Protein 3QTM (pdb70)

GO terms:
  GO:0005634 nucleus (C, IDA)
  GO:0071456 cellular response to hypoxia (P, IDA)
  GO:0004857 enzyme inhibitor activity (F, EXP)
  GO:0043169 cation binding (F, EXP)
  GO:0045944 positive regulation of transcription by RNA polymerase II (P, IGI)
  GO:0032933 SREBP signaling pathway (P, IGI)
  GO:0005634 nucleus (C, HDA)
  GO:0005829 cytosol (C, HDA)
  GO:2000640 positive regulation of SREBP signaling pathway (P, IMP)
  GO:0005515 protein binding (F, IPI)

Secondary structure (DSSP, 8-state):
---HHHHHHHHHHHH--HHHHHTT-HHHHHHHHHHHHHHHHHHHHH-S-GGGS-HHHHHHHHHHHHHHHHTHHHHGGGS-TT--HHHHHHHHHHHHHHGGGSSS--HHHHHHHHHHHHHHHHHHHHHHHH-TTTTTS-HHHHHHHHHHHHHHHHHHHHSTTS---TT--TTTTTTHHHHHHHHHHTGGGS-HHHHHH--HHHHHHHHTT-STTS-HHHHHHHHHHHHHHHHHHHHH---TT--HHHHHHHHHHHHHHHHHHHHHHHHS--GGGHHHHHHH--HHHH-S-HHHHHHHHHHHHHHHHHHHHTTPPPPHHHHHHHHH-/-HHHHHHHHHHHH--HHHHHTT-HHHHHHHHHHHHHHHHHHHHT-S-GGGS-HHHHHHHHHHHHHHHHTHHHHGGGS-TT--HHHHHHHHHHHHHHGGGS-S--HHHHHHHHHHHHHHHHHHHHHHHH-GGGTTS-HHHHHHHHHHHHHHHHHHHTSTTS---TT--TGGGTTHHHHHHHHHHTGGGS-HHHHHH--HHHHHHHHTT-STTS-HHHHHHHHHHHHHHHHHHHHH--TTT--HHHHHHHHHHHHHHHHHHHHHHHHS--TTHHHHHHHH--HHHH-S-HHHHHHHHHHHHHHHHHHHHTTPPPPHHHHHHHHHH-

Radius of gyration: 32.31 Å; Cα contacts (8 Å, |Δi|>4): 779; chains: 2; bounding box: 41×77×112 Å

Sequence (649 aa):
VYTEEDNIISQLWGLYESREKLENDDIDASVSLVFGTIHEADRILRNTEDISTLPKDFHAAYSSALLAVSELFEIAQKRLKETNTEESYIDAAIERAQLGLDAPGNESRLFLALARAYLEKVRVLVWRHDNEESLANIPVTQLVNPYIEKAIQYLRPLAQDSTEYFDALTPDSLRPLYILSSYLFQFGDQFSEAFLLDVSIITALWLKSVVDPNTPAYYKLIAQEAVLNNYTTFAEYYDLLDNVDDLINKASSWLNNSVDTWNVIYTLDKSPERLLKLADIKDLAQIVQDEASQDNYLKEACNAIKEAQGSGVELSPDYVEFVEAYTEEDNISQQLWGLYESREKLENDDIDASVSLVFGTIHEADRILRNTEDISTLPKDFHAAYSSALLAVSELFEIAQKRLKETNTEESYIDAAIERAQLGLDAPGNESRLFLALARAYLEKVRVLVWRHDNEESLANIPVTQLVNPYIEKAIQYLRPLAQDSTEYFDALTPDSLRPLYILSSYLFQFGDQFSEAFLLDVSIITALWLKSVVDPNTPAYYKLIAQEAVLNNNYTTFAEYYDLLDNVDDLINKASSWLNNSVDTWNVIYTLDKSPERLLKLADIKDLAQIVQDEASQDNYLKEACNAIKEAQGSGVELSPDYVEFVEAYS

B-factor: mean 33.51, std 11.97, range [12.62, 91.74]

Solvent-accessible surface area: 31438 Å² total

Structure (mmCIF, N/CA/C/O backbone):
data_3QTM
#
_entry.id   3QTM
#
_cell.length_a   48.930
_cell.length_b   107.840
_cell.length_c   101.790
_cell.angle_alpha   90.00
_cell.angle_beta   102.29
_cell.angle_gamma   90.00
#
_symmetry.space_group_name_H-M   'P 1 21 1'
#
loop_
_entity.id
_entity.type
_entity.pdbx_description
1 polymer 'Uncharacterized protein C4B3.07'
2 non-polymer 'SULFATE ION'
3 non-polymer 'CHLORIDE ION'
4 non-polymer 1,2-ETHANEDIOL
5 water water
#
loop_
_atom_site.group_PDB
_atom_site.id
_atom_site.type_symbol
_atom_site.label_atom_id
_atom_site.label_alt_id
_atom_site.label_comp_id
_atom_site.label_asym_id
_atom_site.label_entity_id
_atom_site.label_seq_id
_atom_site.pdbx_PDB_ins_code
_atom_site.Cartn_x
_atom_site.Cartn_y
_atom_site.Cartn_z
_atom_site.occupancy
_atom_site.B_iso_or_equiv
_atom_site.auth_seq_id
_atom_site.auth_comp_id
_atom_site.auth_asym_id
_atom_site.auth_atom_id
_atom_site.pdbx_PDB_model_num
ATOM 1 N N . VAL A 1 12 ? 4.052 -36.467 42.026 1.00 49.48 59 VAL A N 1
ATOM 2 C CA . VAL A 1 12 ? 3.578 -35.617 43.118 1.00 53.56 59 VAL A CA 1
ATOM 3 C C . VAL A 1 12 ? 3.241 -34.197 42.636 1.00 49.00 59 VAL A C 1
ATOM 4 O O . VAL A 1 12 ? 3.533 -33.830 41.494 1.00 50.54 59 VAL A O 1
ATOM 8 N N . TYR A 1 13 ? 2.620 -33.408 43.512 1.00 46.66 60 TYR A N 1
ATOM 9 C CA . TYR A 1 13 ? 2.240 -32.028 43.187 1.00 45.95 60 TYR A CA 1
ATOM 10 C C . TYR A 1 13 ? 3.091 -31.074 44.012 1.00 39.94 60 TYR A C 1
ATOM 11 O O . TYR A 1 13 ? 2.873 -30.903 45.211 1.00 42.13 60 TYR A O 1
ATOM 20 N N . THR A 1 14 ? 4.070 -30.465 43.363 1.00 34.08 61 THR A N 1
ATOM 21 C CA . THR A 1 14 ? 5.059 -29.661 44.066 1.00 35.31 61 THR A CA 1
ATOM 22 C C . THR A 1 14 ? 4.608 -28.215 44.265 1.00 33.30 61 THR A C 1
ATOM 23 O O . THR A 1 14 ? 3.607 -27.775 43.696 1.00 28.24 61 THR A O 1
ATOM 27 N N . GLU A 1 15 ? 5.346 -27.485 45.092 1.00 30.77 62 GLU A N 1
ATOM 28 C CA . GLU A 1 15 ? 5.089 -26.061 45.275 1.00 33.89 62 GLU A CA 1
ATOM 29 C C . GLU A 1 15 ? 5.195 -25.351 43.922 1.00 31.61 62 GLU A C 1
ATOM 30 O O . GLU A 1 15 ? 4.441 -24.424 43.623 1.00 26.79 62 GLU A O 1
ATOM 36 N N . GLU A 1 16 ? 6.128 -25.810 43.097 1.00 29.67 63 GLU A N 1
ATOM 37 C CA . GLU A 1 16 ? 6.290 -25.249 41.765 1.00 30.66 63 GLU A CA 1
ATOM 38 C C . GLU A 1 16 ? 5.033 -25.465 40.926 1.00 28.09 63 GLU A C 1
ATOM 39 O O . GLU A 1 16 ? 4.592 -24.549 40.226 1.00 23.01 63 GLU A O 1
ATOM 45 N N . ASP A 1 17 ? 4.475 -26.678 40.984 1.00 28.69 64 ASP A N 1
ATOM 46 C CA . ASP A 1 17 ? 3.211 -26.984 40.298 1.00 29.26 64 ASP A CA 1
ATOM 47 C C . ASP A 1 17 ? 2.076 -26.077 40.773 1.00 23.85 64 ASP A C 1
ATOM 48 O O . ASP A 1 17 ? 1.366 -25.506 39.965 1.00 25.43 64 ASP A O 1
ATOM 53 N N . ASN A 1 18 ? 1.905 -25.994 42.088 1.00 24.12 65 ASN A N 1
ATOM 54 C CA . ASN A 1 18 ? 0.968 -25.078 42.727 1.00 27.25 65 ASN A CA 1
ATOM 55 C C . ASN A 1 18 ? 1.032 -23.659 42.170 1.00 27.26 65 ASN A C 1
ATOM 56 O O . ASN A 1 18 ? 0.006 -23.029 41.908 1.00 25.35 65 ASN A O 1
ATOM 61 N N . ILE A 1 19 ? 2.245 -23.140 42.022 1.00 21.54 66 ILE A N 1
ATOM 62 C CA A ILE A 1 19 ? 2.426 -21.770 41.559 0.35 25.53 66 ILE A CA 1
ATOM 63 C CA B ILE A 1 19 ? 2.401 -21.769 41.570 0.65 25.40 66 ILE A CA 1
ATOM 64 C C . ILE A 1 19 ? 2.020 -21.697 40.101 1.00 26.81 66 ILE A C 1
ATOM 65 O O . ILE A 1 19 ? 1.366 -20.750 39.669 1.00 22.97 66 ILE A O 1
ATOM 74 N N . SER A 1 20 ? 2.402 -22.724 39.355 1.00 21.55 67 SER A N 1
ATOM 75 C CA . SER A 1 20 ? 2.033 -22.809 37.963 1.00 24.10 67 SER A CA 1
ATOM 76 C C . SER A 1 20 ? 0.501 -22.854 37.814 1.00 26.47 67 SER A C 1
ATOM 77 O O . SER A 1 20 ? -0.058 -22.268 36.886 1.00 23.27 67 SER A O 1
ATOM 80 N N . GLN A 1 21 ? -0.181 -23.541 38.726 1.00 23.00 68 GLN A N 1
ATOM 81 C CA . GLN A 1 21 ? -1.640 -23.585 38.652 1.00 26.13 68 GLN A CA 1
ATOM 82 C C . GLN A 1 21 ? -2.232 -22.222 39.031 1.00 26.79 68 GLN A C 1
ATOM 83 O O . GLN A 1 21 ? -3.258 -21.797 38.498 1.00 27.04 68 GLN A O 1
ATOM 89 N N . LEU A 1 22 ? -1.546 -21.524 39.929 1.00 21.42 69 LEU A N 1
ATOM 90 C CA . LEU A 1 22 ? -1.960 -20.194 40.333 1.00 24.51 69 LEU A CA 1
ATOM 91 C C . LEU A 1 22 ? -1.967 -19.255 39.125 1.00 25.50 69 LEU A C 1
ATOM 92 O O . LEU A 1 22 ? -2.948 -18.529 38.889 1.00 25.27 69 LEU A O 1
ATOM 97 N N . TRP A 1 23 ? -0.891 -19.294 38.341 1.00 25.20 70 TRP A N 1
ATOM 98 C CA . TRP A 1 23 ? -0.815 -18.505 37.116 1.00 23.16 70 TRP A CA 1
ATOM 99 C C . TRP A 1 23 ? -1.900 -18.903 36.127 1.00 24.53 70 TRP A C 1
ATOM 100 O O . TRP A 1 23 ? -2.444 -18.055 35.414 1.00 23.71 70 TRP A O 1
ATOM 111 N N . GLY A 1 24 ? -2.208 -20.197 36.091 1.00 24.60 71 GLY A N 1
ATOM 112 C CA . GLY A 1 24 ? -3.214 -20.722 35.188 1.00 25.79 71 GLY A CA 1
ATOM 113 C C . GLY A 1 24 ? -4.587 -20.111 35.435 1.00 23.30 71 GLY A C 1
ATOM 114 O O . GLY A 1 24 ? -5.283 -19.758 34.492 1.00 24.20 71 GLY A O 1
ATOM 115 N N . LEU A 1 25 ? -4.959 -19.989 36.706 1.00 21.59 72 LEU A N 1
ATOM 116 C CA . LEU A 1 25 ? -6.207 -19.337 37.109 1.00 23.50 72 LEU A CA 1
ATOM 117 C C . LEU A 1 25 ? -6.250 -17.881 36.667 1.00 26.26 72 LEU A C 1
ATOM 118 O O . LEU A 1 25 ? -7.263 -17.420 36.121 1.00 23.91 72 LEU A O 1
ATOM 123 N N . TYR A 1 26 ? -5.155 -17.159 36.905 1.00 24.09 73 TYR A N 1
ATOM 124 C CA . TYR A 1 26 ? -5.066 -15.769 36.477 1.00 22.12 73 TYR A CA 1
ATOM 125 C C . TYR A 1 26 ? -5.198 -15.651 34.954 1.00 23.30 73 TYR A C 1
ATOM 126 O O . TYR A 1 26 ? -5.905 -14.780 34.455 1.00 23.68 73 TYR A O 1
ATOM 135 N N . GLU A 1 27 ? -4.506 -16.528 34.226 1.00 24.70 74 GLU A N 1
ATOM 136 C CA . GLU A 1 27 ? -4.480 -16.486 32.767 1.00 23.42 74 GLU A CA 1
ATOM 137 C C . GLU A 1 27 ? -5.875 -16.707 32.201 1.00 26.18 74 GLU A C 1
ATOM 138 O O . GLU A 1 27 ? -6.310 -16.010 31.290 1.00 27.96 74 GLU A O 1
ATOM 152 N N . SER A 1 29 ? -8.621 -16.031 33.764 1.00 26.22 76 SER A N 1
ATOM 153 C CA . SER A 1 29 ? -9.400 -14.822 34.039 1.00 25.75 76 SER A CA 1
ATOM 154 C C . SER A 1 29 ? -9.208 -13.810 32.904 1.00 22.66 76 SER A C 1
ATOM 155 O O . SER A 1 29 ? -10.137 -13.101 32.540 1.00 22.03 76 SER A O 1
ATOM 158 N N . ARG A 1 30 ? -8.009 -13.764 32.329 1.00 23.88 77 ARG A N 1
ATOM 159 C CA . ARG A 1 30 ? -7.745 -12.836 31.230 1.00 24.93 77 ARG A CA 1
ATOM 160 C C . ARG A 1 30 ? -8.411 -13.289 29.920 1.00 29.52 77 ARG A C 1
ATOM 161 O O . ARG A 1 30 ? -8.830 -12.454 29.122 1.00 26.18 77 ARG A O 1
ATOM 169 N N . GLU A 1 31 ? -8.506 -14.603 29.699 1.00 27.77 78 GLU A N 1
ATOM 170 C CA . GLU A 1 31 ? -9.223 -15.135 28.533 1.00 27.76 78 GLU A CA 1
ATOM 171 C C . GLU A 1 31 ? -10.714 -14.820 28.624 1.00 28.38 78 GLU A C 1
ATOM 172 O O . GLU A 1 31 ? -11.344 -14.451 27.630 1.00 29.36 78 GLU A O 1
ATOM 178 N N . LYS A 1 32 ? -11.273 -14.986 29.818 1.00 24.70 79 LYS A N 1
ATOM 179 C CA . LYS A 1 32 ? -12.668 -14.636 30.068 1.00 29.79 79 LYS A CA 1
ATOM 180 C C . LYS A 1 32 ? -12.926 -13.144 29.847 1.00 32.44 79 LYS A C 1
ATOM 181 O O . LYS A 1 32 ? -13.941 -12.755 29.256 1.00 29.06 79 LYS A O 1
ATOM 187 N N . LEU A 1 33 ? -12.008 -12.312 30.327 1.00 26.29 80 LEU A N 1
ATOM 188 C CA . LEU A 1 33 ? -12.137 -10.880 30.136 1.00 26.04 80 LEU A CA 1
ATOM 189 C C . LEU A 1 33 ? -12.211 -10.579 28.637 1.00 32.11 80 LEU A C 1
ATOM 190 O O . LEU A 1 33 ? -13.083 -9.832 28.180 1.00 35.67 80 LEU A O 1
ATOM 195 N N . GLU A 1 34 ? -11.301 -11.181 27.879 1.00 30.33 81 GLU A N 1
ATOM 196 C CA . GLU A 1 34 ? -11.223 -10.982 26.433 1.00 34.84 81 GLU A CA 1
ATOM 197 C C . GLU A 1 34 ? -12.509 -11.366 25.694 1.00 38.00 81 GLU A C 1
ATOM 198 O O . GLU A 1 34 ? -12.844 -10.769 24.671 1.00 39.73 81 GLU A O 1
ATOM 204 N N . ASN A 1 35 ? -13.212 -12.368 26.210 1.00 33.43 82 ASN A N 1
ATOM 205 C CA . ASN A 1 35 ? -14.503 -12.762 25.676 1.00 39.60 82 ASN A CA 1
ATOM 206 C C . ASN A 1 35 ? -15.671 -11.995 26.286 1.00 39.97 82 ASN A C 1
ATOM 207 O O . ASN A 1 35 ? -16.825 -12.406 26.163 1.00 40.54 82 ASN A O 1
ATOM 212 N N . ASP A 1 36 ? -15.364 -10.889 26.953 1.00 35.48 83 ASP A N 1
ATOM 213 C CA . ASP A 1 36 ? -16.393 -10.045 27.556 1.00 41.83 83 ASP A CA 1
ATOM 214 C C . ASP A 1 36 ? -17.257 -10.791 28.573 1.00 38.79 83 ASP A C 1
ATOM 215 O O . ASP A 1 36 ? -18.425 -10.457 28.769 1.00 40.06 83 ASP A O 1
ATOM 220 N N . ASP A 1 37 ? -16.681 -11.802 29.217 1.00 35.56 84 ASP A N 1
ATOM 221 C CA . ASP A 1 37 ? -17.348 -12.469 30.329 1.00 31.48 84 ASP A CA 1
ATOM 222 C C . ASP A 1 37 ? -16.711 -11.986 31.618 1.00 33.61 84 ASP A C 1
ATOM 223 O O . ASP A 1 37 ? -15.842 -12.650 32.179 1.00 28.84 84 ASP A O 1
ATOM 228 N N . ILE A 1 38 ? -17.155 -10.824 32.080 1.00 33.32 85 ILE A N 1
ATOM 229 C CA . ILE A 1 38 ? -16.517 -10.134 33.189 1.00 29.77 85 ILE A CA 1
ATOM 230 C C . ILE A 1 38 ? -16.813 -10.799 34.526 1.00 32.05 85 ILE A C 1
ATOM 231 O O . ILE A 1 38 ? -15.966 -10.822 35.416 1.00 30.06 85 ILE A O 1
ATOM 236 N N . ASP A 1 39 ? -18.017 -11.332 34.684 1.00 31.13 86 ASP A N 1
ATOM 237 C CA . ASP A 1 39 ? -18.344 -11.987 35.940 1.00 34.80 86 ASP A CA 1
ATOM 238 C C . ASP A 1 39 ? -17.539 -13.261 36.136 1.00 30.75 86 ASP A C 1
ATOM 239 O O . ASP A 1 39 ? -17.109 -13.555 37.249 1.00 29.31 86 ASP A O 1
ATOM 244 N N . ALA A 1 40 ? -17.332 -14.009 35.058 1.00 28.22 87 ALA A N 1
ATOM 245 C CA . ALA A 1 40 ? -16.467 -15.183 35.113 1.00 28.34 87 ALA A CA 1
ATOM 246 C C . ALA A 1 40 ? -15.040 -14.763 35.467 1.00 26.24 87 ALA A C 1
ATOM 247 O O . ALA A 1 40 ? -14.396 -15.394 36.298 1.00 23.54 87 ALA A O 1
ATOM 249 N N . SER A 1 41 ? -14.556 -13.700 34.825 1.00 23.95 88 SER A N 1
ATOM 250 C CA . SER A 1 41 ? -13.202 -13.212 35.078 1.00 25.40 88 SER A CA 1
ATOM 251 C C . SER A 1 41 ? -13.044 -12.887 36.555 1.00 22.26 88 SER A C 1
ATOM 252 O O . SER A 1 41 ? -12.051 -13.264 37.183 1.00 21.58 88 SER A O 1
ATOM 255 N N . VAL A 1 42 ? -14.052 -12.222 37.113 1.00 20.41 89 VAL A N 1
ATOM 256 C CA . VAL A 1 42 ? -14.025 -11.804 38.501 1.00 22.29 89 VAL A CA 1
ATOM 257 C C . VAL A 1 42 ? -13.949 -13.018 39.428 1.00 24.02 89 VAL A C 1
ATOM 258 O O . VAL A 1 42 ? -13.175 -13.028 40.378 1.00 23.13 89 VAL A O 1
ATOM 262 N N . SER A 1 43 ? -14.751 -14.038 39.146 1.00 23.63 90 SER A N 1
ATOM 263 C CA . SER A 1 43 ? -14.674 -15.307 39.888 1.00 26.30 90 SER A CA 1
ATOM 264 C C . SER A 1 43 ? -13.270 -15.893 39.856 1.00 20.61 90 SER A C 1
ATOM 265 O O . SER A 1 43 ? -12.732 -16.307 40.883 1.00 22.42 90 SER A O 1
ATOM 268 N N . LEU A 1 44 ? -12.669 -15.932 38.673 1.00 21.73 91 LEU A N 1
ATOM 269 C CA . LEU A 1 44 ? -11.322 -16.494 38.550 1.00 20.90 91 LEU A CA 1
ATOM 270 C C . LEU A 1 44 ? -10.262 -15.68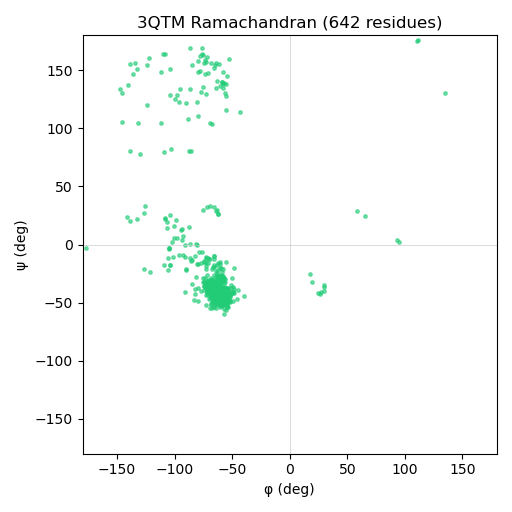3 39.305 1.00 23.91 91 LEU A C 1
ATOM 271 O O . LEU A 1 44 ? -9.319 -16.249 39.861 1.00 24.43 91 LEU A O 1
ATOM 276 N N . VAL A 1 45 ? -10.414 -14.359 39.313 1.00 22.56 92 VAL A N 1
ATOM 277 C CA . VAL A 1 45 ? -9.469 -13.481 39.987 1.00 20.67 92 VAL A CA 1
ATOM 278 C C . VAL A 1 45 ? -9.530 -13.674 41.498 1.00 18.36 92 VAL A C 1
ATOM 279 O O . VAL A 1 45 ? -8.505 -13.854 42.147 1.00 19.53 92 VAL A O 1
ATOM 283 N N . PHE A 1 46 ? -10.735 -13.644 42.058 1.00 18.78 93 PHE A N 1
ATOM 284 C CA . PHE A 1 46 ? -10.903 -13.898 43.480 1.00 19.61 93 PHE A CA 1
ATOM 285 C C . PHE A 1 46 ? -10.433 -15.318 43.845 1.00 21.95 93 PHE A C 1
ATOM 286 O O . PHE A 1 46 ? -9.919 -15.542 44.936 1.00 19.42 93 PHE A O 1
ATOM 294 N N . GLY A 1 47 ? -10.638 -16.273 42.937 1.00 19.87 94 GLY A N 1
ATOM 295 C CA . GLY A 1 47 ? -10.200 -17.644 43.144 1.00 22.69 94 GLY A CA 1
ATOM 296 C C . GLY A 1 47 ? -8.682 -17.682 43.224 1.00 23.66 94 GLY A C 1
ATOM 297 O O . GLY A 1 47 ? -8.117 -18.361 44.082 1.00 21.43 94 GLY A O 1
ATOM 298 N N . THR A 1 48 ? -8.026 -16.924 42.345 1.00 18.56 95 THR A N 1
ATOM 299 C CA . THR A 1 48 ? -6.568 -16.797 42.374 1.00 19.94 95 THR A CA 1
ATOM 300 C C . THR A 1 48 ? -6.078 -16.308 43.720 1.00 21.29 95 THR A C 1
ATOM 301 O O . THR A 1 48 ? -5.125 -16.846 44.300 1.00 21.55 95 THR A O 1
ATOM 305 N N . ILE A 1 49 ? -6.743 -15.280 44.226 1.00 19.97 96 ILE A N 1
ATOM 306 C CA . ILE A 1 49 ? -6.373 -14.704 45.510 1.00 21.95 96 ILE A CA 1
ATOM 307 C C . ILE A 1 49 ? -6.518 -15.739 46.633 1.00 21.79 96 ILE A C 1
ATOM 308 O O . ILE A 1 49 ? -5.615 -15.912 47.455 1.00 21.98 96 ILE A O 1
ATOM 313 N N . HIS A 1 50 ? -7.642 -16.441 46.652 1.00 19.95 97 HIS A N 1
ATOM 314 C CA . HIS A 1 50 ? -7.859 -17.499 47.646 1.00 24.60 97 HIS A CA 1
ATOM 315 C C . HIS A 1 50 ? -6.803 -18.594 47.556 1.00 23.02 97 HIS A C 1
ATOM 316 O O . HIS A 1 50 ? -6.295 -19.075 48.576 1.00 20.75 97 HIS A O 1
ATOM 323 N N . GLU A 1 51 ? -6.482 -19.011 46.338 1.00 21.86 98 GLU A N 1
ATOM 324 C CA . GLU A 1 51 ? -5.504 -20.076 46.186 1.00 22.78 98 GLU A CA 1
ATOM 325 C C . GLU A 1 51 ? -4.140 -19.581 46.682 1.00 23.34 98 GLU A C 1
ATOM 326 O O . GLU A 1 51 ? -3.407 -20.322 47.320 1.00 20.52 98 GLU A O 1
ATOM 332 N N . ALA A 1 52 ? -3.826 -18.311 46.417 1.00 22.67 99 ALA A N 1
ATOM 333 C CA . ALA A 1 52 ? -2.566 -17.732 46.872 1.00 21.75 99 ALA A CA 1
ATOM 334 C C . ALA A 1 52 ? -2.498 -17.759 48.389 1.00 22.56 99 ALA A C 1
ATOM 335 O O . ALA A 1 52 ? -1.460 -18.098 48.975 1.00 21.59 99 ALA A O 1
ATOM 337 N N . ASP A 1 53 ? -3.611 -17.402 49.025 1.00 20.01 100 ASP A N 1
ATOM 338 C CA . ASP A 1 53 ? -3.698 -17.425 50.480 1.00 22.77 100 ASP A CA 1
ATOM 339 C C . ASP A 1 53 ? -3.494 -18.845 51.003 1.00 26.00 100 ASP A C 1
ATOM 340 O O . ASP A 1 53 ? -2.832 -19.054 52.023 1.00 22.41 100 ASP A O 1
ATOM 345 N N . ARG A 1 54 ? -4.063 -19.820 50.301 1.00 22.29 101 ARG A N 1
ATOM 346 C CA . ARG A 1 54 ? -3.933 -21.210 50.718 1.00 27.38 101 ARG A CA 1
ATOM 347 C C . ARG A 1 54 ? -2.466 -21.623 50.635 1.00 25.85 101 ARG A C 1
ATOM 348 O O . ARG A 1 54 ? -1.954 -22.314 51.518 1.00 26.61 101 ARG A O 1
ATOM 356 N N . ILE A 1 55 ? -1.790 -21.194 49.576 1.00 21.72 102 ILE A N 1
ATOM 357 C CA . ILE A 1 55 ? -0.377 -21.524 49.420 1.00 21.25 102 ILE A CA 1
ATOM 358 C C . ILE A 1 55 ? 0.441 -20.913 50.558 1.00 26.66 102 ILE A C 1
ATOM 359 O O . ILE A 1 55 ? 1.332 -21.560 51.105 1.00 24.95 102 ILE A O 1
ATOM 364 N N . LEU A 1 56 ? 0.119 -19.680 50.941 1.00 26.19 103 LEU A N 1
ATOM 365 C CA . LEU A 1 56 ? 0.807 -19.051 52.068 1.00 26.63 103 LEU A CA 1
ATOM 366 C C . LEU A 1 56 ? 0.578 -19.811 53.379 1.00 29.66 103 LEU A C 1
ATOM 367 O O . LEU A 1 56 ? 1.472 -19.897 54.207 1.00 31.90 103 LEU A O 1
ATOM 372 N N . ARG A 1 57 ? -0.619 -20.361 53.560 1.00 28.88 104 ARG A N 1
ATOM 373 C CA . ARG A 1 57 ? -0.950 -21.095 54.775 1.00 31.66 104 ARG A CA 1
ATOM 374 C C . ARG A 1 57 ? -0.210 -22.429 54.868 1.00 29.88 104 ARG A C 1
ATOM 375 O O . ARG A 1 57 ? 0.160 -22.857 55.950 1.00 31.35 104 ARG A O 1
ATOM 383 N N . ASN A 1 58 ? 0.001 -23.077 53.730 1.00 29.93 105 ASN A N 1
ATOM 384 C CA . ASN A 1 58 ? 0.498 -24.448 53.712 1.00 28.90 105 ASN A CA 1
ATOM 385 C C . ASN A 1 58 ? 1.986 -24.625 53.407 1.00 30.35 105 ASN A C 1
ATOM 386 O O . ASN A 1 58 ? 2.506 -25.719 53.551 1.00 33.51 105 ASN A O 1
ATOM 391 N N . THR A 1 59 ? 2.670 -23.579 52.966 1.00 27.86 106 THR A N 1
ATOM 392 C CA . THR A 1 59 ? 4.076 -23.734 52.607 1.00 32.45 106 THR A CA 1
ATOM 393 C C . THR A 1 59 ? 4.924 -23.882 53.872 1.00 36.22 106 THR A C 1
ATOM 394 O O . THR A 1 59 ? 4.605 -23.303 54.909 1.00 35.01 106 THR A O 1
ATOM 398 N N . GLU A 1 60 ? 5.995 -24.666 53.784 1.00 41.19 107 GLU A N 1
ATOM 399 C CA . GLU A 1 60 ? 6.921 -24.838 54.903 1.00 41.27 107 GLU A CA 1
ATOM 400 C C . GLU A 1 60 ? 7.651 -23.542 55.274 1.00 42.59 107 GLU A C 1
ATOM 401 O O . GLU A 1 60 ? 7.899 -23.279 56.454 1.00 43.97 107 GLU A O 1
ATOM 407 N N . ASP A 1 61 ? 8.000 -22.740 54.267 1.00 37.21 108 ASP A N 1
ATOM 408 C CA . ASP A 1 61 ? 8.757 -21.497 54.489 1.00 36.12 108 ASP A CA 1
ATOM 409 C C . ASP A 1 61 ? 8.345 -20.395 53.514 1.00 30.83 108 ASP A C 1
ATOM 410 O O . ASP A 1 61 ? 8.711 -20.429 52.337 1.00 30.79 108 ASP A O 1
ATOM 415 N N . ILE A 1 62 ? 7.596 -19.411 53.998 1.00 29.59 109 ILE A N 1
ATOM 416 C CA . ILE A 1 62 ? 7.041 -18.421 53.086 1.00 31.82 109 ILE A CA 1
ATOM 417 C C . ILE A 1 62 ? 8.157 -17.660 52.394 1.00 26.60 109 ILE A C 1
ATOM 418 O O . ILE A 1 62 ? 7.997 -17.202 51.267 1.00 25.67 109 ILE A O 1
ATOM 423 N N . SER A 1 63 ? 9.304 -17.569 53.056 1.00 28.26 110 SER A N 1
ATOM 424 C CA . SER A 1 63 ? 10.413 -16.808 52.516 1.00 27.25 110 SER A CA 1
ATOM 425 C C . SER A 1 63 ? 11.020 -17.485 51.285 1.00 28.19 110 SER A C 1
ATOM 426 O O . SER A 1 63 ? 11.815 -16.870 50.574 1.00 27.85 110 SER A O 1
ATOM 429 N N . THR A 1 64 ? 10.664 -18.742 51.022 1.00 23.37 111 THR A N 1
ATOM 430 C CA . THR A 1 64 ? 11.206 -19.384 49.824 1.00 24.23 111 THR A CA 1
ATOM 431 C C . THR A 1 64 ? 10.217 -19.450 48.668 1.00 22.66 111 THR A C 1
ATOM 432 O O . THR A 1 64 ? 10.531 -19.986 47.616 1.00 23.01 111 THR A O 1
ATOM 436 N N . LEU A 1 65 ? 9.029 -18.891 48.850 1.00 23.71 112 LEU A N 1
ATOM 437 C CA . LEU A 1 65 ? 8.139 -18.715 47.710 1.00 22.75 112 LEU A CA 1
ATOM 438 C C . LEU A 1 65 ? 8.844 -17.818 46.696 1.00 20.95 112 LEU A C 1
ATOM 439 O O . LEU A 1 65 ? 9.470 -16.837 47.065 1.00 23.50 112 LEU A O 1
ATOM 444 N N . PRO A 1 66 ? 8.771 -18.171 45.411 1.00 20.36 113 PRO A N 1
ATOM 445 C CA . PRO A 1 66 ? 9.491 -17.399 44.403 1.00 21.26 113 PRO A CA 1
ATOM 446 C C . PRO A 1 66 ? 8.809 -16.090 44.069 1.00 20.95 113 PRO A C 1
ATOM 447 O O . PRO A 1 66 ? 7.614 -15.871 44.338 1.00 17.96 113 PRO A O 1
ATOM 451 N N . LYS A 1 67 ? 9.583 -15.235 43.424 1.00 19.68 114 LYS A N 1
ATOM 452 C CA . LYS A 1 67 ? 9.065 -13.986 42.901 1.00 19.38 114 LYS A CA 1
ATOM 453 C C . LYS A 1 67 ? 7.797 -14.206 42.061 1.00 19.07 114 LYS A C 1
ATOM 454 O O . LYS A 1 67 ? 6.887 -13.381 42.103 1.00 16.85 114 LYS A O 1
ATOM 460 N N . ASP A 1 68 ? 7.752 -15.302 41.300 1.00 16.67 115 ASP A N 1
ATOM 461 C CA . ASP A 1 68 ? 6.595 -15.610 40.451 1.00 20.58 115 ASP A CA 1
ATOM 462 C C . ASP A 1 68 ? 5.316 -15.817 41.248 1.00 18.78 115 ASP A C 1
ATOM 463 O O . ASP A 1 68 ? 4.233 -15.553 40.749 1.00 23.06 115 ASP A O 1
ATOM 468 N N . PHE A 1 69 ? 5.433 -16.315 42.475 1.00 20.13 116 PHE A N 1
ATOM 469 C CA . PHE A 1 69 ? 4.261 -16.406 43.340 1.00 19.98 116 PHE A CA 1
ATOM 470 C C . PHE A 1 69 ? 3.705 -15.011 43.652 1.00 19.91 116 PHE A C 1
ATOM 471 O O . PHE A 1 69 ? 2.505 -14.758 43.498 1.00 17.44 116 PHE A O 1
ATOM 479 N N . HIS A 1 70 ? 4.570 -14.102 44.088 1.00 17.35 117 HIS A N 1
ATOM 480 C CA . HIS A 1 70 ? 4.092 -12.765 44.459 1.00 20.14 117 HIS A CA 1
ATOM 481 C C . H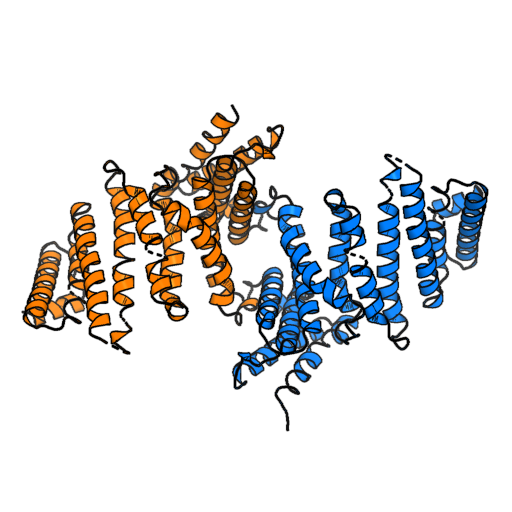IS A 1 70 ? 3.611 -11.990 43.226 1.00 18.63 117 HIS A C 1
ATOM 482 O O . HIS A 1 70 ? 2.709 -11.159 43.331 1.00 18.74 117 HIS A O 1
ATOM 489 N N . ALA A 1 71 ? 4.217 -12.270 42.067 1.00 14.16 118 ALA A N 1
ATOM 490 C CA . ALA A 1 71 ? 3.804 -11.652 40.813 1.00 16.30 118 ALA A CA 1
ATOM 491 C C . ALA A 1 71 ? 2.376 -12.043 40.449 1.00 19.83 118 ALA A C 1
ATOM 492 O O . ALA A 1 71 ? 1.597 -11.193 40.046 1.00 19.43 118 ALA A O 1
ATOM 494 N N . ALA A 1 72 ? 2.037 -13.332 40.576 1.00 18.64 119 ALA A N 1
ATOM 495 C CA . ALA A 1 72 ? 0.688 -13.789 40.250 1.00 16.03 119 ALA A CA 1
ATOM 496 C C . ALA A 1 72 ? -0.329 -13.206 41.224 1.00 18.39 119 ALA A C 1
ATOM 497 O O . ALA A 1 72 ? -1.420 -12.805 40.839 1.00 17.20 119 ALA A O 1
ATOM 499 N N . TYR A 1 73 ? 0.031 -13.195 42.502 1.00 15.59 120 TYR A N 1
ATOM 500 C CA . TYR A 1 73 ? -0.845 -12.693 43.537 1.00 14.17 120 TYR A CA 1
ATOM 501 C C . TYR A 1 73 ? -1.073 -11.176 43.318 1.00 19.96 120 TYR A C 1
ATOM 502 O O . TYR A 1 73 ? -2.201 -10.679 43.380 1.00 17.86 120 TYR A O 1
ATOM 511 N N . SER A 1 74 ? 0.004 -10.446 43.049 1.00 14.09 121 SER A N 1
ATOM 512 C CA . SER A 1 74 ? -0.103 -9.021 42.755 1.00 17.74 121 SER A CA 1
ATOM 513 C C . SER A 1 74 ? -1.009 -8.781 41.551 1.00 19.04 121 SER A C 1
ATOM 514 O O . SER A 1 74 ? -1.846 -7.895 41.586 1.00 15.41 121 SER A O 1
ATOM 517 N N . SER A 1 75 ? -0.843 -9.585 40.497 1.00 17.55 122 SER A N 1
ATOM 518 C CA . SER A 1 75 ? -1.663 -9.449 39.289 1.00 19.43 122 SER A CA 1
ATOM 519 C C . SER A 1 75 ? -3.151 -9.665 39.540 1.00 20.12 122 SER A C 1
ATOM 520 O O . SER A 1 75 ? -3.986 -8.972 38.966 1.00 20.11 122 SER A O 1
ATOM 523 N N . ALA A 1 76 ? -3.482 -10.636 40.386 1.00 17.61 123 ALA A N 1
ATOM 524 C CA . ALA A 1 76 ? -4.876 -10.868 40.731 1.00 20.15 123 ALA A CA 1
ATOM 525 C C . ALA A 1 76 ? -5.454 -9.649 41.465 1.00 18.44 123 ALA A C 1
ATOM 526 O O . ALA A 1 76 ? -6.555 -9.196 41.157 1.00 16.71 123 ALA A O 1
ATOM 528 N N . LEU A 1 77 ? -4.706 -9.121 42.431 1.00 16.94 124 LEU A N 1
ATOM 529 C CA . LEU A 1 77 ? -5.124 -7.920 43.154 1.00 19.34 124 LEU A CA 1
ATOM 530 C C . LEU A 1 77 ? -5.370 -6.743 42.197 1.00 18.44 124 LEU A C 1
ATOM 531 O O . LEU A 1 77 ? -6.364 -6.019 42.312 1.00 17.23 124 LEU A O 1
ATOM 536 N N . LEU A 1 78 ? -4.477 -6.568 41.235 1.00 16.68 125 LEU A N 1
ATOM 537 C CA . LEU A 1 78 ? -4.617 -5.459 40.316 1.00 17.19 125 LEU A CA 1
ATOM 538 C C . LEU A 1 78 ? -5.880 -5.641 39.494 1.00 19.90 125 LEU A C 1
ATOM 539 O O . LEU A 1 78 ? -6.558 -4.668 39.145 1.00 16.93 125 LEU A O 1
ATOM 544 N N . ALA A 1 79 ? -6.191 -6.896 39.183 1.00 18.02 126 ALA A N 1
ATOM 545 C CA . ALA A 1 79 ? -7.289 -7.193 38.288 1.00 17.86 126 ALA A CA 1
ATOM 546 C C . ALA A 1 79 ? -8.598 -6.889 38.995 1.00 20.18 126 ALA A C 1
ATOM 547 O O . ALA A 1 79 ? -9.579 -6.517 38.350 1.00 19.80 126 ALA A O 1
ATOM 549 N N . VAL A 1 80 ? -8.607 -7.040 40.318 1.00 20.10 127 VAL A N 1
ATOM 550 C CA . VAL A 1 80 ? -9.795 -6.712 41.100 1.00 19.38 127 VAL A CA 1
ATOM 551 C C . VAL A 1 80 ? -10.039 -5.219 40.937 1.00 25.22 127 VAL A C 1
ATOM 552 O O . VAL A 1 80 ? -11.175 -4.795 40.717 1.00 19.69 127 VAL A O 1
ATOM 556 N N . SER A 1 81 ? -8.961 -4.431 40.996 1.00 19.40 128 SER A N 1
ATOM 557 C CA . SER A 1 81 ? -9.080 -2.991 40.779 1.00 22.35 128 SER A CA 1
ATOM 558 C C . SER A 1 81 ? -9.596 -2.662 39.372 1.00 20.91 128 SER A C 1
ATOM 559 O O . SER A 1 81 ? -10.427 -1.789 39.217 1.00 24.88 128 SER A O 1
ATOM 562 N N . GLU A 1 82 ? -9.115 -3.375 38.358 1.00 22.24 129 GLU A N 1
ATOM 563 C CA . GLU A 1 82 ? -9.530 -3.122 36.978 1.00 23.12 129 GLU A CA 1
ATOM 564 C C . GLU A 1 82 ? -11.024 -3.400 36.787 1.00 25.25 129 GLU A C 1
ATOM 565 O O . GLU A 1 82 ? -11.713 -2.710 36.051 1.00 23.56 129 GLU A O 1
ATOM 571 N N . LEU A 1 83 ? -11.516 -4.422 37.468 1.00 21.57 130 LEU A N 1
ATOM 572 C CA . LEU A 1 83 ? -12.880 -4.864 37.291 1.00 22.83 130 LEU A CA 1
ATOM 573 C C . LEU A 1 83 ? -13.705 -4.508 38.503 1.00 23.57 130 LEU A C 1
ATOM 574 O O . LEU A 1 83 ? -14.732 -5.145 38.772 1.00 27.46 130 LEU A O 1
ATOM 579 N N . PHE A 1 84 ? -13.245 -3.507 39.250 1.00 23.25 131 PHE A N 1
ATOM 580 C CA . PHE A 1 84 ? -13.832 -3.183 40.552 1.00 26.25 131 PHE A CA 1
ATOM 581 C C . PHE A 1 84 ? -15.332 -2.876 40.518 1.00 26.60 131 PHE A C 1
ATOM 582 O O . PHE A 1 84 ? -16.046 -3.106 41.492 1.00 26.23 131 PHE A O 1
ATOM 590 N N . GLU A 1 85 ? -15.799 -2.352 39.396 1.00 25.69 132 GLU A N 1
ATOM 591 C CA . GLU A 1 85 ? -17.188 -1.947 39.274 1.00 34.60 132 GLU A CA 1
ATOM 592 C C . GLU A 1 85 ? -18.116 -3.148 39.477 1.00 33.42 132 GLU A C 1
ATOM 593 O O . GLU A 1 85 ? -19.180 -3.026 40.074 1.00 38.61 132 GLU A O 1
ATOM 599 N N . ILE A 1 86 ? -17.695 -4.308 38.986 1.00 31.99 133 ILE A N 1
ATOM 600 C CA . ILE A 1 86 ? -18.432 -5.552 39.181 1.00 26.44 133 ILE A CA 1
ATOM 601 C C . ILE A 1 86 ? -17.977 -6.281 40.440 1.00 31.11 133 ILE A C 1
ATOM 602 O O . ILE A 1 86 ? -18.803 -6.806 41.194 1.00 30.51 133 ILE A O 1
ATOM 607 N N . ALA A 1 87 ? -16.662 -6.290 40.675 1.00 27.36 134 ALA A N 1
ATOM 608 C CA . ALA A 1 87 ? -16.069 -7.061 41.769 1.00 25.98 134 ALA A CA 1
ATOM 609 C C . ALA A 1 87 ? -16.505 -6.550 43.131 1.00 27.38 134 ALA A C 1
ATOM 610 O O . ALA A 1 87 ? -16.616 -7.319 44.090 1.00 25.32 134 ALA A O 1
ATOM 612 N N . GLN A 1 88 ? -16.739 -5.244 43.218 1.00 26.77 135 GLN A N 1
ATOM 613 C CA . GLN A 1 88 ? -17.128 -4.638 44.482 1.00 29.97 135 GLN A CA 1
ATOM 614 C C . GLN A 1 88 ? -18.429 -5.238 45.022 1.00 31.04 135 GLN A C 1
ATOM 615 O O . GLN A 1 88 ? -18.662 -5.235 46.233 1.00 29.99 135 GLN A O 1
ATOM 621 N N . LYS A 1 89 ? -19.268 -5.757 44.128 1.00 28.83 136 LYS A N 1
ATOM 622 C CA . LYS A 1 89 ? -20.532 -6.366 44.553 1.00 33.74 136 LYS A CA 1
ATOM 623 C C . LYS A 1 89 ? -20.324 -7.554 45.492 1.00 33.58 136 LYS A C 1
ATOM 624 O O . LYS A 1 89 ? -21.236 -7.923 46.228 1.00 36.44 136 LYS A O 1
ATOM 630 N N . ARG A 1 90 ? -19.132 -8.148 45.478 1.00 29.67 137 ARG A N 1
ATOM 631 C CA . ARG A 1 90 ? -18.885 -9.340 46.290 1.00 30.02 137 ARG A CA 1
ATOM 632 C C . ARG A 1 90 ? -18.131 -8.973 47.568 1.00 30.29 137 ARG A C 1
ATOM 633 O O . ARG A 1 90 ? -17.723 -9.840 48.337 1.00 32.43 137 ARG A O 1
ATOM 641 N N . LEU A 1 91 ? -17.942 -7.681 47.792 1.00 29.29 138 LEU A N 1
ATOM 642 C CA . LEU A 1 91 ? -17.117 -7.220 48.905 1.00 33.16 138 LEU A CA 1
ATOM 643 C C . LEU A 1 91 ? -17.898 -6.297 49.844 1.00 35.23 138 LEU A C 1
ATOM 644 O O . LEU A 1 91 ? -18.919 -5.732 49.448 1.00 35.78 138 LEU A O 1
ATOM 649 N N . LYS A 1 92 ? -17.414 -6.139 51.078 1.00 37.12 139 LYS A N 1
ATOM 650 C CA . LYS A 1 92 ? -17.955 -5.131 51.991 1.00 36.89 139 LYS A CA 1
ATOM 651 C C . LYS A 1 92 ? -17.750 -3.751 51.374 1.00 39.07 139 LYS A C 1
ATOM 652 O O . LYS A 1 92 ? -16.855 -3.567 50.556 1.00 35.49 139 LYS A O 1
ATOM 658 N N . GLU A 1 93 ? -18.573 -2.784 51.766 1.00 41.97 140 GLU A N 1
ATOM 659 C CA . GLU A 1 93 ? -18.572 -1.480 51.103 1.00 46.15 140 GLU A CA 1
ATOM 660 C C . GLU A 1 93 ? -17.333 -0.652 51.448 1.00 41.11 140 GLU A C 1
ATOM 661 O O . GLU A 1 93 ? -17.018 0.318 50.766 1.00 42.34 140 GLU A O 1
ATOM 667 N N . THR A 1 94 ? -16.633 -1.047 52.502 1.00 41.52 141 THR A N 1
ATOM 668 C CA . THR A 1 94 ? -15.454 -0.317 52.941 1.00 44.55 141 THR A CA 1
ATOM 669 C C . THR A 1 94 ? -14.309 -0.372 51.914 1.00 43.12 141 THR A C 1
ATOM 670 O O . THR A 1 94 ? -13.337 0.371 52.024 1.00 48.50 141 THR A O 1
ATOM 674 N N . ASN A 1 95 ? -14.449 -1.216 50.895 1.00 36.82 142 ASN A N 1
ATOM 675 C CA . ASN A 1 95 ? -13.381 -1.427 49.914 1.00 34.64 142 ASN A CA 1
ATOM 676 C C . ASN A 1 95 ? -13.355 -0.425 48.761 1.00 31.41 142 ASN A C 1
ATOM 677 O O . ASN A 1 95 ? -14.374 0.164 48.422 1.00 30.40 142 ASN A O 1
ATOM 682 N N . THR A 1 96 ? -12.178 -0.229 48.168 1.00 27.30 143 THR A N 1
ATOM 683 C CA . THR A 1 96 ? -12.041 0.685 47.032 1.00 27.58 143 THR A CA 1
ATOM 684 C C . THR A 1 96 ? -11.128 0.126 45.943 1.00 25.78 143 THR A C 1
ATOM 685 O O . THR A 1 96 ? -10.235 -0.691 46.220 1.00 24.19 143 THR A O 1
ATOM 689 N N . GLU A 1 97 ? -11.336 0.590 44.709 1.00 21.75 144 GLU A N 1
ATOM 690 C CA . GLU A 1 97 ? -10.426 0.279 43.618 1.00 25.99 144 GLU A CA 1
ATOM 691 C C . GLU A 1 97 ? -8.977 0.620 44.012 1.00 23.56 144 GLU A C 1
ATOM 692 O O . GLU A 1 97 ? -8.060 -0.204 43.853 1.00 21.94 144 GLU A O 1
ATOM 698 N N . GLU A 1 98 ? -8.775 1.830 44.528 1.00 21.15 145 GLU A N 1
ATOM 699 C CA . GLU A 1 98 ? -7.430 2.286 44.863 1.00 21.99 145 GLU A CA 1
ATOM 700 C C . GLU A 1 98 ? -6.749 1.394 45.902 1.00 20.45 145 GLU A C 1
ATOM 701 O O . GLU A 1 98 ? -5.546 1.159 45.849 1.00 19.25 145 GLU A O 1
ATOM 707 N N . SER A 1 99 ? -7.514 0.889 46.850 1.00 21.39 146 SER A N 1
ATOM 708 C CA . SER A 1 99 ? -6.919 0.028 47.860 1.00 24.31 146 SER A CA 1
ATOM 709 C C . SER A 1 99 ? -6.408 -1.290 47.250 1.00 21.14 146 SER A C 1
ATOM 710 O O . SER A 1 99 ? -5.399 -1.835 47.691 1.00 20.40 146 SER A O 1
ATOM 713 N N . TYR A 1 100 ? -7.084 -1.766 46.210 1.00 19.24 147 TYR A N 1
ATOM 714 C CA . TYR A 1 100 ? -6.621 -2.952 45.495 1.00 21.04 147 TYR A CA 1
ATOM 715 C C . TYR A 1 100 ? -5.347 -2.688 44.661 1.00 19.16 147 TYR A C 1
ATOM 716 O O . TYR A 1 100 ? -4.498 -3.565 44.523 1.00 18.09 147 TYR A O 1
ATOM 725 N N . ILE A 1 101 ? -5.213 -1.479 44.117 1.00 17.69 148 ILE A N 1
ATOM 726 C CA . ILE A 1 101 ? -3.973 -1.084 43.452 1.00 16.92 148 ILE A CA 1
ATOM 727 C C . ILE A 1 101 ? -2.850 -1.040 44.490 1.00 18.29 148 ILE A C 1
ATOM 728 O O . ILE A 1 101 ? -1.781 -1.585 44.252 1.00 16.06 148 ILE A O 1
ATOM 733 N N . ASP A 1 102 ? -3.097 -0.395 45.637 1.00 15.69 149 ASP A N 1
ATOM 734 C CA . ASP A 1 102 ? -2.117 -0.363 46.731 1.00 20.45 149 ASP A CA 1
ATOM 735 C C . ASP A 1 102 ? -1.691 -1.770 47.159 1.00 20.85 149 ASP A C 1
ATOM 736 O O . ASP A 1 102 ? -0.504 -2.035 47.375 1.00 18.46 149 ASP A O 1
ATOM 741 N N . ALA A 1 103 ? -2.666 -2.661 47.321 1.00 18.38 150 ALA A N 1
ATOM 742 C CA . ALA A 1 103 ? -2.353 -4.043 47.704 1.00 20.31 150 ALA A CA 1
ATOM 743 C C . ALA A 1 103 ? -1.504 -4.745 46.636 1.00 18.88 150 ALA A C 1
ATOM 744 O O . ALA A 1 103 ? -0.533 -5.429 46.962 1.00 19.04 150 ALA A O 1
ATOM 746 N N . ALA A 1 104 ? -1.859 -4.555 45.364 1.00 15.80 151 ALA A N 1
ATOM 747 C CA . ALA A 1 104 ? -1.073 -5.106 44.254 1.00 16.66 151 ALA A CA 1
ATOM 748 C C . ALA A 1 104 ? 0.389 -4.668 44.328 1.00 19.82 151 ALA A C 1
ATOM 749 O O . ALA A 1 104 ? 1.302 -5.478 44.113 1.00 17.09 151 ALA A O 1
ATOM 751 N N . ILE A 1 105 ? 0.597 -3.374 44.589 1.00 17.14 152 ILE A N 1
ATOM 752 C CA . ILE A 1 105 ? 1.931 -2.816 44.783 1.00 19.53 152 ILE A CA 1
ATOM 753 C C . ILE A 1 105 ? 2.649 -3.465 45.975 1.00 18.35 152 ILE A C 1
ATOM 754 O O . ILE A 1 105 ? 3.778 -3.918 45.859 1.00 21.14 152 ILE A O 1
ATOM 759 N N . GLU A 1 106 ? 1.996 -3.493 47.129 1.00 19.20 153 GLU A N 1
ATOM 760 C CA . GLU A 1 106 ? 2.635 -4.030 48.328 1.00 21.53 153 GLU A CA 1
ATOM 761 C C . GLU A 1 106 ? 2.948 -5.529 48.174 1.00 22.13 153 GLU A C 1
ATOM 762 O O . GLU A 1 106 ? 4.037 -5.999 48.561 1.00 19.97 153 GLU A O 1
ATOM 768 N N . ARG A 1 107 ? 2.000 -6.270 47.598 1.00 16.91 154 ARG A N 1
ATOM 769 C CA . ARG A 1 107 ? 2.199 -7.702 47.359 1.00 18.04 154 ARG A CA 1
ATOM 770 C C . ARG A 1 107 ? 3.409 -7.921 46.452 1.00 18.86 154 ARG A C 1
ATOM 771 O O . ARG A 1 107 ? 4.248 -8.768 46.719 1.00 21.26 154 ARG A O 1
ATOM 779 N N . ALA A 1 108 ? 3.500 -7.142 45.382 1.00 18.93 155 ALA A N 1
ATOM 780 C CA . ALA A 1 108 ? 4.610 -7.281 44.453 1.00 18.79 155 ALA A CA 1
ATOM 781 C C . ALA A 1 108 ? 5.944 -6.857 45.102 1.00 20.83 155 ALA A C 1
ATOM 782 O O . ALA A 1 108 ? 6.980 -7.488 44.878 1.00 18.56 155 ALA A O 1
ATOM 784 N N . GLN A 1 109 ? 5.920 -5.803 45.914 1.00 18.82 156 GLN A N 1
ATOM 785 C CA . GLN A 1 109 ? 7.140 -5.381 46.595 1.00 21.34 156 GLN A CA 1
ATOM 786 C C . GLN A 1 109 ? 7.643 -6.455 47.571 1.00 22.97 156 GLN A C 1
ATOM 787 O O . GLN A 1 109 ? 8.850 -6.630 47.748 1.00 25.23 156 GLN A O 1
ATOM 793 N N . LEU A 1 110 ? 6.720 -7.185 48.188 1.00 19.23 157 LEU A N 1
ATOM 794 C CA . LEU A 1 110 ? 7.099 -8.308 49.036 1.00 23.17 157 LEU A CA 1
ATOM 795 C C . LEU A 1 110 ? 7.914 -9.349 48.273 1.00 25.30 157 LEU A C 1
ATOM 796 O O . LEU A 1 110 ? 8.733 -10.055 48.866 1.00 29.88 157 LEU A O 1
ATOM 801 N N . GLY A 1 111 ? 7.698 -9.431 46.959 1.00 23.67 158 GLY A N 1
ATOM 802 C CA . GLY A 1 111 ? 8.421 -10.371 46.128 1.00 21.26 158 GLY A CA 1
ATOM 803 C C . GLY A 1 111 ? 9.862 -9.999 45.833 1.00 23.03 158 GLY A C 1
ATOM 804 O O . GLY A 1 111 ? 10.625 -10.841 45.366 1.00 25.34 158 GLY A O 1
ATOM 805 N N . LEU A 1 112 ? 10.241 -8.749 46.085 1.00 24.90 159 LEU A N 1
ATOM 806 C CA . LEU A 1 112 ? 11.572 -8.268 45.699 1.00 28.39 159 LEU A CA 1
ATOM 807 C C . LEU A 1 112 ? 12.701 -9.017 46.405 1.00 31.59 159 LEU A C 1
ATOM 808 O O . LEU A 1 112 ? 13.796 -9.127 45.870 1.00 31.25 159 LEU A O 1
ATOM 813 N N . ASP A 1 113 ? 12.422 -9.523 47.603 1.00 30.80 160 ASP A N 1
ATOM 814 C CA . ASP A 1 113 ? 13.391 -10.310 48.369 1.00 38.64 160 ASP A CA 1
ATOM 815 C C . ASP A 1 113 ? 13.275 -11.816 48.134 1.00 36.97 160 ASP A C 1
ATOM 816 O O . ASP A 1 113 ? 14.122 -12.580 48.585 1.00 36.08 160 ASP A O 1
ATOM 821 N N . ALA A 1 114 ? 12.224 -12.242 47.440 1.00 30.97 161 ALA A N 1
ATOM 822 C CA . ALA A 1 114 ? 12.008 -13.665 47.208 1.00 24.44 161 ALA A CA 1
ATOM 823 C C . ALA A 1 114 ? 13.016 -14.185 46.188 1.00 26.67 161 ALA A C 1
ATOM 824 O O . ALA A 1 114 ? 13.543 -13.402 45.383 1.00 27.30 161 ALA A O 1
ATOM 826 N N . PRO A 1 115 ? 13.277 -15.511 46.196 1.00 25.92 162 PRO A N 1
ATOM 827 C CA . PRO A 1 115 ? 14.173 -16.118 45.198 1.00 26.67 162 PRO A CA 1
ATOM 828 C C . PRO A 1 115 ? 13.499 -16.210 43.830 1.00 27.73 162 PRO A C 1
ATOM 829 O O . PRO A 1 115 ? 12.266 -16.190 43.779 1.00 24.10 162 PRO A O 1
ATOM 833 N N . GLY A 1 116 ? 14.293 -16.322 42.762 1.00 26.91 163 GLY A N 1
ATOM 834 C CA . GLY A 1 116 ? 13.813 -16.715 41.445 1.00 27.71 163 GLY A CA 1
ATOM 835 C C . GLY A 1 116 ? 13.832 -15.658 40.356 1.00 26.32 163 GLY A C 1
ATOM 836 O O . GLY A 1 116 ? 14.155 -14.503 40.606 1.00 29.40 163 GLY A O 1
ATOM 837 N N . ASN A 1 117 ? 13.476 -16.063 39.140 1.00 25.51 164 ASN A N 1
ATOM 838 C CA . ASN A 1 117 ? 13.380 -15.145 38.009 1.00 28.97 164 ASN A CA 1
ATOM 839 C C . ASN A 1 117 ? 12.433 -13.964 38.289 1.00 26.14 164 ASN A C 1
ATOM 840 O O . ASN A 1 117 ? 11.339 -14.151 38.842 1.00 23.54 164 ASN A O 1
ATOM 845 N N . GLU A 1 118 ? 12.846 -12.767 37.880 1.00 25.79 165 GLU A N 1
ATOM 846 C CA . GLU A 1 118 ? 12.184 -11.523 38.291 1.00 26.61 165 GLU A CA 1
ATOM 847 C C . GLU A 1 118 ? 11.301 -10.847 37.220 1.00 23.73 165 GLU A C 1
ATOM 848 O O . GLU A 1 118 ? 10.661 -9.829 37.489 1.00 24.74 165 GLU A O 1
ATOM 854 N N . SER A 1 119 ? 11.280 -11.399 36.011 1.00 23.29 166 SER A N 1
ATOM 855 C CA . SER A 1 119 ? 10.545 -10.796 34.903 1.00 24.99 166 SER A CA 1
ATOM 856 C C . SER A 1 119 ? 9.057 -10.561 35.198 1.00 22.39 166 SER A C 1
ATOM 857 O O . SER A 1 119 ? 8.548 -9.458 35.013 1.00 23.54 166 SER A O 1
ATOM 860 N N . ARG A 1 120 ? 8.370 -11.597 35.662 1.00 19.60 167 ARG A N 1
ATOM 861 C CA . ARG A 1 120 ? 6.943 -11.481 35.924 1.00 22.55 167 ARG A CA 1
ATOM 862 C C . ARG A 1 120 ? 6.693 -10.504 37.068 1.00 20.11 167 ARG A C 1
ATOM 863 O O . ARG A 1 120 ? 5.722 -9.774 37.053 1.00 21.33 167 ARG A O 1
ATOM 871 N N . LEU A 1 121 ? 7.595 -10.476 38.042 1.00 21.45 168 LEU A N 1
ATOM 872 C CA . LEU A 1 121 ? 7.446 -9.566 39.166 1.00 21.23 168 LEU A CA 1
ATOM 873 C C . LEU A 1 121 ? 7.636 -8.128 38.704 1.00 20.03 168 LEU A C 1
ATOM 874 O O . LEU A 1 121 ? 6.879 -7.237 39.107 1.00 19.47 168 LEU A O 1
ATOM 879 N N . PHE A 1 122 ? 8.634 -7.915 37.848 1.00 19.41 169 PHE A N 1
ATOM 880 C CA . PHE A 1 122 ? 8.927 -6.576 37.346 1.00 20.16 169 PHE A CA 1
ATOM 881 C C . PHE A 1 122 ? 7.736 -6.047 36.565 1.00 21.25 169 PHE A C 1
ATOM 882 O O . PHE A 1 122 ? 7.398 -4.867 36.665 1.00 21.11 169 PHE A O 1
ATOM 890 N N . LEU A 1 123 ? 7.085 -6.932 35.814 1.00 20.09 170 LEU A N 1
ATOM 891 C CA . LEU A 1 123 ? 5.928 -6.538 35.023 1.00 22.32 170 LEU A CA 1
ATOM 892 C C . LEU A 1 123 ? 4.757 -6.185 35.940 1.00 20.24 170 LEU A C 1
ATOM 893 O O . LEU A 1 123 ? 4.094 -5.173 35.726 1.00 21.50 170 LEU A O 1
ATOM 898 N N . ALA A 1 124 ? 4.520 -7.009 36.960 1.00 19.58 171 ALA A N 1
ATOM 899 C CA . ALA A 1 124 ? 3.455 -6.755 37.937 1.00 19.20 171 ALA A CA 1
ATOM 900 C C . ALA A 1 124 ? 3.662 -5.431 38.667 1.00 19.95 171 ALA A C 1
ATOM 901 O O . ALA A 1 124 ? 2.710 -4.686 38.918 1.00 19.04 171 ALA A O 1
ATOM 903 N N . LEU A 1 125 ? 4.914 -5.157 39.026 1.00 18.37 172 LEU A N 1
ATOM 904 C CA . LEU A 1 125 ? 5.263 -3.912 39.693 1.00 19.78 172 LEU A CA 1
ATOM 905 C C . LEU A 1 125 ? 4.972 -2.723 38.781 1.00 20.82 172 LEU A C 1
ATOM 906 O O . LEU A 1 125 ? 4.303 -1.775 39.187 1.00 19.77 172 LEU A O 1
ATOM 911 N N . ALA A 1 126 ? 5.476 -2.773 37.550 1.00 16.72 173 ALA A N 1
ATOM 912 C CA . ALA A 1 126 ? 5.264 -1.675 36.613 1.00 19.97 173 ALA A CA 1
ATOM 913 C C . ALA A 1 126 ? 3.773 -1.418 36.378 1.00 20.90 173 ALA A C 1
ATOM 914 O O . ALA A 1 126 ? 3.321 -0.264 36.433 1.00 16.72 173 ALA A O 1
ATOM 916 N N . ARG A 1 127 ? 3.022 -2.494 36.121 1.00 16.69 174 ARG A N 1
ATOM 917 C CA . ARG A 1 127 ? 1.578 -2.396 35.895 1.00 21.04 174 ARG A CA 1
ATOM 918 C C . ARG A 1 127 ? 0.862 -1.716 37.063 1.00 16.20 174 ARG A C 1
ATOM 919 O O . ARG A 1 127 ? 0.031 -0.838 36.862 1.00 19.94 174 ARG A O 1
ATOM 927 N N . ALA A 1 128 ? 1.208 -2.097 38.288 1.00 18.76 175 ALA A N 1
ATOM 928 C CA . ALA A 1 128 ? 0.536 -1.537 39.453 1.00 17.22 175 ALA A CA 1
ATOM 929 C C . ALA A 1 128 ? 0.927 -0.085 39.713 1.00 17.27 175 ALA A C 1
ATOM 930 O O . ALA A 1 128 ? 0.077 0.714 40.089 1.00 14.54 175 ALA A O 1
ATOM 932 N N . TYR A 1 129 ? 2.206 0.255 39.517 1.00 16.79 176 TYR A N 1
ATOM 933 C CA . TYR A 1 129 ? 2.652 1.635 39.707 1.00 18.25 176 TYR A CA 1
ATOM 934 C C . TYR A 1 129 ? 1.966 2.549 38.690 1.00 17.65 176 TYR A C 1
ATOM 935 O O . TYR A 1 129 ? 1.596 3.679 39.008 1.00 19.56 176 TYR A O 1
ATOM 944 N N . LEU A 1 130 ? 1.810 2.068 37.463 1.00 14.99 177 LEU A N 1
ATOM 945 C CA . LEU A 1 130 ? 1.149 2.880 36.437 1.00 19.26 177 LEU A CA 1
ATOM 946 C C . LEU A 1 130 ? -0.343 3.038 36.725 1.00 20.87 177 LEU A C 1
ATOM 947 O O . LEU A 1 130 ? -0.902 4.115 36.489 1.00 20.25 177 LEU A O 1
ATOM 952 N N . GLU A 1 131 ? -0.990 1.995 37.249 1.00 17.78 178 GLU A N 1
ATOM 953 C CA . GLU A 1 131 ? -2.419 2.141 37.582 1.00 20.21 178 GLU A CA 1
ATOM 954 C C . GLU A 1 131 ? -2.578 3.121 38.733 1.00 21.14 178 GLU A C 1
ATOM 955 O O . GLU A 1 131 ? -3.557 3.859 38.793 1.00 20.39 178 GLU A O 1
ATOM 961 N N . LYS A 1 132 ? -1.607 3.124 39.645 1.00 19.95 179 LYS A N 1
ATOM 962 C CA . LYS A 1 132 ? -1.592 4.101 40.727 1.00 18.39 179 LYS A CA 1
ATOM 963 C C . LYS A 1 132 ? -1.540 5.541 40.155 1.00 21.16 179 LYS A C 1
ATOM 964 O O . LYS A 1 132 ? -2.283 6.422 40.600 1.00 19.23 179 LYS A O 1
ATOM 970 N N . VAL A 1 133 ? -0.677 5.760 39.161 1.00 19.29 180 VAL A N 1
ATOM 971 C CA . VAL A 1 133 ? -0.541 7.073 38.529 1.00 22.07 180 VAL A CA 1
ATOM 972 C C . VAL A 1 133 ? -1.885 7.564 37.981 1.00 21.89 180 VAL A C 1
ATOM 973 O O . VAL A 1 133 ? -2.292 8.709 38.198 1.00 20.07 180 VAL A O 1
ATOM 977 N N . ARG A 1 134 ? -2.572 6.680 37.269 1.00 23.15 181 ARG A N 1
ATOM 978 C CA . ARG A 1 134 ? -3.872 7.011 36.707 1.00 22.05 181 ARG A CA 1
ATOM 979 C C . ARG A 1 134 ? -4.872 7.423 37.785 1.00 22.64 181 ARG A C 1
ATOM 980 O O . ARG A 1 134 ? -5.594 8.414 37.635 1.00 23.86 181 ARG A O 1
ATOM 988 N N . VAL A 1 135 ? -4.924 6.670 38.874 1.00 20.68 182 VAL A N 1
ATOM 989 C CA . VAL A 1 135 ? -5.866 7.011 39.936 1.00 20.31 182 VAL A CA 1
ATOM 990 C C . VAL A 1 135 ? -5.473 8.332 40.637 1.00 23.41 182 VAL A C 1
ATOM 991 O O . VAL A 1 135 ? -6.344 9.134 41.003 1.00 19.42 182 VAL A O 1
ATOM 995 N N . LEU A 1 136 ? -4.169 8.567 40.804 1.00 20.51 183 LEU A N 1
ATOM 996 C CA . LEU A 1 136 ? -3.705 9.817 41.414 1.00 21.18 183 LEU A CA 1
ATOM 997 C C . LEU A 1 136 ? -4.107 11.037 40.569 1.00 21.28 183 LEU A C 1
ATOM 998 O O . LEU A 1 136 ? -4.520 12.047 41.110 1.00 20.38 183 LEU A O 1
ATOM 1003 N N . VAL A 1 137 ? -4.000 10.921 39.247 1.00 23.93 184 VAL A N 1
ATOM 1004 C CA . VAL A 1 137 ? -4.437 11.983 38.344 1.00 22.43 184 VAL A CA 1
ATOM 1005 C C . VAL A 1 137 ? -5.926 12.270 38.535 1.00 26.74 184 VAL A C 1
ATOM 1006 O O . VAL A 1 137 ? -6.333 13.432 38.632 1.00 24.62 184 VAL A O 1
ATOM 1010 N N . TRP A 1 138 ? -6.733 11.214 38.610 1.00 23.78 185 TRP A N 1
ATOM 1011 C CA . TRP A 1 138 ? -8.152 11.372 38.915 1.00 22.62 185 TRP A CA 1
ATOM 1012 C C . TRP A 1 138 ? -8.346 12.055 40.271 1.00 24.48 185 TRP A C 1
ATOM 1013 O O . TRP A 1 138 ? -9.200 12.928 40.411 1.00 24.07 185 TRP A O 1
ATOM 1024 N N . ARG A 1 139 ? -7.576 11.651 41.279 1.00 20.03 186 ARG A N 1
ATOM 1025 C CA . ARG A 1 139 ? -7.752 12.231 42.605 1.00 22.86 186 ARG A CA 1
ATOM 1026 C C . ARG A 1 139 ? -7.395 13.732 42.601 1.00 24.67 186 ARG A C 1
ATOM 1027 O O . ARG A 1 139 ? -8.092 14.560 43.199 1.00 21.97 186 ARG A O 1
ATOM 1035 N N . HIS A 1 140 ? -6.317 14.074 41.909 1.00 21.06 187 HIS A N 1
ATOM 1036 C CA . HIS A 1 140 ? -5.923 15.465 41.758 1.00 23.77 187 HIS A CA 1
ATOM 1037 C C . HIS A 1 140 ? -7.074 16.314 41.199 1.00 27.76 187 HIS A C 1
ATOM 1038 O O . HIS A 1 140 ? -7.325 17.412 41.673 1.00 25.50 187 HIS A O 1
ATOM 1045 N N . ASP A 1 141 ? -7.772 15.784 40.198 1.00 26.78 188 ASP A N 1
ATOM 1046 C CA . ASP A 1 141 ? -8.851 16.506 39.536 1.00 27.65 188 ASP A CA 1
ATOM 1047 C C . ASP A 1 141 ? -10.166 16.486 40.303 1.00 28.03 188 ASP A C 1
ATOM 1048 O O . ASP A 1 141 ? -11.031 17.302 40.038 1.00 28.75 188 ASP A O 1
ATOM 1053 N N . ASN A 1 142 ? -10.316 15.580 41.267 1.00 27.83 189 ASN A N 1
ATOM 1054 C CA . ASN A 1 142 ? -11.607 15.424 41.943 1.00 27.54 189 ASN A CA 1
ATOM 1055 C C . ASN A 1 142 ? -11.650 15.613 43.449 1.00 30.18 189 ASN A C 1
ATOM 1056 O O . ASN A 1 142 ? -12.711 15.901 44.002 1.00 32.02 189 ASN A O 1
ATOM 1061 N N . GLU A 1 143 ? -10.522 15.424 44.122 1.00 26.61 190 GLU A N 1
ATOM 1062 C CA . GLU A 1 143 ? -10.504 15.555 45.576 1.00 28.65 190 GLU A CA 1
ATOM 1063 C C . GLU A 1 143 ? -9.984 16.946 45.964 1.00 29.76 190 GLU A C 1
ATOM 1064 O O . GLU A 1 143 ? -8.922 17.375 45.491 1.00 24.54 190 GLU A O 1
ATOM 1070 N N . GLU A 1 144 ? -10.730 17.653 46.812 1.00 26.87 191 GLU A N 1
ATOM 1071 C CA . GLU A 1 144 ? -10.357 19.020 47.149 1.00 30.15 191 GLU A CA 1
ATOM 1072 C C . GLU A 1 144 ? -9.011 19.061 47.861 1.00 25.68 191 GLU A C 1
ATOM 1073 O O . GLU A 1 144 ? -8.309 20.062 47.819 1.00 26.77 191 GLU A O 1
ATOM 1079 N N . SER A 1 145 ? -8.664 17.967 48.522 1.00 24.01 192 SER A N 1
ATOM 1080 C CA . SER A 1 145 ? -7.442 17.927 49.304 1.00 23.28 192 SER A CA 1
ATOM 1081 C C . SER A 1 145 ? -6.212 18.054 48.416 1.00 23.36 192 SER A C 1
ATOM 1082 O O . SER A 1 145 ? -5.200 18.609 48.834 1.00 24.84 192 SER A O 1
ATOM 1085 N N . LEU A 1 146 ? -6.310 17.553 47.187 1.00 24.71 193 LEU A N 1
ATOM 1086 C CA . LEU A 1 146 ? -5.146 17.416 46.307 1.00 27.09 193 LEU A CA 1
ATOM 1087 C C . LEU A 1 146 ? -5.096 18.464 45.208 1.00 29.97 193 LEU A C 1
ATOM 1088 O O . LEU A 1 146 ? -4.142 18.512 44.432 1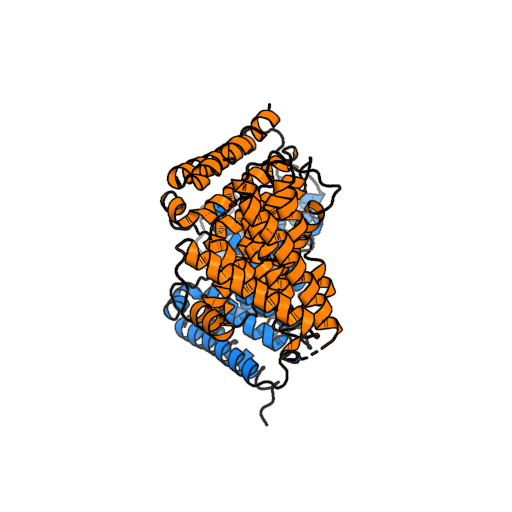.00 32.80 193 LEU A O 1
ATOM 1093 N N . ALA A 1 147 ? -6.120 19.306 45.152 1.00 29.71 194 ALA A N 1
ATOM 1094 C CA . ALA A 1 147 ? -6.227 20.316 44.109 1.00 36.08 194 ALA A CA 1
ATOM 1095 C C . ALA A 1 147 ? -4.946 21.143 43.932 1.00 36.76 194 ALA A C 1
ATOM 1096 O O . ALA A 1 147 ? -4.470 21.309 42.805 1.00 39.75 194 ALA A O 1
ATOM 1098 N N . ASN A 1 148 ? -4.377 21.654 45.022 1.00 30.96 195 ASN A N 1
ATOM 1099 C CA . ASN A 1 148 ? -3.206 22.528 44.878 1.00 31.89 195 ASN A CA 1
ATOM 1100 C C . ASN A 1 148 ? -1.841 21.829 44.981 1.00 30.34 195 ASN A C 1
ATOM 1101 O O . ASN A 1 148 ? -0.810 22.485 45.102 1.00 29.66 195 ASN A O 1
ATOM 1106 N N . ILE A 1 149 ? -1.838 20.499 44.917 1.00 30.51 196 ILE A N 1
ATOM 1107 C CA . ILE A 1 149 ? -0.603 19.757 44.680 1.00 27.62 196 ILE A CA 1
ATOM 1108 C C . ILE A 1 149 ? -0.406 19.553 43.175 1.00 27.60 196 ILE A C 1
ATOM 1109 O O . ILE A 1 149 ? -1.275 18.994 42.504 1.00 30.11 196 ILE A O 1
ATOM 1114 N N . PRO A 1 150 ? 0.725 20.025 42.627 1.00 27.02 197 PRO A N 1
ATOM 1115 C CA . PRO A 1 150 ? 0.974 19.802 41.193 1.00 27.72 197 PRO A CA 1
ATOM 1116 C C . PRO A 1 150 ? 0.961 18.308 40.869 1.00 29.42 197 PRO A C 1
ATOM 1117 O O . PRO A 1 150 ? 1.593 17.539 41.599 1.00 26.66 197 PRO A O 1
ATOM 1121 N N . VAL A 1 151 ? 0.283 17.910 39.793 1.00 28.82 198 VAL A N 1
ATOM 1122 C CA . VAL A 1 151 ? 0.206 16.501 39.431 1.00 26.34 198 VAL A CA 1
ATOM 1123 C C . VAL A 1 151 ? 1.584 15.861 39.298 1.00 27.33 198 VAL A C 1
ATOM 1124 O O . VAL A 1 151 ? 1.796 14.735 39.743 1.00 25.20 198 VAL A O 1
ATOM 1128 N N . THR A 1 152 ? 2.526 16.570 38.679 1.00 29.79 199 THR A N 1
ATOM 1129 C CA . THR A 1 152 ? 3.839 15.978 38.442 1.00 28.83 199 THR A CA 1
ATOM 1130 C C . THR A 1 152 ? 4.527 15.692 39.758 1.00 27.48 199 THR A C 1
ATOM 1131 O O . THR A 1 152 ? 5.219 14.690 39.900 1.00 24.87 199 THR A O 1
ATOM 1135 N N . GLN A 1 153 ? 4.313 16.566 40.734 1.00 25.56 200 GLN A N 1
ATOM 1136 C CA . GLN A 1 153 ? 4.831 16.325 42.067 1.00 27.20 200 GLN A CA 1
ATOM 1137 C C . GLN A 1 153 ? 4.200 15.033 42.603 1.00 24.36 200 GLN A C 1
ATOM 1138 O O . GLN A 1 153 ? 4.886 14.163 43.148 1.00 26.20 200 GLN A O 1
ATOM 1144 N N . LEU A 1 154 ? 2.885 14.918 42.430 1.00 25.25 201 LEU A N 1
ATOM 1145 C CA . LEU A 1 154 ? 2.104 13.782 42.919 1.00 23.87 201 LEU A CA 1
ATOM 1146 C C . LEU A 1 154 ? 2.531 12.443 42.341 1.00 22.43 201 LEU A C 1
ATOM 1147 O O . LEU A 1 154 ? 2.681 11.472 43.074 1.00 24.00 201 LEU A O 1
ATOM 1152 N N . VAL A 1 155 ? 2.715 12.391 41.021 1.00 23.65 202 VAL A N 1
ATOM 1153 C CA . VAL A 1 155 ? 2.887 11.109 40.321 1.00 25.00 202 VAL A CA 1
ATOM 1154 C C . VAL A 1 155 ? 4.323 10.739 39.886 1.00 25.05 202 VAL A C 1
ATOM 1155 O O . VAL A 1 155 ? 4.602 9.574 39.613 1.00 23.10 202 VAL A O 1
ATOM 1159 N N . ASN A 1 156 ? 5.232 11.708 39.833 1.00 26.02 203 ASN A N 1
ATOM 1160 C CA . ASN A 1 156 ? 6.599 11.424 39.392 1.00 24.99 203 ASN A CA 1
ATOM 1161 C C . ASN A 1 156 ? 7.268 10.238 40.093 1.00 25.68 203 ASN A C 1
ATOM 1162 O O . ASN A 1 156 ? 7.957 9.455 39.437 1.00 27.30 203 ASN A O 1
ATOM 1167 N N . PRO A 1 157 ? 7.087 10.109 41.427 1.00 24.26 204 PRO A N 1
ATOM 1168 C CA . PRO A 1 157 ? 7.679 8.969 42.139 1.00 28.02 204 PRO A CA 1
ATOM 1169 C C . PRO A 1 157 ? 7.179 7.622 41.625 1.00 25.90 204 PRO A C 1
ATOM 1170 O O . PRO A 1 157 ? 7.976 6.681 41.568 1.00 22.91 204 PRO A O 1
ATOM 1174 N N . TYR A 1 158 ? 5.896 7.527 41.276 1.00 24.06 205 TYR A N 1
ATOM 1175 C CA . TYR A 1 158 ? 5.352 6.285 40.707 1.00 23.17 205 TYR A CA 1
ATOM 1176 C C . TYR A 1 158 ? 5.772 6.067 39.259 1.00 24.11 205 TYR A C 1
ATOM 1177 O O . TYR A 1 158 ? 6.079 4.942 38.844 1.00 24.08 205 TYR A O 1
ATOM 1186 N N . ILE A 1 159 ? 5.794 7.150 38.493 1.00 22.36 206 ILE A N 1
ATOM 1187 C CA . ILE A 1 159 ? 6.315 7.104 37.140 1.00 23.77 206 ILE A CA 1
ATOM 1188 C C . ILE A 1 159 ? 7.748 6.567 37.159 1.00 23.59 206 ILE A C 1
ATOM 1189 O O . ILE A 1 159 ? 8.112 5.688 36.388 1.00 22.03 206 ILE A O 1
ATOM 1194 N N . GLU A 1 160 ? 8.564 7.114 38.044 1.00 25.98 207 GLU A N 1
ATOM 1195 C CA . GLU A 1 160 ? 9.964 6.719 38.127 1.00 27.90 207 GLU A CA 1
ATOM 1196 C C . GLU A 1 160 ? 10.111 5.245 38.543 1.00 27.06 207 GLU A C 1
ATOM 1197 O O . GLU A 1 160 ? 10.954 4.515 38.015 1.00 23.85 207 GLU A O 1
ATOM 1203 N N . LYS A 1 161 ? 9.287 4.806 39.493 1.00 25.42 208 LYS A N 1
ATOM 1204 C CA . LYS A 1 161 ? 9.309 3.401 39.898 1.00 25.91 208 LYS A CA 1
ATOM 1205 C C . LYS A 1 161 ? 8.869 2.489 38.765 1.00 23.78 208 LYS A C 1
ATOM 1206 O O . LYS A 1 161 ? 9.423 1.405 38.589 1.00 24.37 208 LYS A O 1
ATOM 1212 N N . ALA A 1 162 ? 7.878 2.922 37.989 1.00 22.14 209 ALA A N 1
ATOM 1213 C CA . ALA A 1 162 ? 7.439 2.109 36.860 1.00 21.78 209 ALA A CA 1
ATOM 1214 C C . ALA A 1 162 ? 8.605 1.919 35.883 1.00 23.48 209 ALA A C 1
ATOM 1215 O O . ALA A 1 162 ? 8.922 0.798 35.479 1.00 21.41 209 ALA A O 1
ATOM 1217 N N . ILE A 1 163 ? 9.232 3.030 35.505 1.00 21.56 210 ILE A N 1
ATOM 1218 C CA . ILE A 1 163 ? 10.350 2.999 34.569 1.00 23.06 210 ILE A CA 1
ATOM 1219 C C . ILE A 1 163 ? 11.496 2.132 35.083 1.00 22.38 210 ILE A C 1
ATOM 1220 O O . ILE A 1 163 ? 12.142 1.432 34.319 1.00 25.90 210 ILE A O 1
ATOM 1225 N N . GLN A 1 164 ? 11.733 2.171 36.386 1.00 23.96 211 GLN A N 1
ATOM 1226 C CA . GLN A 1 164 ? 12.787 1.361 36.987 1.00 25.54 211 GLN A CA 1
ATOM 1227 C C . GLN A 1 164 ? 12.575 -0.133 36.683 1.00 24.85 211 GLN A C 1
ATOM 1228 O O . GLN A 1 164 ? 13.525 -0.855 36.387 1.00 23.16 211 GLN A O 1
ATOM 1234 N N . TYR A 1 165 ? 11.332 -0.603 36.732 1.00 21.03 212 TYR A N 1
ATOM 1235 C CA . TYR A 1 165 ? 11.108 -2.018 36.470 1.00 21.12 212 TYR A CA 1
ATOM 1236 C C . TYR A 1 165 ? 10.853 -2.353 35.001 1.00 24.87 212 TYR A C 1
ATOM 1237 O O . TYR A 1 165 ? 11.085 -3.481 34.584 1.00 25.99 212 TYR A O 1
ATOM 1246 N N . LEU A 1 166 ? 10.422 -1.373 34.210 1.00 22.13 213 LEU A N 1
ATOM 1247 C CA . LEU A 1 166 ? 10.224 -1.609 32.784 1.00 22.56 213 LEU A CA 1
ATOM 1248 C C . LEU A 1 166 ? 11.559 -1.707 32.034 1.00 23.10 213 LEU A C 1
ATOM 1249 O O . LEU A 1 166 ? 11.709 -2.494 31.095 1.00 21.87 213 LEU A O 1
ATOM 1254 N N . ARG A 1 167 ? 12.526 -0.905 32.452 1.00 24.04 214 ARG A N 1
ATOM 1255 C CA . ARG A 1 167 ? 13.795 -0.823 31.732 1.00 24.39 214 ARG A CA 1
ATOM 1256 C C . ARG A 1 167 ? 14.461 -2.191 31.583 1.00 23.56 214 ARG A C 1
ATOM 1257 O O . ARG A 1 167 ? 14.836 -2.573 30.486 1.00 27.44 214 ARG A O 1
ATOM 1265 N N . PRO A 1 168 ? 14.589 -2.949 32.682 1.00 24.52 215 PRO A N 1
ATOM 1266 C CA . PRO A 1 168 ? 15.147 -4.300 32.536 1.00 29.58 215 PRO A CA 1
ATOM 1267 C C . PRO A 1 168 ? 14.343 -5.172 31.570 1.00 31.89 215 PRO A C 1
ATOM 1268 O O . PRO A 1 168 ? 14.946 -5.958 30.838 1.00 30.92 215 PRO A O 1
ATOM 1272 N N . LEU A 1 169 ? 13.014 -5.055 31.584 1.00 27.75 216 LEU A N 1
ATOM 1273 C CA . LEU A 1 169 ? 12.167 -5.912 30.750 1.00 27.60 216 LEU A CA 1
ATOM 1274 C C . LEU A 1 169 ? 12.381 -5.625 29.278 1.00 28.23 216 LEU A C 1
ATOM 1275 O O . LEU A 1 169 ? 12.219 -6.506 28.436 1.00 30.70 216 LEU A O 1
ATOM 1280 N N . ALA A 1 170 ? 12.727 -4.381 28.971 1.00 28.56 217 ALA A N 1
ATOM 1281 C CA . ALA A 1 170 ? 12.867 -3.951 27.583 1.00 31.04 217 ALA A CA 1
ATOM 1282 C C . ALA A 1 170 ? 14.223 -4.316 26.955 1.00 33.93 217 ALA A C 1
ATOM 1283 O O . ALA A 1 170 ? 14.408 -4.176 25.753 1.00 35.01 217 ALA A O 1
ATOM 1285 N N . GLN A 1 171 ? 15.166 -4.784 27.761 1.00 35.07 218 GLN A N 1
ATOM 1286 C CA . GLN A 1 171 ? 16.473 -5.177 27.233 1.00 37.17 218 GLN A CA 1
ATOM 1287 C C . GLN A 1 171 ? 16.374 -6.452 26.407 1.00 41.94 218 GLN A C 1
ATOM 1288 O O . GLN A 1 171 ? 15.555 -7.329 26.694 1.00 36.39 218 GLN A O 1
ATOM 1294 N N . ASP A 1 172 ? 17.212 -6.556 25.381 1.00 45.40 219 ASP A N 1
ATOM 1295 C CA . ASP A 1 172 ? 17.244 -7.759 24.557 1.00 46.02 219 ASP A CA 1
ATOM 1296 C C . ASP A 1 172 ? 17.620 -8.973 25.386 1.00 47.25 219 ASP A C 1
ATOM 1297 O O . ASP A 1 172 ? 17.138 -10.074 25.130 1.00 52.50 219 ASP A O 1
ATOM 1302 N N . SER A 1 173 ? 18.474 -8.774 26.385 1.00 44.77 220 SER A N 1
ATOM 1303 C CA . SER A 1 173 ? 18.840 -9.861 27.293 1.00 46.38 220 SER A CA 1
ATOM 1304 C C . SER A 1 173 ? 17.619 -10.475 28.001 1.00 47.42 220 SER A C 1
ATOM 1305 O O . SER A 1 173 ? 17.643 -11.644 28.392 1.00 47.77 220 SER A O 1
ATOM 1308 N N . THR A 1 174 ? 16.558 -9.691 28.180 1.00 41.70 221 THR A N 1
ATOM 1309 C CA . THR A 1 174 ? 15.337 -10.234 28.760 1.00 43.05 221 THR A CA 1
ATOM 1310 C C . THR A 1 174 ? 14.561 -10.990 27.688 1.00 40.06 221 THR A C 1
ATOM 1311 O O . THR A 1 174 ? 14.035 -10.392 26.753 1.00 40.27 221 THR A O 1
ATOM 1315 N N . GLU A 1 175 ? 14.505 -12.310 27.813 1.00 41.85 222 GLU A N 1
ATOM 1316 C CA . GLU A 1 175 ? 13.845 -13.113 26.791 1.00 44.80 222 GLU A CA 1
ATOM 1317 C C . GLU A 1 175 ? 12.328 -13.086 26.956 1.00 40.87 222 GLU A C 1
ATOM 1318 O O . GLU A 1 175 ? 11.820 -12.782 28.032 1.00 38.21 222 GLU A O 1
ATOM 1324 N N . TYR A 1 176 ? 11.608 -13.375 25.878 1.00 38.26 223 TYR A N 1
ATOM 1325 C CA . TYR A 1 176 ? 10.158 -13.358 25.935 1.00 35.19 223 TYR A CA 1
ATOM 1326 C C . TYR A 1 176 ? 9.639 -14.298 27.010 1.00 33.85 223 TYR A C 1
ATOM 1327 O O . TYR A 1 176 ? 10.159 -15.396 27.177 1.00 38.13 223 TYR A O 1
ATOM 1336 N N . PHE A 1 177 ? 8.624 -13.843 27.740 1.00 29.35 224 PHE A N 1
ATOM 1337 C CA . PHE A 1 177 ? 7.917 -14.664 28.721 1.00 30.99 224 PHE A CA 1
ATOM 1338 C C . PHE A 1 177 ? 6.423 -14.404 28.543 1.00 32.08 224 PHE A C 1
ATOM 1339 O O . PHE A 1 177 ? 6.017 -13.295 28.171 1.00 31.60 224 PHE A O 1
ATOM 1347 N N . ASP A 1 178 ? 5.596 -15.417 28.776 1.00 31.79 225 ASP A N 1
ATOM 1348 C CA . ASP A 1 178 ? 4.219 -15.335 28.288 1.00 31.69 225 ASP A CA 1
ATOM 1349 C C . ASP A 1 178 ? 3.225 -14.528 29.124 1.00 30.80 225 ASP A C 1
ATOM 1350 O O . ASP A 1 178 ? 2.066 -14.428 28.751 1.00 33.96 225 ASP A O 1
ATOM 1355 N N . ALA A 1 179 ? 3.660 -13.954 30.243 1.00 28.48 226 ALA A N 1
ATOM 1356 C CA . ALA A 1 179 ? 2.829 -12.964 30.926 1.00 27.10 226 ALA A CA 1
ATOM 1357 C C . ALA A 1 179 ? 2.905 -11.632 30.187 1.00 26.69 226 ALA A C 1
ATOM 1358 O O . ALA A 1 179 ? 2.084 -10.747 30.426 1.00 26.09 226 ALA A O 1
ATOM 1360 N N . LEU A 1 180 ? 3.906 -11.490 29.310 1.00 26.02 227 LEU A N 1
ATOM 1361 C CA . LEU A 1 180 ? 4.114 -10.252 28.555 1.00 27.20 227 LEU A CA 1
ATOM 1362 C C . LEU A 1 180 ? 3.293 -10.259 27.268 1.00 26.50 227 LEU A C 1
ATOM 1363 O O . LEU A 1 180 ? 3.813 -10.535 26.193 1.00 30.26 227 LEU A O 1
ATOM 1368 N N . THR A 1 181 ? 2.011 -9.944 27.387 1.00 24.33 228 THR A N 1
ATOM 1369 C CA . THR A 1 181 ? 1.102 -9.901 26.246 1.00 25.65 228 THR A CA 1
ATOM 1370 C C . THR A 1 181 ? 0.707 -8.464 25.939 1.00 27.46 228 THR A C 1
ATOM 1371 O O . THR A 1 181 ? 0.869 -7.579 26.793 1.00 24.45 228 THR A O 1
ATOM 1375 N N . PRO A 1 182 ? 0.153 -8.225 24.733 1.00 28.20 229 PRO A N 1
ATOM 1376 C CA . PRO A 1 182 ? -0.370 -6.889 24.425 1.00 27.37 229 PRO A CA 1
ATOM 1377 C C . PRO A 1 182 ? -1.377 -6.399 25.466 1.00 29.44 229 PRO A C 1
ATOM 1378 O O . PRO A 1 182 ? -1.386 -5.207 25.801 1.00 26.31 229 PRO A O 1
ATOM 1382 N N . ASP A 1 183 ? -2.205 -7.296 25.987 1.00 26.54 230 ASP A N 1
ATOM 1383 C CA . ASP A 1 183 ? -3.170 -6.885 26.996 1.00 28.32 230 ASP A CA 1
ATOM 1384 C C . ASP A 1 183 ? -2.472 -6.445 28.289 1.00 28.28 230 ASP A C 1
ATOM 1385 O O . ASP A 1 183 ? -2.827 -5.434 28.887 1.00 28.09 230 ASP A O 1
ATOM 1390 N N . SER A 1 184 ? -1.476 -7.201 28.724 1.00 24.70 231 SER A N 1
ATOM 1391 C CA . SER A 1 184 ? -0.791 -6.834 29.958 1.00 27.00 231 SER A CA 1
ATOM 1392 C C . SER A 1 184 ? -0.034 -5.513 29.822 1.00 26.70 231 SER A C 1
ATOM 1393 O O . SER A 1 184 ? 0.332 -4.913 30.824 1.00 24.20 231 SER A O 1
ATOM 1396 N N . LEU A 1 185 ? 0.214 -5.062 28.595 1.00 22.82 232 LEU A N 1
ATOM 1397 C CA . LEU A 1 185 ? 0.914 -3.793 28.424 1.00 25.26 232 LEU A CA 1
ATOM 1398 C C . LEU A 1 185 ? -0.026 -2.607 28.286 1.00 24.13 232 LEU A C 1
ATOM 1399 O O . LEU A 1 185 ? 0.424 -1.504 28.014 1.00 25.01 232 LEU A O 1
ATOM 1404 N N . ARG A 1 186 ? -1.325 -2.813 28.477 1.00 23.88 233 ARG A N 1
ATOM 1405 C CA . ARG A 1 186 ? -2.257 -1.687 28.366 1.00 28.38 233 ARG A CA 1
ATOM 1406 C C . ARG A 1 186 ? -1.915 -0.494 29.276 1.00 26.86 233 ARG A C 1
ATOM 1407 O O . ARG A 1 186 ? -2.099 0.646 28.879 1.00 26.58 233 ARG A O 1
ATOM 1415 N N . PRO A 1 187 ? -1.428 -0.754 30.502 1.00 24.63 234 PRO A N 1
ATOM 1416 C CA . PRO A 1 187 ? -1.033 0.378 31.347 1.00 24.92 234 PRO A CA 1
ATOM 1417 C C . PRO A 1 187 ? 0.074 1.236 30.728 1.00 25.41 234 PRO A C 1
ATOM 1418 O O . PRO A 1 187 ? 0.263 2.357 31.186 1.00 23.38 234 PRO A O 1
ATOM 1422 N N . LEU A 1 188 ? 0.788 0.736 29.720 1.00 22.33 235 LEU A N 1
ATOM 1423 C CA . LEU A 1 188 ? 1.787 1.571 29.056 1.00 25.16 235 LEU A CA 1
ATOM 1424 C C . LEU A 1 188 ? 1.131 2.805 28.436 1.00 25.85 235 LEU A C 1
ATOM 1425 O O . LEU A 1 188 ? 1.779 3.832 28.282 1.00 26.31 235 LEU A O 1
ATOM 1430 N N . TYR A 1 189 ? -0.151 2.711 28.085 1.00 27.45 236 TYR A N 1
ATOM 1431 C CA . TYR A 1 189 ? -0.869 3.881 27.573 1.00 25.71 236 TYR A CA 1
ATOM 1432 C C . TYR A 1 189 ? -0.845 5.006 28.603 1.00 27.60 236 TYR A C 1
ATOM 1433 O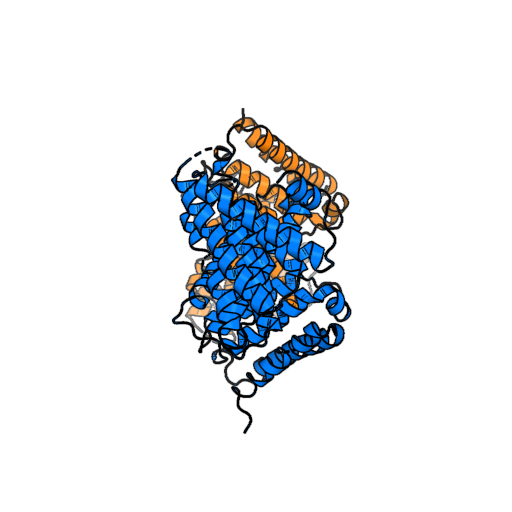 O . TYR A 1 189 ? -0.752 6.178 28.243 1.00 25.72 236 TYR A O 1
ATOM 1442 N N . ILE A 1 190 ? -0.939 4.651 29.883 1.00 25.33 237 ILE A N 1
ATOM 1443 C CA . ILE A 1 190 ? -0.922 5.654 30.945 1.00 24.30 237 ILE A CA 1
ATOM 1444 C C . ILE A 1 190 ? 0.391 6.399 30.906 1.00 26.15 237 ILE A C 1
ATOM 1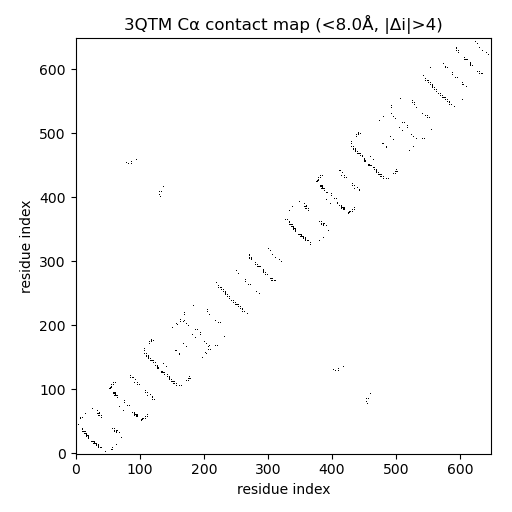445 O O . ILE A 1 190 ? 0.427 7.620 31.031 1.00 26.20 237 ILE A O 1
ATOM 1450 N N . LEU A 1 191 ? 1.480 5.659 30.730 1.00 25.21 238 LEU A N 1
ATOM 1451 C CA . LEU A 1 191 ? 2.803 6.277 30.709 1.00 25.22 238 LEU A CA 1
ATOM 1452 C C . LEU A 1 191 ? 2.966 7.187 29.487 1.00 25.84 238 LEU A C 1
ATOM 1453 O O . LEU A 1 191 ? 3.506 8.280 29.596 1.00 24.74 238 LEU A O 1
ATOM 1458 N N . SER A 1 192 ? 2.501 6.730 28.327 1.00 24.76 239 SER A N 1
ATOM 1459 C CA . SER A 1 192 ? 2.654 7.505 27.099 1.00 29.74 239 SER A CA 1
ATOM 1460 C C . SER A 1 192 ? 1.887 8.811 27.218 1.00 30.50 239 SER A C 1
ATOM 1461 O O . SER A 1 192 ? 2.356 9.873 26.803 1.00 30.45 239 SER A O 1
ATOM 1464 N N . SER A 1 193 ? 0.691 8.714 27.780 1.00 27.58 240 SER A N 1
ATOM 1465 C CA . SER A 1 193 ? -0.174 9.866 27.935 1.00 29.92 240 SER A CA 1
ATOM 1466 C C . SER A 1 193 ? 0.479 10.865 28.881 1.00 35.81 240 SER A C 1
ATOM 1467 O O . SER A 1 193 ? 0.453 12.078 28.648 1.00 33.05 240 SER A O 1
ATOM 1470 N N . TYR A 1 194 ? 1.099 10.351 29.935 1.00 31.31 241 TYR A N 1
ATOM 1471 C CA . TYR A 1 194 ? 1.749 11.216 30.901 1.00 31.82 241 TYR A CA 1
ATOM 1472 C C . TYR A 1 194 ? 2.905 11.993 30.286 1.00 32.80 241 TYR A C 1
ATOM 1473 O O . TYR A 1 194 ? 3.052 13.190 30.524 1.00 32.03 241 TYR A O 1
ATOM 1482 N N . LEU A 1 195 ? 3.745 11.295 29.532 1.00 31.49 242 LEU A N 1
ATOM 1483 C CA . LEU A 1 195 ? 4.896 11.921 28.897 1.00 36.80 242 LEU A CA 1
ATOM 1484 C C . LEU A 1 195 ? 4.467 12.934 27.837 1.00 37.37 242 LEU A C 1
ATOM 1485 O O . LEU A 1 195 ? 5.204 13.860 27.523 1.00 41.10 242 LEU A O 1
ATOM 1490 N N . PHE A 1 196 ? 3.278 12.735 27.279 1.00 35.36 243 PHE A N 1
ATOM 1491 C CA . PHE A 1 196 ? 2.727 13.646 26.285 1.00 41.09 243 PHE A CA 1
ATOM 1492 C C . PHE A 1 196 ? 2.122 14.887 26.956 1.00 42.82 243 PHE A C 1
ATOM 1493 O O . PHE A 1 196 ? 2.391 16.020 26.554 1.00 44.05 243 PHE A O 1
ATOM 1501 N N . GLN A 1 197 ? 1.306 14.659 27.981 1.00 37.85 244 GLN A N 1
ATOM 1502 C CA . GLN A 1 197 ? 0.642 15.735 28.688 1.00 43.51 244 GLN A CA 1
ATOM 1503 C C . GLN A 1 197 ? 1.664 16.604 29.401 1.00 43.45 244 GLN A C 1
ATOM 1504 O O . GLN A 1 197 ? 1.514 17.819 29.460 1.00 44.83 244 GLN A O 1
ATOM 1510 N N . PHE A 1 198 ? 2.713 15.979 29.925 1.00 39.26 245 PHE A N 1
ATOM 1511 C CA . PHE A 1 198 ? 3.642 16.675 30.811 1.00 42.41 245 PHE A CA 1
ATOM 1512 C C . PHE A 1 198 ? 5.093 16.556 30.374 1.00 43.05 245 PHE A C 1
ATOM 1513 O O . PHE A 1 198 ? 6.003 16.639 31.193 1.00 47.71 245 PHE A O 1
ATOM 1521 N N . GLY A 1 199 ? 5.308 16.372 29.081 1.00 43.38 246 GLY A N 1
ATOM 1522 C CA . GLY A 1 199 ? 6.651 16.187 28.564 1.00 48.38 246 GLY A CA 1
ATOM 1523 C C . GLY A 1 199 ? 7.465 17.463 28.615 1.00 52.25 246 GLY A C 1
ATOM 1524 O O . GLY A 1 199 ? 8.681 17.442 28.411 1.00 49.04 246 GLY A O 1
ATOM 1525 N N . ASP A 1 200 ? 6.781 18.571 28.888 1.00 54.70 247 ASP A N 1
ATOM 1526 C CA . ASP A 1 200 ? 7.412 19.882 28.987 1.00 58.10 247 ASP A CA 1
ATOM 1527 C C . ASP A 1 200 ? 8.532 19.857 30.016 1.00 55.37 247 ASP A C 1
ATOM 1528 O O . ASP A 1 200 ? 9.534 20.553 29.873 1.00 57.15 247 ASP A O 1
ATOM 1533 N N . GLN A 1 201 ? 8.360 19.039 31.048 1.00 51.39 248 GLN A N 1
ATOM 1534 C CA . GLN A 1 201 ? 9.276 19.027 32.182 1.00 51.07 248 GLN A CA 1
ATOM 1535 C C . GLN A 1 201 ? 10.481 18.107 31.978 1.00 50.68 248 GLN A C 1
ATOM 1536 O O . GLN A 1 201 ? 11.444 18.151 32.743 1.00 48.07 248 GLN A O 1
ATOM 1542 N N . PHE A 1 202 ? 10.435 17.273 30.945 1.00 49.68 249 PHE A N 1
ATOM 1543 C CA . PHE A 1 202 ? 11.512 16.321 30.721 1.00 44.28 249 PHE A CA 1
ATOM 1544 C C . PHE A 1 202 ? 12.420 16.757 29.590 1.00 43.66 249 PHE A C 1
ATOM 1545 O O . PHE A 1 202 ? 11.996 17.441 28.657 1.00 44.19 249 PHE A O 1
ATOM 1553 N N . SER A 1 203 ? 13.677 16.350 29.676 1.00 41.80 250 SER A N 1
ATOM 1554 C CA . SER A 1 203 ? 14.613 16.609 28.606 1.00 39.05 250 SER A CA 1
ATOM 1555 C C . SER A 1 203 ? 14.287 15.720 27.417 1.00 41.36 250 SER A C 1
ATOM 1556 O O . SER A 1 203 ? 13.603 14.698 27.543 1.00 40.11 250 SER A O 1
ATOM 1559 N N . GLU A 1 204 ? 14.791 16.106 26.257 1.00 40.50 251 GLU A N 1
ATOM 1560 C CA . GLU A 1 204 ? 14.595 15.310 25.068 1.00 42.24 251 GLU A CA 1
ATOM 1561 C C . GLU A 1 204 ? 15.218 13.923 25.254 1.00 40.61 251 GLU A C 1
ATOM 1562 O O . GLU A 1 204 ? 14.665 12.921 24.807 1.00 36.87 251 GLU A O 1
ATOM 1568 N N . ALA A 1 205 ? 16.362 13.867 25.927 1.00 36.88 252 ALA A N 1
ATOM 1569 C CA . ALA A 1 205 ? 17.063 12.601 26.084 1.00 40.31 252 ALA A CA 1
ATOM 1570 C C . ALA A 1 205 ? 16.252 11.650 26.956 1.00 37.40 252 ALA A C 1
ATOM 1571 O O . ALA A 1 205 ? 16.201 10.449 26.703 1.00 38.97 252 ALA A O 1
ATOM 1573 N N . PHE A 1 206 ? 15.623 12.196 27.987 1.00 36.35 253 PHE A N 1
ATOM 1574 C CA . PHE A 1 206 ? 14.760 11.404 28.851 1.00 39.10 253 PHE A CA 1
ATOM 1575 C C . PHE A 1 206 ? 13.616 10.787 28.034 1.00 38.29 253 PHE A C 1
ATOM 1576 O O . PHE A 1 206 ? 13.391 9.574 28.079 1.00 37.19 253 PHE A O 1
ATOM 1584 N N . LEU A 1 207 ? 12.910 11.634 27.287 1.00 37.64 254 LEU A N 1
ATOM 1585 C CA . LEU A 1 207 ? 11.783 11.210 26.461 1.00 36.84 254 LEU A CA 1
ATOM 1586 C C . LEU A 1 207 ? 12.185 10.152 25.451 1.00 36.74 254 LEU A C 1
ATOM 1587 O O . LEU A 1 207 ? 11.509 9.141 25.312 1.00 33.40 254 LEU A O 1
ATOM 1592 N N . LEU A 1 208 ? 13.296 10.385 24.756 1.00 36.79 255 LEU A N 1
ATOM 1593 C CA . LEU A 1 208 ? 13.851 9.404 23.836 1.00 34.50 255 LEU A CA 1
ATOM 1594 C C . LEU A 1 208 ? 14.075 8.068 24.519 1.00 35.44 255 LEU A C 1
ATOM 1595 O O . LEU A 1 208 ? 13.818 7.010 23.947 1.00 34.66 255 LEU A O 1
ATOM 1600 N N . ASP A 1 209 ? 14.588 8.122 25.741 1.00 35.84 256 ASP A N 1
ATOM 1601 C CA . ASP A 1 209 ? 14.887 6.916 26.497 1.00 37.75 256 ASP A CA 1
ATOM 1602 C C . ASP A 1 209 ? 13.608 6.160 26.899 1.00 33.36 256 ASP A C 1
ATOM 1603 O O . ASP A 1 209 ? 13.479 4.965 26.669 1.00 31.74 256 ASP A O 1
ATOM 1608 N N . VAL A 1 210 ? 12.660 6.854 27.501 1.00 32.35 257 VAL A N 1
ATOM 1609 C CA . VAL A 1 210 ? 11.490 6.155 28.010 1.00 32.41 257 VAL A CA 1
ATOM 1610 C C . VAL A 1 210 ? 10.635 5.630 26.860 1.00 33.12 257 VAL A C 1
ATOM 1611 O O . VAL A 1 210 ? 10.023 4.555 26.957 1.00 31.15 257 VAL A O 1
ATOM 1625 N N . SER A 1 212 ? 11.701 4.552 23.926 1.00 28.96 259 SER A N 1
ATOM 1626 C CA . SER A 1 212 ? 12.294 3.363 23.324 1.00 27.81 259 SER A CA 1
ATOM 1627 C C . SER A 1 212 ? 12.048 2.130 24.200 1.00 28.90 259 SER A C 1
ATOM 1628 O O . SER A 1 212 ? 11.903 1.013 23.696 1.00 29.08 259 SER A O 1
ATOM 1631 N N . ILE A 1 213 ? 11.999 2.337 25.511 1.00 27.08 260 ILE A N 1
ATOM 1632 C CA . ILE A 1 213 ? 11.581 1.278 26.410 1.00 26.43 260 ILE A CA 1
ATOM 1633 C C . ILE A 1 213 ? 10.159 0.831 26.082 1.00 26.41 260 ILE A C 1
ATOM 1634 O O . ILE A 1 213 ? 9.894 -0.374 25.915 1.00 24.34 260 ILE A O 1
ATOM 1639 N N . ILE A 1 214 ? 9.249 1.802 26.006 1.00 22.88 261 ILE A N 1
ATOM 1640 C CA . ILE A 1 214 ? 7.831 1.525 25.765 1.00 23.71 261 ILE A CA 1
ATOM 1641 C C . ILE A 1 214 ? 7.693 0.750 24.473 1.00 27.03 261 ILE A C 1
ATOM 1642 O O . ILE A 1 214 ? 6.995 -0.255 24.393 1.00 24.30 261 ILE A O 1
ATOM 1647 N N . THR A 1 215 ? 8.395 1.232 23.463 1.00 26.27 262 THR A N 1
ATOM 1648 C CA . THR A 1 215 ? 8.317 0.682 22.126 1.00 25.68 262 THR A CA 1
ATOM 1649 C C . THR A 1 215 ? 8.925 -0.713 22.066 1.00 26.80 262 THR A C 1
ATOM 1650 O O . THR A 1 215 ? 8.368 -1.614 21.449 1.00 26.80 262 THR A O 1
ATOM 1654 N N . ALA A 1 216 ? 10.066 -0.895 22.721 1.00 27.65 263 ALA A N 1
ATOM 1655 C CA . ALA A 1 216 ? 10.693 -2.207 22.765 1.00 29.73 263 ALA A CA 1
ATOM 1656 C C . ALA A 1 216 ? 9.763 -3.233 23.412 1.00 26.20 263 ALA A C 1
ATOM 1657 O O . ALA A 1 216 ? 9.712 -4.387 22.993 1.00 29.21 263 ALA A O 1
ATOM 1659 N N . LEU A 1 217 ? 9.021 -2.807 24.431 1.00 24.32 264 LEU A N 1
ATOM 1660 C CA . LEU A 1 217 ? 8.113 -3.711 25.138 1.00 24.82 264 LEU A CA 1
ATOM 1661 C C . LEU A 1 217 ? 6.943 -4.180 24.261 1.00 23.05 264 LEU A C 1
ATOM 1662 O O . LEU A 1 217 ? 6.636 -5.373 24.197 1.00 23.37 264 LEU A O 1
ATOM 1667 N N . TRP A 1 218 ? 6.283 -3.247 23.591 1.00 23.26 265 TRP A N 1
ATOM 1668 C CA . TRP A 1 218 ? 5.176 -3.630 22.720 1.00 25.04 265 TRP A CA 1
ATOM 1669 C C . TRP A 1 218 ? 5.679 -4.625 21.687 1.00 25.53 265 TRP A C 1
ATOM 1670 O O . TRP A 1 218 ? 5.057 -5.657 21.455 1.00 24.61 265 TRP A O 1
ATOM 1681 N N . LEU A 1 219 ? 6.824 -4.323 21.088 1.00 24.35 266 LEU A N 1
ATOM 1682 C CA . LEU A 1 219 ? 7.392 -5.196 20.076 1.00 26.55 266 LEU A CA 1
ATOM 1683 C C . LEU A 1 219 ? 7.714 -6.561 20.645 1.00 27.50 266 LEU A C 1
ATOM 1684 O O . LEU A 1 219 ? 7.424 -7.576 20.022 1.00 29.27 266 LEU A O 1
ATOM 1689 N N . LYS A 1 220 ? 8.303 -6.602 21.835 1.00 28.14 267 LYS A N 1
ATOM 1690 C CA . LYS A 1 220 ? 8.655 -7.891 22.415 1.00 26.71 267 LYS A CA 1
ATOM 1691 C C . LYS A 1 220 ? 7.428 -8.767 22.698 1.00 28.73 267 LYS A C 1
ATOM 1692 O O . LYS A 1 220 ? 7.508 -9.994 22.644 1.00 27.77 267 LYS A O 1
ATOM 1698 N N . SER A 1 221 ? 6.292 -8.143 22.995 1.00 28.04 268 SER A N 1
ATOM 1699 C CA . SER A 1 221 ? 5.099 -8.911 23.350 1.00 29.78 268 SER A CA 1
ATOM 1700 C C . SER A 1 221 ? 4.568 -9.743 22.178 1.00 27.83 268 SER A C 1
ATOM 1701 O O . SER A 1 221 ? 3.684 -10.574 22.350 1.00 28.22 268 SER A O 1
ATOM 1704 N N . VAL A 1 222 ? 5.112 -9.512 20.992 1.00 26.61 269 VAL A N 1
ATOM 1705 C CA . VAL A 1 222 ? 4.627 -10.181 19.793 1.00 32.18 269 VAL A CA 1
ATOM 1706 C C . VAL A 1 222 ? 5.755 -10.573 18.829 1.00 36.29 269 VAL A C 1
ATOM 1707 O O . VAL A 1 222 ? 5.516 -10.756 17.638 1.00 38.42 269 VAL A O 1
ATOM 1711 N N . VAL A 1 223 ? 6.973 -10.720 19.353 1.00 36.53 270 VAL A N 1
ATOM 1712 C CA . VAL A 1 223 ? 8.127 -11.132 18.544 1.00 39.47 270 VAL A CA 1
ATOM 1713 C C . VAL A 1 223 ? 7.917 -12.478 17.862 1.00 43.14 270 VAL A C 1
ATOM 1714 O O . VAL A 1 223 ? 8.130 -12.605 16.656 1.00 45.26 270 VAL A O 1
ATOM 1718 N N . ASP A 1 224 ? 7.522 -13.482 18.637 1.00 41.19 271 ASP A N 1
ATOM 1719 C CA . ASP A 1 224 ? 7.214 -14.788 18.074 1.00 44.92 271 ASP A CA 1
ATOM 1720 C C . ASP A 1 224 ? 6.398 -14.605 16.793 1.00 46.68 271 ASP A C 1
ATOM 1721 O O . ASP A 1 224 ? 5.267 -14.124 16.843 1.00 43.16 271 ASP A O 1
ATOM 1726 N N . PRO A 1 225 ? 6.973 -14.984 15.636 1.00 49.34 272 PRO A N 1
ATOM 1727 C CA . PRO A 1 225 ? 6.270 -14.831 14.355 1.00 46.29 272 PRO A CA 1
ATOM 1728 C C . PRO A 1 225 ? 4.953 -15.594 14.345 1.00 45.65 272 PRO A C 1
ATOM 1729 O O . PRO A 1 225 ? 4.051 -15.243 13.583 1.00 46.32 272 PRO A O 1
ATOM 1733 N N . ASN A 1 226 ? 4.845 -16.615 15.193 1.00 44.32 273 ASN A N 1
ATOM 1734 C CA . ASN A 1 226 ? 3.617 -17.394 15.320 1.00 47.51 273 ASN A CA 1
ATOM 1735 C C . ASN A 1 226 ? 2.513 -16.695 16.108 1.00 45.67 273 ASN A C 1
ATOM 1736 O O . ASN A 1 226 ? 1.396 -17.208 16.203 1.00 42.95 273 ASN A O 1
ATOM 1741 N N . THR A 1 227 ? 2.826 -15.542 16.689 1.00 43.10 274 THR A N 1
ATOM 1742 C CA . THR A 1 227 ? 1.810 -14.745 17.365 1.00 38.44 274 THR A CA 1
ATOM 1743 C C . THR A 1 227 ? 0.681 -14.449 16.377 1.00 38.27 274 THR A C 1
ATOM 1744 O O . THR A 1 227 ? 0.933 -14.029 15.254 1.00 41.92 274 THR A O 1
ATOM 1748 N N . PRO A 1 228 ? -0.568 -14.691 16.783 1.00 35.21 275 PRO A N 1
ATOM 1749 C CA . PRO A 1 228 ? -1.693 -14.446 15.879 1.00 36.17 275 PRO A CA 1
ATOM 1750 C C . PRO A 1 228 ? -1.720 -12.997 15.419 1.00 40.64 275 PRO A C 1
ATOM 1751 O O . PRO A 1 228 ? -1.317 -12.097 16.168 1.00 37.41 275 PRO A O 1
ATOM 1755 N N . ALA A 1 229 ? -2.199 -12.779 14.200 1.00 38.35 276 ALA A N 1
ATOM 1756 C CA . ALA A 1 229 ? -2.256 -11.448 13.623 1.00 37.22 276 ALA A CA 1
ATOM 1757 C C . ALA A 1 229 ? -3.009 -10.495 14.545 1.00 33.99 276 ALA A C 1
ATOM 1758 O O . ALA A 1 229 ? -2.604 -9.346 14.742 1.00 30.25 276 ALA A O 1
ATOM 1760 N N . TYR A 1 230 ? -4.100 -10.991 15.114 1.00 34.51 277 TYR A N 1
ATOM 1761 C CA . TYR A 1 230 ? -4.929 -10.213 16.028 1.00 33.83 277 TYR A CA 1
ATOM 1762 C C . TYR A 1 230 ? -4.117 -9.506 17.123 1.00 33.11 277 TYR A C 1
ATOM 1763 O O . TYR A 1 230 ? -4.385 -8.351 17.458 1.00 32.04 277 TYR A O 1
ATOM 1772 N N . TYR A 1 231 ? -3.131 -10.198 17.686 1.00 32.71 278 TYR A N 1
ATOM 1773 C CA . TYR A 1 231 ? -2.316 -9.605 18.753 1.00 31.78 278 TYR A CA 1
ATOM 1774 C C . TYR A 1 231 ? -1.196 -8.715 18.228 1.00 29.99 278 TYR A C 1
ATOM 1775 O O . TYR A 1 231 ? -0.906 -7.673 18.818 1.00 25.42 278 TYR A O 1
ATOM 1784 N N . LYS A 1 232 ? -0.566 -9.123 17.127 1.00 29.58 279 LYS A N 1
ATOM 1785 C CA . LYS A 1 232 ? 0.444 -8.285 16.492 1.00 29.96 279 LYS A CA 1
ATOM 1786 C C . LYS A 1 232 ? -0.138 -6.904 16.184 1.00 28.13 279 LYS A C 1
ATOM 1787 O O . LYS A 1 232 ? 0.535 -5.894 16.320 1.00 27.39 279 LYS A O 1
ATOM 1793 N N . LEU A 1 233 ? -1.403 -6.873 15.781 1.00 28.74 280 LEU A N 1
ATOM 1794 C CA . LEU A 1 233 ? -2.078 -5.624 15.452 1.00 27.78 280 LEU A CA 1
ATOM 1795 C C . LEU A 1 233 ? -2.154 -4.660 16.624 1.00 27.69 280 LEU A C 1
ATOM 1796 O O . LEU A 1 233 ? -1.843 -3.473 16.491 1.00 29.39 280 LEU A O 1
ATOM 1801 N N . ILE A 1 234 ? -2.599 -5.161 17.770 1.00 28.06 281 ILE A N 1
ATOM 1802 C CA . ILE A 1 234 ? -2.741 -4.317 18.948 1.00 27.19 281 ILE A CA 1
ATOM 1803 C C . ILE A 1 234 ? -1.397 -3.688 19.331 1.00 26.95 281 ILE A C 1
ATOM 1804 O O . ILE A 1 234 ? -1.315 -2.486 19.594 1.00 23.70 281 ILE A O 1
ATOM 1809 N N . ALA A 1 235 ? -0.353 -4.515 19.358 1.00 27.78 282 ALA A N 1
ATOM 1810 C CA . ALA A 1 235 ? 1.013 -4.066 19.651 1.00 24.53 282 ALA A CA 1
ATOM 1811 C C . ALA A 1 235 ? 1.535 -3.036 18.630 1.00 23.01 282 ALA A C 1
ATOM 1812 O O . ALA A 1 235 ? 2.091 -2.002 19.005 1.00 24.03 282 ALA A O 1
ATOM 1814 N N . GLN A 1 236 ? 1.363 -3.333 17.345 1.00 23.75 283 GLN A N 1
ATOM 1815 C CA . GLN A 1 236 ? 1.861 -2.454 16.289 1.00 24.07 283 GLN A CA 1
ATOM 1816 C C . GLN A 1 236 ? 1.100 -1.130 16.272 1.00 24.18 283 GLN A C 1
ATOM 1817 O O . GLN A 1 236 ? 1.692 -0.081 16.037 1.00 24.70 283 GLN A O 1
ATOM 1823 N N . GLU A 1 237 ? -0.205 -1.174 16.544 1.00 26.43 284 GLU A N 1
ATOM 1824 C CA . GLU A 1 237 ? -0.989 0.055 16.702 1.00 24.66 284 GLU A CA 1
ATOM 1825 C C . GLU A 1 237 ? -0.452 0.943 17.830 1.00 25.78 284 GLU A C 1
ATOM 1826 O O . GLU A 1 237 ? -0.431 2.177 17.705 1.00 24.74 284 GLU A O 1
ATOM 1832 N N . ALA A 1 238 ? -0.032 0.327 18.935 1.00 23.58 285 ALA A N 1
ATOM 1833 C CA . ALA A 1 238 ? 0.527 1.096 20.047 1.00 20.45 285 ALA A CA 1
ATOM 1834 C C . ALA A 1 238 ? 1.894 1.667 19.652 1.00 23.48 285 ALA A C 1
ATOM 1835 O O . ALA A 1 238 ? 2.259 2.777 20.039 1.00 22.46 285 ALA A O 1
ATOM 1837 N N . VAL A 1 239 ? 2.661 0.899 18.890 1.00 23.19 286 VAL A N 1
ATOM 1838 C CA . VAL A 1 239 ? 3.931 1.411 18.380 1.00 26.25 286 VAL A CA 1
ATOM 1839 C C . VAL A 1 239 ? 3.701 2.560 17.385 1.00 27.50 286 VAL A C 1
ATOM 1840 O O . VAL A 1 239 ? 4.324 3.608 17.491 1.00 26.41 286 VAL A O 1
ATOM 1844 N N . LEU A 1 240 ? 2.791 2.370 16.436 1.00 24.49 287 LEU A N 1
ATOM 1845 C CA . LEU A 1 240 ? 2.457 3.445 15.512 1.00 25.20 287 LEU A CA 1
ATOM 1846 C C . LEU A 1 240 ? 2.073 4.731 16.267 1.00 28.86 287 LEU A C 1
ATOM 1847 O O . LEU A 1 240 ? 2.538 5.826 15.926 1.00 28.18 287 LEU A O 1
ATOM 1852 N N . ASN A 1 241 ? 1.245 4.593 17.301 1.00 27.70 288 ASN A N 1
ATOM 1853 C CA . ASN A 1 241 ? 0.861 5.729 18.140 1.00 27.81 288 ASN A CA 1
ATOM 1854 C C . ASN A 1 241 ? 2.036 6.444 18.815 1.00 29.87 288 ASN A C 1
ATOM 1855 O O . ASN A 1 241 ? 2.094 7.675 18.852 1.00 31.28 288 ASN A O 1
ATOM 1860 N N . ASN A 1 242 ? 2.967 5.682 19.374 1.00 30.94 289 ASN A N 1
ATOM 1861 C CA . ASN A 1 242 ? 4.145 6.300 19.975 1.00 30.39 289 ASN A CA 1
ATOM 1862 C C . ASN A 1 242 ? 5.009 7.040 18.940 1.00 30.39 289 ASN A C 1
ATOM 1863 O O . ASN A 1 242 ? 5.472 8.153 19.199 1.00 28.39 289 ASN A O 1
ATOM 1868 N N . TYR A 1 243 ? 5.207 6.444 17.765 1.00 27.50 290 TYR A N 1
ATOM 1869 C CA . TYR A 1 243 ? 5.960 7.130 16.710 1.00 29.63 290 TYR A CA 1
ATOM 1870 C C . TYR A 1 243 ? 5.313 8.455 16.294 1.00 32.77 290 TYR A C 1
ATOM 1871 O O . TYR A 1 243 ? 5.990 9.479 16.192 1.00 30.19 290 TYR A O 1
ATOM 1880 N N . THR A 1 244 ? 4.007 8.434 16.047 1.00 29.25 291 THR A N 1
ATOM 1881 C CA . THR A 1 244 ? 3.347 9.628 15.551 1.00 32.16 291 THR A CA 1
ATOM 1882 C C . THR A 1 244 ? 3.319 10.690 16.632 1.00 33.10 291 THR A C 1
ATOM 1883 O O . THR A 1 244 ? 3.329 11.878 16.341 1.00 34.47 291 THR A O 1
ATOM 1887 N N . THR A 1 245 ? 3.296 10.266 17.888 1.00 33.90 292 THR A N 1
ATOM 1888 C CA . THR A 1 245 ? 3.281 11.235 18.980 1.00 35.63 292 THR A CA 1
ATOM 1889 C C . THR A 1 245 ? 4.637 11.909 19.116 1.00 31.85 292 THR A C 1
ATOM 1890 O O . THR A 1 245 ? 4.724 13.106 19.381 1.00 30.87 292 THR A O 1
ATOM 1894 N N . PHE A 1 246 ? 5.701 11.142 18.929 1.00 29.81 293 PHE A N 1
ATOM 1895 C CA . PHE A 1 246 ? 7.023 11.730 18.994 1.00 33.00 293 PHE A CA 1
ATOM 1896 C C . PHE A 1 246 ? 7.192 12.726 17.843 1.00 34.63 293 PHE A C 1
ATOM 1897 O O . PHE A 1 246 ? 7.723 13.828 18.024 1.00 34.44 293 PHE A O 1
ATOM 1905 N N . ALA A 1 247 ? 6.721 12.337 16.661 1.00 33.26 294 ALA A N 1
ATOM 1906 C CA . ALA A 1 247 ? 6.731 13.236 15.519 1.00 34.80 294 ALA A CA 1
ATOM 1907 C C . ALA A 1 247 ? 6.059 14.556 15.876 1.00 38.21 294 ALA A C 1
ATOM 1908 O O . ALA A 1 247 ? 6.606 15.616 15.596 1.00 38.14 294 ALA A O 1
ATOM 1910 N N . GLU A 1 248 ? 4.883 14.497 16.497 1.00 35.40 295 GLU A N 1
ATOM 1911 C CA . GLU A 1 248 ? 4.172 15.723 16.875 1.00 41.26 295 GLU A CA 1
ATOM 1912 C C . GLU A 1 248 ? 4.935 16.537 17.900 1.00 41.87 295 GLU A C 1
ATOM 1913 O O . GLU A 1 248 ? 4.872 17.763 17.900 1.00 42.73 295 GLU A O 1
ATOM 1919 N N . TYR A 1 249 ? 5.643 15.851 18.787 1.00 39.12 296 TYR A N 1
ATOM 1920 C CA . TYR A 1 249 ? 6.463 16.523 19.779 1.00 40.73 296 TYR A CA 1
ATOM 1921 C C . TYR A 1 249 ? 7.396 17.497 19.070 1.00 44.58 296 TYR A C 1
ATOM 1922 O O . TYR A 1 249 ? 7.526 18.662 19.460 1.00 42.53 296 TYR A O 1
ATOM 1931 N N . TYR A 1 250 ? 8.020 17.015 18.003 1.00 41.11 297 TYR A N 1
ATOM 1932 C CA . TYR A 1 250 ? 8.976 17.816 17.267 1.00 43.76 297 TYR A CA 1
ATOM 1933 C C . TYR A 1 250 ? 8.315 18.873 16.396 1.00 44.86 297 TYR A C 1
ATOM 1934 O O . TYR A 1 250 ? 8.791 20.004 16.319 1.00 43.92 297 TYR A O 1
ATOM 1951 N N . ASP A 1 252 ? 5.572 20.308 16.937 1.00 49.05 299 ASP A N 1
ATOM 1952 C CA . ASP A 1 252 ? 5.101 21.359 17.831 1.00 51.44 299 ASP A CA 1
ATOM 1953 C C . ASP A 1 252 ? 6.225 22.310 18.216 1.00 54.43 299 ASP A C 1
ATOM 1954 O O . ASP A 1 252 ? 6.019 23.519 18.273 1.00 58.04 299 ASP A O 1
ATOM 1959 N N . LEU A 1 253 ? 7.408 21.762 18.479 1.00 49.23 300 LEU A N 1
ATOM 1960 C CA . LEU A 1 253 ? 8.570 22.582 18.784 1.00 51.20 300 LEU A CA 1
ATOM 1961 C C . LEU A 1 253 ? 8.860 23.493 17.613 1.00 54.62 300 LEU A C 1
ATOM 1962 O O . LEU A 1 253 ? 9.121 24.683 17.781 1.00 57.27 300 LEU A O 1
ATOM 1967 N N . LEU A 1 254 ? 8.812 22.914 16.421 1.00 54.43 301 LEU A N 1
ATOM 1968 C CA . LEU A 1 254 ? 9.080 23.640 15.189 1.00 56.89 301 LEU A CA 1
ATOM 1969 C C . LEU A 1 254 ? 8.189 24.865 15.077 1.00 60.02 301 LEU A C 1
ATOM 1970 O O . LEU A 1 254 ? 8.633 25.935 14.662 1.00 61.42 301 LEU A O 1
ATOM 1975 N N . ASP A 1 255 ? 6.928 24.706 15.457 1.00 62.46 302 ASP A N 1
ATOM 1976 C CA . ASP A 1 255 ? 5.977 25.810 15.404 1.00 68.60 302 ASP A CA 1
ATOM 1977 C C . ASP A 1 255 ? 6.422 27.053 16.178 1.00 70.50 302 ASP A C 1
ATOM 1978 O O . ASP A 1 255 ? 5.874 28.137 15.984 1.00 74.35 302 ASP A O 1
ATOM 1983 N N . ASN A 1 256 ? 7.420 26.897 17.043 1.00 69.54 303 ASN A N 1
ATOM 1984 C CA . ASN A 1 256 ? 7.941 28.021 17.820 1.00 69.33 303 ASN A CA 1
ATOM 1985 C C . ASN A 1 256 ? 9.296 28.507 17.311 1.00 69.04 303 ASN A C 1
ATOM 1986 O O . ASN A 1 256 ? 10.346 28.090 17.810 1.00 67.94 303 ASN A O 1
ATOM 1991 N N . VAL A 1 261 ? 14.074 25.260 12.238 1.00 57.08 308 VAL A N 1
ATOM 1992 C CA . VAL A 1 261 ? 15.303 24.559 12.601 1.00 60.96 308 VAL A CA 1
ATOM 1993 C C . VAL A 1 261 ? 15.442 23.243 11.832 1.00 59.75 308 VAL A C 1
ATOM 1994 O O . VAL A 1 261 ? 14.511 22.440 11.781 1.00 57.62 308 VAL A O 1
ATOM 1998 N N . ASP A 1 262 ? 16.609 23.033 11.231 1.00 61.70 309 ASP A N 1
ATOM 1999 C CA . ASP A 1 262 ? 16.871 21.830 10.446 1.00 59.85 309 ASP A CA 1
ATOM 2000 C C . ASP A 1 262 ? 16.825 20.584 11.318 1.00 58.29 309 ASP A C 1
ATOM 2001 O O . ASP A 1 262 ? 16.410 19.511 10.875 1.00 53.83 309 ASP A O 1
ATOM 2006 N N . ASP A 1 263 ? 17.274 20.728 12.559 1.00 55.59 310 ASP A N 1
ATOM 2007 C CA . ASP A 1 263 ? 17.321 19.606 13.479 1.00 55.57 310 ASP A CA 1
ATOM 2008 C C . ASP A 1 263 ? 15.910 19.094 13.778 1.00 50.18 310 ASP A C 1
ATOM 2009 O O . ASP A 1 263 ? 15.620 17.908 13.611 1.00 49.47 310 ASP A O 1
ATOM 2014 N N . LEU A 1 264 ? 15.040 19.993 14.226 1.00 47.91 311 LEU A N 1
ATOM 2015 C CA . LEU A 1 264 ? 13.649 19.651 14.493 1.00 48.04 311 LEU A CA 1
ATOM 2016 C C . LEU A 1 264 ? 12.989 18.965 13.300 1.00 48.26 311 LEU A C 1
ATOM 2017 O O . LEU A 1 264 ? 12.339 17.924 13.445 1.00 42.81 311 LEU A O 1
ATOM 2022 N N . ILE A 1 265 ? 13.155 19.548 12.119 1.00 43.90 312 ILE A N 1
ATOM 2023 C CA . ILE A 1 265 ? 12.568 18.972 10.921 1.00 44.39 312 ILE A CA 1
ATOM 2024 C C . ILE A 1 265 ? 13.119 17.581 10.625 1.00 41.86 312 ILE A C 1
ATOM 2025 O O . ILE A 1 265 ? 12.369 16.671 10.277 1.00 38.50 312 ILE A O 1
ATOM 2030 N N . ASN A 1 266 ? 14.428 17.416 10.764 1.00 41.71 313 ASN A N 1
ATOM 2031 C CA . ASN A 1 266 ? 15.046 16.128 10.505 1.00 41.07 313 ASN A CA 1
ATOM 2032 C C . ASN A 1 266 ? 14.561 15.061 11.480 1.00 41.37 313 ASN A C 1
ATOM 2033 O O . ASN A 1 266 ? 14.344 13.919 11.095 1.00 35.70 313 ASN A O 1
ATOM 2038 N N . LYS A 1 267 ? 14.396 15.438 12.745 1.00 38.90 314 LYS A N 1
ATOM 2039 C CA . LYS A 1 267 ? 13.957 14.490 13.760 1.00 38.67 314 LYS A CA 1
ATOM 2040 C C . LYS A 1 267 ? 12.483 14.139 13.583 1.00 36.94 314 LYS A C 1
ATOM 2041 O O . LYS A 1 267 ? 12.106 12.976 13.684 1.00 38.30 314 LYS A O 1
ATOM 2047 N N . ALA A 1 268 ? 11.658 15.144 13.312 1.00 35.48 315 ALA A N 1
ATOM 2048 C CA . ALA A 1 268 ? 10.237 14.916 13.079 1.00 35.53 315 ALA A CA 1
ATOM 2049 C C . ALA A 1 268 ? 10.049 13.988 11.889 1.00 36.47 315 ALA A C 1
ATOM 2050 O O . ALA A 1 268 ? 9.189 13.116 11.910 1.00 33.08 315 ALA A O 1
ATOM 2052 N N . SER A 1 269 ? 10.874 14.174 10.860 1.00 35.52 316 SER A N 1
ATOM 2053 C CA . SER A 1 269 ? 10.776 13.381 9.640 1.00 34.88 316 SER A CA 1
ATOM 2054 C C . SER A 1 269 ? 11.188 11.930 9.846 1.00 33.41 316 SER A C 1
ATOM 2055 O O . SER A 1 269 ? 10.631 11.030 9.221 1.00 31.53 316 SER A O 1
ATOM 2058 N N . SER A 1 270 ? 12.172 11.699 10.706 1.00 34.84 317 SER A N 1
ATOM 2059 C CA . SER A 1 270 ? 12.554 10.330 11.028 1.00 36.52 317 SER A CA 1
ATOM 2060 C C . SER A 1 270 ? 11.398 9.595 11.688 1.00 32.42 317 SER A C 1
ATOM 2061 O O . SER A 1 270 ? 11.131 8.425 11.395 1.00 31.79 317 SER A O 1
ATOM 2064 N N . TRP A 1 271 ? 10.716 10.281 12.593 1.00 30.52 318 TRP A N 1
ATOM 2065 C CA . TRP A 1 271 ? 9.619 9.644 13.303 1.00 32.14 318 TRP A CA 1
ATOM 2066 C C . TRP A 1 271 ? 8.426 9.408 12.384 1.00 30.06 318 TRP A C 1
ATOM 2067 O O . TRP A 1 271 ? 7.769 8.370 12.468 1.00 27.77 318 TRP A O 1
ATOM 2078 N N . LEU A 1 272 ? 8.167 10.358 11.491 1.00 27.80 319 LEU A N 1
ATOM 2079 C CA . LEU A 1 272 ? 7.078 10.207 10.534 1.00 28.82 319 LEU A CA 1
ATOM 2080 C C . LEU A 1 272 ? 7.345 9.030 9.604 1.00 29.15 319 LEU A C 1
ATOM 2081 O O . LEU A 1 272 ? 6.442 8.237 9.311 1.00 26.99 319 LEU A O 1
ATOM 2086 N N . ASN A 1 273 ? 8.593 8.892 9.166 1.00 25.37 320 ASN A N 1
ATOM 2087 C CA . ASN A 1 273 ? 8.964 7.759 8.324 1.00 26.34 320 ASN A CA 1
ATOM 2088 C C . ASN A 1 273 ? 8.972 6.407 9.047 1.00 29.33 320 ASN A C 1
ATOM 2089 O O . ASN A 1 273 ? 8.666 5.382 8.443 1.00 30.01 320 ASN A O 1
ATOM 2094 N N . ASN A 1 274 ? 9.339 6.406 10.329 1.00 30.69 321 ASN A N 1
ATOM 2095 C CA . ASN A 1 274 ? 9.155 5.227 11.175 1.00 29.97 321 ASN A CA 1
ATOM 2096 C C . ASN A 1 274 ? 7.673 4.842 11.224 1.00 26.86 321 ASN A C 1
ATOM 2097 O O . ASN A 1 274 ? 7.313 3.662 11.191 1.00 26.69 321 ASN A O 1
ATOM 2102 N N . SER A 1 275 ? 6.824 5.858 11.305 1.00 25.15 322 SER A N 1
ATOM 2103 C CA . SER A 1 275 ? 5.381 5.656 11.347 1.00 28.89 322 SER A CA 1
ATOM 2104 C C . SER A 1 275 ? 4.924 4.989 10.058 1.00 29.06 322 SER A C 1
ATOM 2105 O O . SER A 1 275 ? 4.101 4.077 10.084 1.00 26.41 322 SER A O 1
ATOM 2108 N N . VAL A 1 276 ? 5.478 5.438 8.929 1.00 28.00 323 VAL A N 1
ATOM 2109 C CA . VAL A 1 276 ? 5.138 4.844 7.639 1.00 26.83 323 VAL A CA 1
ATOM 2110 C C . VAL A 1 276 ? 5.493 3.370 7.620 1.00 28.28 323 VAL A C 1
ATOM 2111 O O . VAL A 1 276 ? 4.710 2.535 7.155 1.00 29.27 323 VAL A O 1
ATOM 2115 N N . ASP A 1 277 ? 6.678 3.049 8.134 1.00 28.42 324 ASP A N 1
ATOM 2116 C CA . ASP A 1 277 ? 7.149 1.669 8.134 1.00 30.73 324 ASP A CA 1
ATOM 2117 C C . ASP A 1 277 ? 6.192 0.791 8.926 1.00 30.08 324 ASP A C 1
ATOM 2118 O O . ASP A 1 277 ? 5.792 -0.283 8.470 1.00 29.06 324 ASP A O 1
ATOM 2123 N N . THR A 1 278 ? 5.818 1.275 10.106 1.00 27.89 325 THR A N 1
ATOM 2124 C CA . THR A 1 278 ? 4.935 0.543 10.999 1.00 29.83 325 THR A CA 1
ATOM 2125 C C . THR A 1 278 ? 3.506 0.469 10.450 1.00 27.86 325 THR A C 1
ATOM 2126 O O . THR A 1 278 ? 2.854 -0.568 10.561 1.00 26.34 325 THR A O 1
ATOM 2130 N N . TRP A 1 279 ? 3.028 1.551 9.844 1.00 28.07 326 TRP A N 1
ATOM 2131 C CA . TRP A 1 279 ? 1.725 1.501 9.164 1.00 30.64 326 TRP A CA 1
ATOM 2132 C C . TRP A 1 279 ? 1.697 0.392 8.103 1.00 28.35 326 TRP A C 1
ATOM 2133 O O . TRP A 1 279 ? 0.704 -0.314 7.965 1.00 27.09 326 TRP A O 1
ATOM 2144 N N . ASN A 1 280 ? 2.795 0.241 7.365 1.00 27.44 327 ASN A N 1
ATOM 2145 C CA . ASN A 1 280 ? 2.901 -0.820 6.362 1.00 29.25 327 ASN A CA 1
ATOM 2146 C C . ASN A 1 280 ? 2.812 -2.225 6.960 1.00 31.75 327 ASN A C 1
ATOM 2147 O O . ASN A 1 280 ? 2.194 -3.119 6.378 1.00 30.50 327 ASN A O 1
ATOM 2152 N N . VAL A 1 281 ? 3.435 -2.422 8.119 1.00 27.24 328 VAL A N 1
ATOM 2153 C CA . VAL A 1 281 ? 3.323 -3.698 8.811 1.00 25.90 328 VAL A CA 1
ATOM 2154 C C . VAL A 1 281 ? 1.852 -3.942 9.173 1.00 30.29 328 VAL A C 1
ATOM 2155 O O . VAL A 1 281 ? 1.332 -5.033 8.980 1.00 28.89 328 VAL A O 1
ATOM 2159 N N . ILE A 1 282 ? 1.189 -2.907 9.684 1.00 27.24 329 ILE A N 1
ATOM 2160 C CA . ILE A 1 282 ? -0.215 -2.996 10.053 1.00 30.43 329 ILE A CA 1
ATOM 2161 C C . ILE A 1 282 ? -1.089 -3.303 8.838 1.00 34.02 329 ILE A C 1
ATOM 2162 O O . ILE A 1 282 ? -1.990 -4.145 8.906 1.00 32.57 329 ILE A O 1
ATOM 2167 N N . TYR A 1 283 ? -0.811 -2.634 7.722 1.00 31.98 330 TYR A N 1
ATOM 2168 C CA . TYR A 1 283 ? -1.610 -2.812 6.512 1.00 31.43 330 TYR A CA 1
ATOM 2169 C C . TYR A 1 283 ? -1.447 -4.219 5.955 1.00 30.07 330 TYR A C 1
ATOM 2170 O O . TYR A 1 283 ? -2.381 -4.780 5.392 1.00 33.62 330 TYR A O 1
ATOM 2179 N N . THR A 1 284 ? -0.265 -4.797 6.129 1.00 29.35 331 THR A N 1
ATOM 2180 C CA . THR A 1 284 ? -0.040 -6.181 5.717 1.00 32.32 331 THR A CA 1
ATOM 2181 C C . THR A 1 284 ? -0.761 -7.177 6.625 1.00 36.03 331 THR A C 1
ATOM 2182 O O . THR A 1 284 ? -1.088 -8.295 6.213 1.00 34.64 331 THR A O 1
ATOM 2186 N N . LEU A 1 285 ? -0.997 -6.777 7.869 1.00 35.68 332 LEU A N 1
ATOM 2187 C CA . LEU A 1 285 ? -1.638 -7.660 8.845 1.00 36.95 332 LEU A CA 1
ATOM 2188 C C . LEU A 1 285 ? -3.158 -7.635 8.708 1.00 37.42 332 LEU A C 1
ATOM 2189 O O . LEU A 1 285 ? -3.812 -8.676 8.690 1.00 36.32 332 LEU A O 1
ATOM 2194 N N . ASP A 1 286 ? -3.709 -6.429 8.634 1.00 35.58 333 ASP A N 1
ATOM 2195 C CA . ASP A 1 286 ? -5.145 -6.230 8.480 1.00 38.16 333 ASP A CA 1
ATOM 2196 C C . ASP A 1 286 ? -5.377 -5.263 7.323 1.00 39.75 333 ASP A C 1
ATOM 2197 O O . ASP A 1 286 ? -5.643 -4.071 7.531 1.00 36.44 333 ASP A O 1
ATOM 2202 N N . LYS A 1 287 ? -5.258 -5.780 6.105 1.00 38.05 334 LYS A N 1
ATOM 2203 C CA . LYS A 1 287 ? -5.398 -4.952 4.918 1.00 37.58 334 LYS A CA 1
ATOM 2204 C C . LYS A 1 287 ? -6.838 -4.499 4.759 1.00 37.94 334 LYS A C 1
ATOM 2205 O O . LYS A 1 287 ? -7.714 -5.277 4.373 1.00 43.62 334 LYS A O 1
ATOM 2211 N N . SER A 1 288 ? -7.083 -3.237 5.079 1.00 37.45 335 SER A N 1
ATOM 2212 C CA . SER A 1 288 ? -8.422 -2.686 5.006 1.00 35.25 335 SER A CA 1
ATOM 2213 C C . SER A 1 288 ? -8.335 -1.271 4.462 1.00 34.87 335 SER A C 1
ATOM 2214 O O . SER A 1 288 ? -7.456 -0.508 4.861 1.00 34.60 335 SER A O 1
ATOM 2217 N N . PRO A 1 289 ? -9.252 -0.914 3.549 1.00 32.45 336 PRO A N 1
ATOM 2218 C CA . PRO A 1 289 ? -9.108 0.310 2.748 1.00 36.23 336 PRO A CA 1
ATOM 2219 C C . PRO A 1 289 ? -9.107 1.573 3.590 1.00 30.98 336 PRO A C 1
ATOM 2220 O O . PRO A 1 289 ? -8.457 2.542 3.212 1.00 34.65 336 PRO A O 1
ATOM 2224 N N . GLU A 1 290 ? -9.825 1.578 4.707 1.00 29.75 337 GLU A N 1
ATOM 2225 C CA . GLU A 1 290 ? -9.910 2.795 5.509 1.00 34.59 337 GLU A CA 1
ATOM 2226 C C . GLU A 1 290 ? -8.557 3.150 6.150 1.00 31.64 337 GLU A C 1
ATOM 2227 O O . GLU A 1 290 ? -8.313 4.300 6.512 1.00 28.95 337 GLU A O 1
ATOM 2233 N N . ARG A 1 291 ? -7.679 2.162 6.269 1.00 30.06 338 ARG A N 1
ATOM 2234 C CA . ARG A 1 291 ? -6.347 2.410 6.805 1.00 31.87 338 ARG A CA 1
ATOM 2235 C C . ARG A 1 291 ? -5.555 3.387 5.931 1.00 31.82 338 ARG A C 1
ATOM 2236 O O . ARG A 1 291 ? -4.702 4.126 6.427 1.00 29.22 338 ARG A O 1
ATOM 2244 N N . LEU A 1 292 ? -5.856 3.404 4.634 1.00 32.15 339 LEU A N 1
ATOM 2245 C CA . LEU A 1 292 ? -5.137 4.279 3.702 1.00 30.11 339 LEU A CA 1
ATOM 2246 C C . LEU A 1 292 ? -5.226 5.752 4.113 1.00 29.68 339 LEU A C 1
ATOM 2247 O O . LEU A 1 292 ? -4.309 6.525 3.852 1.00 31.01 339 LEU A O 1
ATOM 2252 N N . LEU A 1 293 ? -6.308 6.133 4.787 1.00 29.70 340 LEU A N 1
ATOM 2253 C CA . LEU A 1 293 ? -6.423 7.506 5.282 1.00 29.75 340 LEU A CA 1
ATOM 2254 C C . LEU A 1 293 ? -5.377 7.831 6.353 1.00 30.59 340 LEU A C 1
ATOM 2255 O O . LEU A 1 293 ? -4.907 8.954 6.428 1.00 31.48 340 LEU A O 1
ATOM 2260 N N . LYS A 1 294 ? -5.024 6.851 7.182 1.00 28.15 341 LYS A N 1
ATOM 2261 C CA . LYS A 1 294 ? -3.957 7.032 8.165 1.00 29.15 341 LYS A CA 1
ATOM 2262 C C . LYS A 1 294 ? -2.605 7.248 7.480 1.00 28.39 341 LYS A C 1
ATOM 2263 O O . LYS A 1 294 ? -1.802 8.084 7.904 1.00 27.29 341 LYS A O 1
ATOM 2269 N N . LEU A 1 295 ? -2.360 6.493 6.416 1.00 29.42 342 LEU A N 1
ATOM 2270 C CA . LEU A 1 295 ? -1.159 6.696 5.607 1.00 29.07 342 LEU A CA 1
ATOM 2271 C C . LEU A 1 295 ? -1.165 8.110 5.031 1.00 30.47 342 LEU A C 1
ATOM 2272 O O . LEU A 1 295 ? -0.172 8.835 5.109 1.00 28.38 342 LEU A O 1
ATOM 2277 N N . ALA A 1 296 ? -2.303 8.500 4.468 1.00 30.96 343 ALA A N 1
ATOM 2278 C CA . ALA A 1 296 ? -2.463 9.831 3.905 1.00 30.87 343 ALA A CA 1
ATOM 2279 C C . ALA A 1 296 ? -2.101 10.937 4.904 1.00 32.78 343 ALA A C 1
ATOM 2280 O O . ALA A 1 296 ? -1.396 11.887 4.554 1.00 31.66 343 ALA A O 1
ATOM 2282 N N . ASP A 1 297 ? -2.578 10.818 6.145 1.00 32.97 344 ASP A N 1
ATOM 2283 C CA . ASP A 1 297 ? -2.291 11.826 7.169 1.00 30.57 344 ASP A CA 1
ATOM 2284 C C . ASP A 1 297 ? -0.803 11.922 7.488 1.00 30.82 344 ASP A C 1
ATOM 2285 O O . ASP A 1 297 ? -0.273 13.010 7.682 1.00 30.00 344 ASP A O 1
ATOM 2290 N N . ILE A 1 298 ? -0.138 10.776 7.565 1.00 29.83 345 ILE A N 1
ATOM 2291 C CA . ILE A 1 298 ? 1.301 10.748 7.816 1.00 30.87 345 ILE A CA 1
ATOM 2292 C C . ILE A 1 298 ? 2.067 11.419 6.669 1.00 32.30 345 ILE A C 1
ATOM 2293 O O . ILE A 1 298 ? 2.981 12.211 6.892 1.00 31.29 345 ILE A O 1
ATOM 2298 N N . LYS A 1 299 ? 1.685 11.101 5.437 1.00 30.33 346 LYS A N 1
ATOM 2299 C CA . LYS A 1 299 ? 2.316 11.712 4.275 1.00 31.87 346 LYS A CA 1
ATOM 2300 C C . LYS A 1 299 ? 2.081 13.224 4.219 1.00 32.95 346 LYS A C 1
ATOM 2301 O O . LYS A 1 299 ? 2.967 13.982 3.829 1.00 32.26 346 LYS A O 1
ATOM 2315 N N . ASP A 1 301 ? 1.639 15.168 6.821 1.00 36.03 348 ASP A N 1
ATOM 2316 C CA . ASP A 1 301 ? 2.554 15.700 7.831 1.00 35.41 348 ASP A CA 1
ATOM 2317 C C . ASP A 1 301 ? 3.982 15.813 7.283 1.00 34.46 348 ASP A C 1
ATOM 2318 O O . ASP A 1 301 ? 4.681 16.796 7.531 1.00 33.69 348 ASP A O 1
ATOM 2323 N N . LEU A 1 302 ? 4.421 14.795 6.551 1.00 30.75 349 LEU A N 1
ATOM 2324 C CA . LEU A 1 302 ? 5.711 14.865 5.879 1.00 33.32 349 LEU A CA 1
ATOM 2325 C C . LEU A 1 302 ? 5.776 16.049 4.900 1.00 33.99 349 LEU A C 1
ATOM 2326 O O . LEU A 1 302 ? 6.755 16.793 4.878 1.00 34.90 349 LEU A O 1
ATOM 2331 N N . ALA A 1 303 ? 4.723 16.226 4.109 1.00 33.88 350 ALA A N 1
ATOM 2332 C CA . ALA A 1 303 ? 4.683 17.278 3.104 1.00 36.37 350 ALA A CA 1
ATOM 2333 C C . ALA A 1 303 ? 4.729 18.658 3.739 1.00 38.19 350 ALA A C 1
ATOM 2334 O O . ALA A 1 303 ? 5.303 19.596 3.183 1.00 39.76 350 ALA A O 1
ATOM 2336 N N . GLN A 1 304 ? 4.120 18.780 4.910 1.00 38.82 351 GLN A N 1
ATOM 2337 C CA . GLN A 1 304 ? 3.972 20.079 5.559 1.00 39.69 351 GLN A CA 1
ATOM 2338 C C . GLN A 1 304 ? 5.309 20.667 6.020 1.00 40.53 351 GLN A C 1
ATOM 2339 O O . GLN A 1 304 ? 5.509 21.883 6.000 1.00 39.47 351 GLN A O 1
ATOM 2345 N N . ILE A 1 305 ? 6.231 19.801 6.416 1.00 37.97 352 ILE A N 1
ATOM 2346 C CA . ILE A 1 305 ? 7.452 20.255 7.076 1.00 39.93 352 ILE A CA 1
ATOM 2347 C C . ILE A 1 305 ? 8.708 20.106 6.225 1.00 38.94 352 ILE A C 1
ATOM 2348 O O . ILE A 1 305 ? 9.736 20.722 6.513 1.00 40.56 352 ILE A O 1
ATOM 2353 N N . VAL A 1 306 ? 8.634 19.278 5.188 1.00 39.06 353 VAL A N 1
ATOM 2354 C CA . VAL A 1 306 ? 9.818 18.985 4.386 1.00 41.40 353 VAL A CA 1
ATOM 2355 C C . VAL A 1 306 ? 10.312 20.266 3.698 1.00 44.40 353 VAL A C 1
ATOM 2356 O O . VAL A 1 306 ? 9.514 21.093 3.261 1.00 42.33 353 VAL A O 1
ATOM 2360 N N . GLN A 1 307 ? 11.628 20.438 3.629 1.00 44.05 354 GLN A N 1
ATOM 2361 C CA . GLN A 1 307 ? 12.212 21.685 3.128 1.00 47.88 354 GLN A CA 1
ATOM 2362 C C . GLN A 1 307 ? 12.534 21.630 1.637 1.00 46.55 354 GLN A C 1
ATOM 2363 O O . GLN A 1 307 ? 13.096 22.564 1.073 1.00 49.45 354 GLN A O 1
ATOM 2369 N N . ASP A 1 308 ? 12.167 20.527 1.006 1.00 49.54 355 ASP A N 1
ATOM 2370 C CA . ASP A 1 308 ? 12.542 20.269 -0.369 1.00 44.89 355 ASP A CA 1
ATOM 2371 C C . ASP A 1 308 ? 11.292 20.019 -1.208 1.00 45.82 355 ASP A C 1
ATOM 2372 O O . ASP A 1 308 ? 10.524 19.085 -0.945 1.00 43.82 355 ASP A O 1
ATOM 2377 N N . GLU A 1 309 ? 11.096 20.863 -2.217 1.00 43.80 356 GLU A N 1
ATOM 2378 C CA . GLU A 1 309 ? 9.915 20.789 -3.072 1.00 47.00 356 GLU A CA 1
ATOM 2379 C C . GLU A 1 309 ? 9.736 19.438 -3.760 1.00 46.18 356 GLU A C 1
ATOM 2380 O O . GLU A 1 309 ? 8.610 18.973 -3.927 1.00 43.14 356 GLU A O 1
ATOM 2386 N N . ALA A 1 310 ? 10.840 18.817 -4.171 1.00 41.74 357 ALA A N 1
ATOM 2387 C CA . ALA A 1 310 ? 10.772 17.530 -4.859 1.00 44.55 357 ALA A CA 1
ATOM 2388 C C . ALA A 1 310 ? 10.156 16.481 -3.942 1.00 42.19 357 ALA A C 1
ATOM 2389 O O . ALA A 1 310 ? 9.253 15.732 -4.338 1.00 38.75 357 ALA A O 1
ATOM 2391 N N . SER A 1 311 ? 10.642 16.444 -2.707 1.00 38.48 358 SER A N 1
ATOM 2392 C CA . SER A 1 311 ? 10.097 15.539 -1.711 1.00 38.09 358 SER A CA 1
ATOM 2393 C C . SER A 1 311 ? 8.648 15.897 -1.385 1.00 36.33 358 SER A C 1
ATOM 2394 O O . SER A 1 311 ? 7.783 15.023 -1.314 1.00 34.56 358 SER A O 1
ATOM 2397 N N . GLN A 1 312 ? 8.379 17.183 -1.203 1.00 38.36 359 GLN A N 1
ATOM 2398 C CA . GLN A 1 312 ? 7.031 17.607 -0.884 1.00 36.24 359 GLN A CA 1
ATOM 2399 C C . GLN A 1 312 ? 6.058 17.127 -1.952 1.00 39.95 359 GLN A C 1
ATOM 2400 O O . GLN A 1 312 ? 4.984 16.597 -1.644 1.00 36.68 359 GLN A O 1
ATOM 2406 N N . ASP A 1 313 ? 6.448 17.297 -3.212 1.00 41.14 360 ASP A N 1
ATOM 2407 C CA . ASP A 1 313 ? 5.646 16.809 -4.332 1.00 39.28 360 ASP A CA 1
ATOM 2408 C C . ASP A 1 313 ? 5.355 15.320 -4.199 1.00 36.54 360 ASP A C 1
ATOM 2409 O O . ASP A 1 313 ? 4.220 14.877 -4.405 1.00 36.87 360 ASP A O 1
ATOM 2414 N N . ASN A 1 314 ? 6.390 14.544 -3.882 1.00 35.43 361 ASN A N 1
ATOM 2415 C CA . ASN A 1 314 ? 6.232 13.100 -3.698 1.00 33.29 361 ASN A CA 1
ATOM 2416 C C . ASN A 1 314 ? 5.203 12.763 -2.608 1.00 35.09 361 ASN A C 1
ATOM 2417 O O . ASN A 1 314 ? 4.269 11.987 -2.839 1.00 33.82 361 ASN A O 1
ATOM 2422 N N . TYR A 1 315 ? 5.378 13.356 -1.430 1.00 33.06 362 TYR A N 1
ATOM 2423 C CA . TYR A 1 315 ? 4.482 13.110 -0.307 1.00 31.44 362 TYR A CA 1
ATOM 2424 C C . TYR A 1 315 ? 3.024 13.400 -0.679 1.00 35.90 362 TYR A C 1
ATOM 2425 O O . TYR A 1 315 ? 2.133 12.591 -0.399 1.00 32.53 362 TYR A O 1
ATOM 2434 N N . LEU A 1 316 ? 2.790 14.548 -1.317 1.00 34.92 363 LEU A N 1
ATOM 2435 C CA . LEU A 1 316 ? 1.431 14.968 -1.650 1.00 34.27 363 LEU A CA 1
ATOM 2436 C C . LEU A 1 316 ? 0.766 13.995 -2.616 1.00 36.13 363 LEU A C 1
ATOM 2437 O O . LEU A 1 316 ? -0.412 13.674 -2.458 1.00 31.71 363 LEU A O 1
ATOM 2442 N N . LYS A 1 317 ? 1.521 13.530 -3.612 1.00 33.88 364 LYS A N 1
ATOM 2443 C CA . LYS A 1 317 ? 1.000 12.549 -4.553 1.00 35.89 364 LYS A CA 1
ATOM 2444 C C . LYS A 1 317 ? 0.627 11.262 -3.824 1.00 33.21 364 LYS A C 1
ATOM 2445 O O . LYS A 1 317 ? -0.443 10.703 -4.053 1.00 32.90 364 LYS A O 1
ATOM 2451 N N . GLU A 1 318 ? 1.517 10.795 -2.953 1.00 30.75 365 GLU A N 1
ATOM 2452 C CA . GLU A 1 318 ? 1.248 9.585 -2.167 1.00 34.59 365 GLU A CA 1
ATOM 2453 C C . GLU A 1 318 ? -0.028 9.713 -1.321 1.00 31.10 365 GLU A C 1
ATOM 2454 O O . GLU A 1 318 ? -0.832 8.790 -1.268 1.00 29.37 365 GLU A O 1
ATOM 2460 N N . ALA A 1 319 ? -0.221 10.864 -0.681 1.00 31.89 366 ALA A N 1
ATOM 2461 C CA . ALA A 1 319 ? -1.435 11.088 0.098 1.00 31.63 366 ALA A CA 1
ATOM 2462 C C . ALA A 1 319 ? -2.681 11.048 -0.789 1.00 32.90 366 ALA A C 1
ATOM 2463 O O . ALA A 1 319 ? -3.699 10.442 -0.435 1.00 31.10 366 ALA A O 1
ATOM 2465 N N . CYS A 1 320 ? -2.596 11.691 -1.947 1.00 34.65 367 CYS A N 1
ATOM 2466 C CA . CYS A 1 320 ? -3.728 11.757 -2.867 1.00 33.08 367 CYS A CA 1
ATOM 2467 C C . CYS A 1 320 ? -4.127 10.387 -3.393 1.00 34.61 367 CYS A C 1
ATOM 2468 O O . CYS A 1 320 ? -5.317 10.050 -3.458 1.00 35.14 367 CYS A O 1
ATOM 2471 N N . ASN A 1 321 ? -3.127 9.602 -3.780 1.00 33.53 368 ASN A N 1
ATOM 2472 C CA . ASN A 1 321 ? -3.370 8.251 -4.261 1.00 37.13 368 ASN A CA 1
ATOM 2473 C C . ASN A 1 321 ? -4.036 7.409 -3.179 1.00 33.47 368 ASN A C 1
ATOM 2474 O O . ASN A 1 321 ? -4.960 6.646 -3.452 1.00 35.12 368 ASN A O 1
ATOM 2479 N N . ALA A 1 322 ? -3.544 7.547 -1.950 1.00 33.02 369 ALA A N 1
ATOM 2480 C CA . ALA A 1 322 ? -4.063 6.785 -0.824 1.00 32.47 369 ALA A CA 1
ATOM 2481 C C . ALA A 1 322 ? -5.538 7.115 -0.629 1.00 28.95 369 ALA A C 1
ATOM 2482 O O . ALA A 1 322 ? -6.374 6.216 -0.550 1.00 29.52 369 ALA A O 1
ATOM 2484 N N . ILE A 1 323 ? -5.843 8.407 -0.570 1.00 28.40 370 ILE A N 1
ATOM 2485 C CA . ILE A 1 323 ? -7.209 8.886 -0.403 1.00 30.92 370 ILE A CA 1
ATOM 2486 C C . ILE A 1 323 ? -8.127 8.444 -1.550 1.00 32.75 370 ILE A C 1
ATOM 2487 O O . ILE A 1 323 ? -9.231 7.950 -1.319 1.00 32.08 370 ILE A O 1
ATOM 2492 N N . LYS A 1 324 ? -7.665 8.613 -2.785 1.00 33.57 371 LYS A N 1
ATOM 2493 C CA . LYS A 1 324 ? -8.438 8.179 -3.948 1.00 33.97 371 LYS A CA 1
ATOM 2494 C C . LYS A 1 324 ? -8.693 6.675 -3.945 1.00 34.74 371 LYS A C 1
ATOM 2495 O O . LYS A 1 324 ? -9.791 6.220 -4.287 1.00 31.30 371 LYS A O 1
ATOM 2501 N N . GLU A 1 325 ? -7.677 5.899 -3.581 1.00 30.79 372 GLU A N 1
ATOM 2502 C CA . GLU A 1 325 ? -7.844 4.452 -3.512 1.00 33.14 372 GLU A CA 1
ATOM 2503 C C . GLU A 1 325 ? -8.809 4.035 -2.393 1.00 33.75 372 GLU A C 1
ATOM 2504 O O . GLU A 1 325 ? -9.578 3.088 -2.544 1.00 32.15 372 GLU A O 1
ATOM 2510 N N . ALA A 1 326 ? -8.751 4.736 -1.263 1.00 32.53 373 ALA A N 1
ATOM 2511 C CA . ALA A 1 326 ? -9.679 4.485 -0.172 1.00 33.72 373 ALA A CA 1
ATOM 2512 C C . ALA A 1 326 ? -11.114 4.695 -0.658 1.00 34.54 373 ALA A C 1
ATOM 2513 O O . ALA A 1 326 ? -11.963 3.821 -0.503 1.00 32.10 373 ALA A O 1
ATOM 2515 N N . GLN A 1 327 ? -11.372 5.863 -1.242 1.00 30.19 374 GLN A N 1
ATOM 2516 C CA . GLN A 1 327 ? -12.707 6.206 -1.738 1.00 37.67 374 GLN A CA 1
ATOM 2517 C C . GLN A 1 327 ? -13.182 5.230 -2.825 1.00 35.20 374 GLN A C 1
ATOM 2518 O O . GLN A 1 327 ? -14.345 4.806 -2.827 1.00 33.35 374 GLN A O 1
ATOM 2524 N N . GLY A 1 328 ? -12.270 4.858 -3.723 1.00 32.00 375 GLY A N 1
ATOM 2525 C CA . GLY A 1 328 ? -12.563 3.896 -4.773 1.00 34.09 375 GLY A CA 1
ATOM 2526 C C . GLY A 1 328 ? -12.845 2.510 -4.219 1.00 35.36 375 GLY A C 1
ATOM 2527 O O . GLY A 1 328 ? -13.332 1.619 -4.927 1.00 29.56 375 GLY A O 1
ATOM 2528 N N . SER A 1 329 ? -12.526 2.330 -2.940 1.00 32.51 376 SER A N 1
ATOM 2529 C CA . SER A 1 329 ? -12.752 1.060 -2.263 1.00 33.30 376 SER A CA 1
ATOM 2530 C C . SER A 1 329 ? -13.930 1.168 -1.305 1.00 32.73 376 SER A C 1
ATOM 2531 O O . SER A 1 329 ? -14.115 0.310 -0.449 1.00 34.76 376 SER A O 1
ATOM 2534 N N . GLY A 1 330 ? -14.712 2.234 -1.437 1.00 31.92 377 GLY A N 1
ATOM 2535 C CA . GLY A 1 330 ? -15.972 2.327 -0.726 1.00 32.55 377 GLY A CA 1
ATOM 2536 C C . GLY A 1 330 ? -15.877 3.034 0.605 1.00 35.00 377 GLY A C 1
ATOM 2537 O O . GLY A 1 330 ? -16.857 3.120 1.338 1.00 33.62 377 GLY A O 1
ATOM 2538 N N . VAL A 1 331 ? -14.696 3.550 0.920 1.00 31.03 378 VAL A N 1
ATOM 2539 C CA . VAL A 1 331 ? -14.523 4.307 2.151 1.00 36.20 378 VAL A CA 1
ATOM 2540 C C . VAL A 1 331 ? -15.096 5.714 2.000 1.00 35.03 378 VAL A C 1
ATOM 2541 O O . VAL A 1 331 ? -14.807 6.409 1.029 1.00 33.75 378 VAL A O 1
ATOM 2545 N N . GLU A 1 332 ? -15.901 6.133 2.969 1.00 36.59 379 GLU A N 1
ATOM 2546 C CA . GLU A 1 332 ? -16.476 7.472 2.950 1.00 40.99 379 GLU A CA 1
ATOM 2547 C C . GLU A 1 332 ? -15.422 8.522 3.271 1.00 41.46 379 GLU A C 1
ATOM 2548 O O . GLU A 1 332 ? -14.710 8.409 4.266 1.00 38.61 379 GLU A O 1
ATOM 2554 N N . LEU A 1 333 ? -15.333 9.548 2.436 1.00 42.22 380 LEU A N 1
ATOM 2555 C CA . LEU A 1 333 ? -14.393 10.634 2.673 1.00 43.63 380 LEU A CA 1
ATOM 2556 C C . LEU A 1 333 ? -15.050 11.808 3.392 1.00 44.93 380 LEU A C 1
ATOM 2557 O O . LEU A 1 333 ? -16.141 12.234 3.028 1.00 47.10 380 LEU A O 1
ATOM 2562 N N . SER A 1 334 ? -14.373 12.327 4.411 1.00 45.14 381 SER A N 1
ATOM 2563 C CA . SER A 1 334 ? -14.758 13.589 5.021 1.00 48.45 381 SER A CA 1
ATOM 2564 C C . SER A 1 334 ? -14.497 14.728 4.035 1.00 52.63 381 SER A C 1
ATOM 2565 O O . SER A 1 334 ? -13.663 14.599 3.138 1.00 51.75 381 SER A O 1
ATOM 2568 N N . PRO A 1 335 ? -15.208 15.853 4.203 1.00 55.52 382 PRO A N 1
ATOM 2569 C CA . PRO A 1 335 ? -15.002 17.032 3.355 1.00 57.72 382 PRO A CA 1
ATOM 2570 C C . PRO A 1 335 ? -13.524 17.412 3.297 1.00 58.43 382 PRO A C 1
ATOM 2571 O O . PRO A 1 335 ? -13.043 17.869 2.261 1.00 59.09 382 PRO A O 1
ATOM 2575 N N . ASP A 1 336 ? -12.822 17.219 4.407 1.00 59.45 383 ASP A N 1
ATOM 2576 C CA . ASP A 1 336 ? -11.396 17.507 4.480 1.00 60.64 383 ASP A CA 1
ATOM 2577 C C . ASP A 1 336 ? -10.628 16.736 3.421 1.00 57.70 383 ASP A C 1
ATOM 2578 O O . ASP A 1 336 ? -9.889 17.320 2.624 1.00 57.88 383 ASP A O 1
ATOM 2583 N N . TYR A 1 337 ? -10.797 15.418 3.422 1.00 53.09 384 TYR A N 1
ATOM 2584 C CA . TYR A 1 337 ? -10.100 14.581 2.459 1.00 50.25 384 TYR A CA 1
ATOM 2585 C C . TYR A 1 337 ? -10.619 14.896 1.074 1.00 51.34 384 TYR A C 1
ATOM 2586 O O . TYR A 1 337 ? -9.861 14.914 0.102 1.00 53.46 384 TYR A O 1
ATOM 2595 N N . VAL A 1 338 ? -11.918 15.162 0.992 1.00 52.56 385 VAL A N 1
ATOM 2596 C CA . VAL A 1 338 ? -12.555 15.449 -0.285 1.00 54.03 385 VAL A CA 1
ATOM 2597 C C . VAL A 1 338 ? -11.918 16.654 -0.966 1.00 55.46 385 VAL A C 1
ATOM 2598 O O . VAL A 1 338 ? -11.573 16.595 -2.145 1.00 54.94 385 VAL A O 1
ATOM 2602 N N . GLU A 1 339 ? -11.752 17.740 -0.217 1.00 54.10 386 GLU A N 1
ATOM 2603 C CA . GLU A 1 339 ? -11.180 18.963 -0.775 1.00 59.58 386 GLU A CA 1
ATOM 2604 C C . GLU A 1 339 ? -9.688 18.827 -1.072 1.00 61.72 386 GLU A C 1
ATOM 2605 O O . GLU A 1 339 ? -9.186 19.432 -2.022 1.00 60.59 386 GLU A O 1
ATOM 2611 N N . PHE A 1 340 ? -8.982 18.036 -0.266 1.00 58.80 387 PHE A N 1
ATOM 2612 C CA . PHE A 1 340 ? -7.558 17.828 -0.498 1.00 55.22 387 PHE A CA 1
ATOM 2613 C C . PHE A 1 340 ? -7.304 17.246 -1.878 1.00 56.43 387 PHE A C 1
ATOM 2614 O O . PHE A 1 340 ? -6.334 17.615 -2.540 1.00 58.88 387 PHE A O 1
ATOM 2622 N N . VAL A 1 341 ? -8.164 16.331 -2.311 1.00 55.79 388 VAL A N 1
ATOM 2623 C CA . VAL A 1 341 ? -7.970 15.682 -3.605 1.00 59.13 388 VAL A CA 1
ATOM 2624 C C . VAL A 1 341 ? -8.479 16.546 -4.759 1.00 63.81 388 VAL A C 1
ATOM 2625 O O . VAL A 1 341 ? -7.974 16.455 -5.879 1.00 63.97 388 VAL A O 1
ATOM 2629 N N . GLU A 1 342 ? -9.475 17.384 -4.482 1.00 64.38 389 GLU A N 1
ATOM 2630 C CA . GLU A 1 342 ? -9.939 18.357 -5.466 1.00 67.74 389 GLU A CA 1
ATOM 2631 C C . GLU A 1 342 ? -8.840 19.395 -5.684 1.00 68.11 3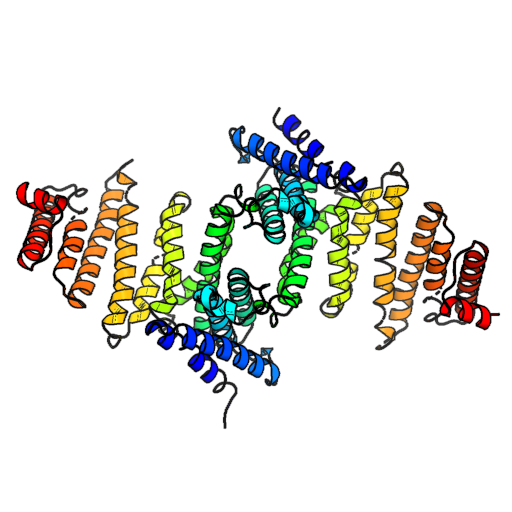89 GLU A C 1
ATOM 2632 O O . GLU A 1 342 ? -8.390 19.620 -6.809 1.00 69.40 389 GLU A O 1
ATOM 2638 N N . ALA A 1 343 ? -8.401 20.011 -4.591 1.00 66.89 390 ALA A N 1
ATOM 2639 C CA . ALA A 1 343 ? -7.369 21.041 -4.648 1.00 66.82 390 ALA A CA 1
ATOM 2640 C C . ALA A 1 343 ? -6.067 20.535 -5.273 1.00 66.87 390 ALA A C 1
ATOM 2641 O O . ALA A 1 343 ? -5.257 21.326 -5.752 1.00 69.13 390 ALA A O 1
ATOM 2643 N N . TYR A 1 344 ? -5.865 19.222 -5.271 1.00 64.06 391 TYR A N 1
ATOM 2644 C CA . TYR A 1 344 ? -4.634 18.660 -5.814 1.00 61.49 391 TYR A CA 1
ATOM 2645 C C . TYR A 1 344 ? -4.656 18.626 -7.340 1.00 63.82 391 TYR A C 1
ATOM 2646 O O . TYR A 1 344 ? -3.822 19.257 -7.993 1.00 62.41 391 TYR A O 1
ATOM 2655 N N . THR B 1 14 ? 3.895 42.536 54.053 1.00 49.61 61 THR B N 1
ATOM 2656 C CA . THR B 1 14 ? 4.926 41.760 53.364 1.00 55.22 61 THR B CA 1
ATOM 2657 C C . THR B 1 14 ? 4.621 40.260 53.364 1.00 52.99 61 THR B C 1
ATOM 2658 O O . THR B 1 14 ? 3.893 39.767 54.228 1.00 46.86 61 THR B O 1
ATOM 2662 N N . GLU B 1 15 ? 5.191 39.544 52.395 1.00 56.56 62 GLU B N 1
ATOM 2663 C CA . GLU B 1 15 ? 5.003 38.095 52.267 1.00 55.27 62 GLU B CA 1
ATOM 2664 C C . GLU B 1 15 ? 5.235 37.370 53.595 1.00 51.57 62 GLU B C 1
ATOM 2665 O O . GLU B 1 15 ? 4.530 36.407 53.922 1.00 49.25 62 GLU B O 1
ATOM 2671 N N . GLU B 1 16 ? 6.206 37.862 54.360 1.00 49.69 63 GLU B N 1
ATOM 2672 C CA . GLU B 1 16 ? 6.548 37.302 55.666 1.00 48.08 63 GLU B CA 1
ATOM 2673 C C . GLU B 1 16 ? 5.508 37.597 56.748 1.00 45.91 63 GLU B C 1
ATOM 2674 O O . GLU B 1 16 ? 5.208 36.728 57.580 1.00 39.07 63 GLU B O 1
ATOM 2680 N N . ASP B 1 17 ? 4.993 38.829 56.759 1.00 44.88 64 ASP B N 1
ATOM 2681 C CA . ASP B 1 17 ? 3.867 39.173 57.614 1.00 37.88 64 ASP B CA 1
ATOM 2682 C C . ASP B 1 17 ? 2.733 38.241 57.250 1.00 32.15 64 ASP B C 1
ATOM 2683 O O . ASP B 1 17 ? 2.060 37.699 58.115 1.00 29.43 64 ASP B O 1
ATOM 2688 N N . ASN B 1 18 ? 2.539 38.060 55.952 1.00 28.67 65 ASN B N 1
ATOM 2689 C CA . ASN B 1 18 ? 1.489 37.200 55.458 1.00 34.45 65 ASN B CA 1
ATOM 2690 C C . ASN B 1 18 ? 1.645 35.753 55.943 1.00 30.45 65 ASN B C 1
ATOM 2691 O O . ASN B 1 18 ? 0.656 35.114 56.239 1.00 28.00 65 ASN B O 1
ATOM 2696 N N . ILE B 1 19 ? 2.878 35.252 56.040 1.00 28.04 66 ILE B N 1
ATOM 2697 C CA . ILE B 1 19 ? 3.113 33.885 56.518 1.00 29.69 66 ILE B CA 1
ATOM 2698 C C . ILE B 1 19 ? 2.788 33.756 58.001 1.00 27.93 66 ILE B C 1
ATOM 2699 O O . ILE B 1 19 ? 2.129 32.800 58.442 1.00 26.56 66 ILE B O 1
ATOM 2704 N N . SER B 1 20 ? 3.262 34.724 58.767 1.00 24.60 67 SER B N 1
ATOM 2705 C CA . SER B 1 20 ? 3.004 34.789 60.193 1.00 26.54 67 SER B CA 1
ATOM 2706 C C . SER B 1 20 ? 1.486 34.880 60.480 1.00 28.97 67 SER B C 1
ATOM 2707 O O . SER B 1 20 ? 0.971 34.244 61.413 1.00 26.80 67 SER B O 1
ATOM 2710 N N . GLN B 1 21 ? 0.782 35.673 59.675 1.00 25.06 68 GLN B N 1
ATOM 2711 C CA A GLN B 1 21 ? -0.680 35.783 59.729 0.58 28.63 68 GLN B CA 1
ATOM 2712 C CA B GLN B 1 21 ? -0.664 35.750 59.814 0.42 28.32 68 GLN B CA 1
ATOM 2713 C C . GLN B 1 21 ? -1.300 34.414 59.445 1.00 27.71 68 GLN B C 1
ATOM 2714 O O . GLN B 1 21 ? -2.305 34.023 60.027 1.00 26.53 68 GLN B O 1
ATOM 2725 N N . LEU B 1 22 ? -0.681 33.687 58.525 1.00 24.38 69 LEU B N 1
ATOM 2726 C CA . LEU B 1 22 ? -1.181 32.379 58.155 1.00 24.48 69 LEU B CA 1
ATOM 2727 C C . LEU B 1 22 ? -1.102 31.437 59.356 1.00 23.86 69 LEU B C 1
ATOM 2728 O O . LEU B 1 22 ? -2.089 30.794 59.733 1.00 23.31 69 LEU B O 1
ATOM 2733 N N . TRP B 1 23 ? 0.073 31.382 59.974 1.00 24.57 70 TRP B N 1
ATOM 2734 C CA . TRP B 1 23 ? 0.264 30.601 61.185 1.00 21.79 70 TRP B CA 1
ATOM 2735 C C . TRP B 1 23 ? -0.713 31.013 62.278 1.00 23.18 70 TRP B C 1
ATOM 2736 O O . TRP B 1 23 ? -1.181 30.173 63.040 1.00 22.89 70 TRP B O 1
ATOM 2747 N N . GLY B 1 24 ? -1.004 32.309 62.355 1.00 21.17 71 GLY B N 1
ATOM 2748 C CA . GLY B 1 24 ? -1.950 32.819 63.328 1.00 23.83 71 GLY B CA 1
ATOM 2749 C C . GLY B 1 24 ? -3.337 32.199 63.181 1.00 25.01 71 GLY B C 1
ATOM 2750 O O . GLY B 1 24 ? -3.983 31.860 64.171 1.00 23.86 71 GLY B O 1
ATOM 2751 N N . LEU B 1 25 ? -3.799 32.073 61.940 1.00 21.25 72 LEU B N 1
ATOM 2752 C CA . LEU B 1 25 ? -5.064 31.406 61.663 1.00 22.30 72 LEU B CA 1
ATOM 2753 C C . LEU B 1 25 ? -5.036 29.959 62.147 1.00 22.29 72 LEU B C 1
ATOM 2754 O O . LEU B 1 25 ? -6.010 29.484 62.723 1.00 22.99 72 LEU B O 1
ATOM 2759 N N . TYR B 1 26 ? -3.926 29.253 61.922 1.00 22.13 73 TYR B N 1
ATOM 2760 C CA . TYR B 1 26 ? -3.858 27.851 62.349 1.00 20.99 73 TYR B CA 1
ATOM 2761 C C . TYR B 1 26 ? -3.805 27.743 63.865 1.00 21.99 73 TYR B C 1
ATOM 2762 O O . TYR B 1 26 ? -4.451 26.874 64.457 1.00 22.84 73 TYR B O 1
ATOM 2771 N N . GLU B 1 27 ? -3.046 28.631 64.498 1.00 21.61 74 GLU B N 1
ATOM 2772 C CA . GLU B 1 27 ? -2.912 28.607 65.954 1.00 25.01 74 GLU B CA 1
ATOM 2773 C C . GLU B 1 27 ? -4.273 28.853 66.624 1.00 26.84 74 GLU B C 1
ATOM 2774 O O . GLU B 1 27 ? -4.598 28.237 67.646 1.00 26.10 74 GLU B O 1
ATOM 2788 N N . SER B 1 29 ? -7.231 28.173 65.286 1.00 22.87 76 SER B N 1
ATOM 2789 C CA . SER B 1 29 ? -8.010 26.947 65.127 1.00 23.58 76 SER B CA 1
ATOM 2790 C C . SER B 1 29 ? -7.728 25.956 66.253 1.00 23.64 76 SER B C 1
ATOM 2791 O O . SER B 1 29 ? -8.635 25.267 66.722 1.00 24.56 76 SER B O 1
ATOM 2794 N N . ARG B 1 30 ? -6.482 25.901 66.709 1.00 22.94 77 ARG B N 1
ATOM 2795 C CA . ARG B 1 30 ? -6.125 24.969 67.776 1.00 26.62 77 ARG B CA 1
ATOM 2796 C C . ARG B 1 30 ? -6.645 25.470 69.132 1.00 28.57 77 ARG B C 1
ATOM 2797 O O . ARG B 1 30 ? -6.983 24.674 70.006 1.00 27.93 77 ARG B O 1
ATOM 2805 N N . GLU B 1 31 ? -6.694 26.792 69.303 1.00 26.47 78 GLU B N 1
ATOM 2806 C CA . GLU B 1 31 ? -7.307 27.402 70.488 1.00 30.66 78 GLU B CA 1
ATOM 2807 C C . GLU B 1 31 ? -8.786 26.997 70.577 1.00 28.23 78 GLU B C 1
ATOM 2808 O O . GLU B 1 31 ? -9.270 26.601 71.634 1.00 28.45 78 GLU B O 1
ATOM 2814 N N . LYS B 1 32 ? -9.493 27.105 69.456 1.00 26.67 79 LYS B N 1
ATOM 2815 C CA . LYS B 1 32 ? -10.903 26.724 69.395 1.00 28.66 79 LYS B CA 1
ATOM 2816 C C . LYS B 1 32 ? -11.129 25.223 69.632 1.00 31.49 79 LYS B C 1
ATOM 2817 O O . LYS B 1 32 ? -12.065 24.842 70.327 1.00 28.94 79 LYS B O 1
ATOM 2823 N N . LEU B 1 33 ? -10.278 24.375 69.058 1.00 27.58 80 LEU B N 1
ATOM 2824 C CA . LEU B 1 33 ? -10.411 22.935 69.272 1.00 28.10 80 LEU B CA 1
ATOM 2825 C C . LEU B 1 33 ? -10.218 22.606 70.751 1.00 32.33 80 LEU B C 1
ATOM 2826 O O . LEU B 1 33 ? -10.999 21.853 71.342 1.00 30.52 80 LEU B O 1
ATOM 2831 N N . GLU B 1 34 ? -9.184 23.191 71.349 1.00 30.13 81 GLU B N 1
ATOM 2832 C CA . GLU B 1 34 ? -8.929 23.031 72.782 1.00 33.71 81 GLU B CA 1
ATOM 2833 C C . GLU B 1 34 ? -10.124 23.455 73.645 1.00 37.77 81 GLU B C 1
ATOM 2834 O O . GLU B 1 34 ? -10.323 22.938 74.744 1.00 39.93 81 GLU B O 1
ATOM 2840 N N . ASN B 1 35 ? -10.914 24.404 73.155 1.00 36.56 82 ASN B N 1
ATOM 2841 C CA . ASN B 1 35 ? -12.085 24.844 73.896 1.00 39.06 82 ASN B CA 1
ATOM 2842 C C . ASN B 1 35 ? -13.378 24.199 73.393 1.00 38.89 82 ASN B C 1
ATOM 2843 O O . ASN B 1 35 ? -14.474 24.704 73.621 1.00 39.23 82 ASN B O 1
ATOM 2848 N N . ASP B 1 36 ? -13.228 23.070 72.709 1.00 37.50 83 ASP B N 1
ATOM 2849 C CA . ASP B 1 36 ? -14.358 22.235 72.313 1.00 39.66 83 ASP B CA 1
ATOM 2850 C C . ASP B 1 36 ? -15.316 22.884 71.321 1.00 39.13 83 ASP B C 1
ATOM 2851 O O . ASP B 1 36 ? -16.483 22.507 71.253 1.00 39.87 83 ASP B O 1
ATOM 2856 N N . ASP B 1 37 ? -14.834 23.847 70.546 1.00 35.79 84 ASP B N 1
ATOM 2857 C CA . ASP B 1 37 ? -15.660 24.436 69.495 1.00 33.64 84 ASP B CA 1
ATOM 2858 C C . ASP B 1 37 ? -15.137 23.999 68.142 1.00 31.62 84 ASP B C 1
ATOM 2859 O O . ASP B 1 37 ? -14.433 24.752 67.459 1.00 29.47 84 ASP B O 1
ATOM 2864 N N . ILE B 1 38 ? -15.493 22.780 67.766 1.00 28.96 85 ILE B N 1
ATOM 2865 C CA . ILE B 1 38 ? -15.000 22.146 66.555 1.00 29.65 85 ILE B CA 1
ATOM 2866 C C . ILE B 1 38 ? -15.469 22.825 65.261 1.00 30.12 85 ILE B C 1
ATOM 2867 O O . ILE B 1 38 ? -14.728 22.870 64.291 1.00 26.37 85 ILE B O 1
ATOM 2872 N N . ASP B 1 39 ? -16.691 23.346 65.253 1.00 30.24 86 ASP B N 1
ATOM 2873 C CA . ASP B 1 39 ? -17.213 24.042 64.084 1.00 30.98 86 ASP B CA 1
ATOM 2874 C C . ASP B 1 39 ? -16.333 25.230 63.764 1.00 29.65 86 ASP B C 1
ATOM 2875 O O . ASP B 1 39 ? -15.995 25.468 62.610 1.00 27.81 86 ASP B O 1
ATOM 2880 N N . ALA B 1 40 ? -15.972 25.978 64.796 1.00 27.28 87 ALA B N 1
ATOM 2881 C CA . ALA B 1 40 ? -15.142 27.159 64.627 1.00 26.54 87 ALA B CA 1
ATOM 2882 C C . ALA B 1 40 ? -13.711 26.777 64.243 1.00 26.68 87 ALA B C 1
ATOM 2883 O O . ALA B 1 40 ? -13.070 27.476 63.460 1.00 23.32 87 ALA B O 1
ATOM 2885 N N . SER B 1 41 ? -13.212 25.672 64.792 1.00 25.21 88 SER B N 1
ATOM 2886 C CA . SER B 1 41 ? -11.869 25.204 64.449 1.00 25.47 88 SER B CA 1
ATOM 2887 C C . SER B 1 41 ? -11.838 24.884 62.968 1.00 22.82 88 SER B C 1
ATOM 2888 O O . SER B 1 41 ? -10.898 25.246 62.262 1.00 24.33 88 SER B O 1
ATOM 2891 N N . VAL B 1 42 ? -12.893 24.231 62.492 1.00 22.53 89 VAL B N 1
ATOM 2892 C CA . VAL B 1 42 ? -12.977 23.855 61.087 1.00 22.74 89 VAL B CA 1
ATOM 2893 C C . VAL B 1 42 ? -13.016 25.097 60.185 1.00 23.77 89 VAL B C 1
ATOM 2894 O O . VAL B 1 42 ? -12.370 25.130 59.141 1.00 21.72 89 VAL B O 1
ATOM 2898 N N . SER B 1 43 ? -13.773 26.117 60.586 1.00 23.73 90 SER B N 1
ATOM 2899 C CA . SER B 1 43 ? -13.800 27.375 59.832 1.00 22.86 90 SER B CA 1
ATOM 2900 C C . SER B 1 43 ? -12.400 27.961 59.744 1.00 20.58 90 SER B C 1
ATOM 2901 O O . SER B 1 43 ? -11.962 28.402 58.689 1.00 23.48 90 SER B O 1
ATOM 2904 N N . LEU B 1 44 ? -11.684 27.952 60.856 1.00 19.47 91 LEU B N 1
ATOM 2905 C CA . LEU B 1 44 ? -10.361 28.539 60.868 1.00 20.38 91 LEU B CA 1
ATOM 2906 C C . LEU B 1 44 ? -9.384 27.723 60.005 1.00 23.83 91 LEU B C 1
ATOM 2907 O O . LEU B 1 44 ? -8.502 28.286 59.355 1.00 23.49 91 LEU B O 1
ATOM 2912 N N . VAL B 1 45 ? -9.565 26.403 59.978 1.00 20.35 92 VAL B N 1
ATOM 2913 C CA . VAL B 1 45 ? -8.681 25.527 59.221 1.00 21.46 92 VAL B CA 1
ATOM 2914 C C . VAL B 1 45 ? -8.855 25.743 57.735 1.00 19.47 92 VAL B C 1
ATOM 2915 O O . VAL B 1 45 ? -7.881 25.937 57.013 1.00 18.53 92 VAL B O 1
ATOM 2919 N N . PHE B 1 46 ? -10.103 25.696 57.280 1.00 17.73 93 PHE B N 1
ATOM 2920 C CA . PHE B 1 46 ? -10.413 26.008 55.889 1.00 19.80 93 PHE B CA 1
ATOM 2921 C C . PHE B 1 46 ? -9.993 27.435 55.507 1.00 20.46 93 PHE B C 1
ATOM 2922 O O . PHE B 1 46 ? -9.551 27.664 54.383 1.00 20.57 93 PHE B O 1
ATOM 2930 N N . GLY B 1 47 ? -10.136 28.383 56.435 1.00 19.92 94 GLY B N 1
ATOM 2931 C CA . GLY B 1 47 ? -9.720 29.758 56.191 1.00 20.65 94 GLY B CA 1
ATOM 2932 C C . GLY B 1 47 ? -8.210 29.809 55.975 1.00 23.16 94 GLY B C 1
ATOM 2933 O O . GLY B 1 47 ? -7.714 30.544 55.112 1.00 20.15 94 GLY B O 1
ATOM 2934 N N . THR B 1 48 ? -7.481 29.010 56.757 1.00 19.37 95 THR B N 1
ATOM 2935 C CA . THR B 1 48 ? -6.030 28.893 56.624 1.00 17.42 95 THR B CA 1
ATOM 2936 C C . THR B 1 48 ? -5.658 28.349 55.246 1.00 19.92 95 THR B C 1
ATOM 2937 O O . THR B 1 48 ? -4.776 28.866 54.572 1.00 19.06 95 THR B O 1
ATOM 2941 N N . ILE B 1 49 ? -6.371 27.322 54.803 1.00 21.68 96 ILE B N 1
ATOM 2942 C CA . ILE B 1 49 ? -6.118 26.775 53.472 1.00 21.65 96 ILE B CA 1
ATOM 2943 C C . ILE B 1 49 ? -6.362 27.818 52.359 1.00 21.55 96 ILE B C 1
ATOM 2944 O O . ILE B 1 49 ? -5.526 27.984 51.459 1.00 19.42 96 ILE B O 1
ATOM 2949 N N . HIS B 1 50 ? -7.495 28.519 52.425 1.00 20.87 97 HIS B N 1
ATOM 2950 C CA . HIS B 1 50 ? -7.829 29.548 51.428 1.00 21.27 97 HIS B CA 1
ATOM 2951 C C . HIS B 1 50 ? -6.774 30.649 51.401 1.00 20.79 97 HIS B C 1
ATOM 2952 O O . HIS B 1 50 ? -6.375 31.128 50.337 1.00 20.04 97 HIS B O 1
ATOM 2959 N N . GLU B 1 51 ? -6.331 31.060 52.579 1.00 18.96 98 GLU B N 1
ATOM 2960 C CA . GLU B 1 51 ? -5.325 32.110 52.656 1.00 21.48 98 GLU B CA 1
ATOM 2961 C C . GLU B 1 51 ? -4.014 31.612 52.051 1.00 22.18 98 GLU B C 1
ATOM 2962 O O . GLU B 1 51 ? -3.314 32.367 51.389 1.00 22.25 98 GLU B O 1
ATOM 2968 N N . ALA B 1 52 ? -3.696 30.333 52.261 1.00 20.98 99 ALA B N 1
ATOM 2969 C CA . ALA B 1 52 ? -2.475 29.754 51.701 1.00 20.37 99 ALA B CA 1
ATOM 2970 C C . ALA B 1 52 ? -2.528 29.794 50.190 1.00 20.71 99 ALA B C 1
ATOM 2971 O O . ALA B 1 52 ? -1.551 30.193 49.543 1.00 19.28 99 ALA B O 1
ATOM 2973 N N . ASP B 1 53 ? -3.674 29.393 49.633 1.00 17.42 100 ASP B N 1
ATOM 2974 C CA . ASP B 1 53 ? -3.905 29.469 48.191 1.00 19.74 100 ASP B CA 1
ATOM 2975 C C . ASP B 1 53 ? -3.822 30.901 47.650 1.00 24.26 100 ASP B C 1
ATOM 2976 O O . ASP B 1 53 ? -3.339 31.123 46.539 1.00 24.77 100 ASP B O 1
ATOM 2981 N N . ARG B 1 54 ? -4.306 31.865 48.425 1.00 21.66 101 ARG B N 1
ATOM 2982 C CA . ARG B 1 54 ? -4.241 33.267 48.019 1.00 25.78 101 ARG B CA 1
ATOM 2983 C C . ARG B 1 54 ? -2.777 33.707 47.944 1.00 25.16 101 ARG B C 1
ATOM 2984 O O . ARG B 1 54 ? -2.352 34.327 46.974 1.00 25.16 101 ARG B O 1
ATOM 2992 N N . ILE B 1 55 ? -2.004 33.365 48.969 1.00 23.80 102 ILE B N 1
ATOM 2993 C CA . ILE B 1 55 ? -0.566 33.625 48.941 1.00 24.09 102 ILE B CA 1
ATOM 2994 C C . ILE B 1 55 ? 0.118 33.004 47.726 1.00 26.13 102 ILE B C 1
ATOM 2995 O O . ILE B 1 55 ? 0.879 33.674 47.030 1.00 26.68 102 ILE B O 1
ATOM 3000 N N . LEU B 1 56 ? -0.164 31.732 47.457 1.00 26.62 103 LEU B N 1
ATOM 3001 C CA . LEU B 1 56 ? 0.386 31.083 46.274 1.00 26.31 103 LEU B CA 1
ATOM 3002 C C . LEU B 1 56 ? 0.039 31.824 44.982 1.00 31.59 103 LEU B C 1
ATOM 3003 O O . LEU B 1 56 ? 0.875 31.923 44.089 1.00 32.42 103 LEU B O 1
ATOM 3008 N N . ARG B 1 57 ? -1.188 32.337 44.884 1.00 28.09 104 ARG B N 1
ATOM 3009 C CA . ARG B 1 57 ? -1.645 33.016 43.674 1.00 28.41 104 ARG B CA 1
ATOM 3010 C C . ARG B 1 57 ? -0.941 34.354 43.530 1.00 31.30 104 ARG B C 1
ATOM 3011 O O . ARG B 1 57 ? -0.614 34.770 42.430 1.00 32.89 104 ARG B O 1
ATOM 3019 N N . ASN B 1 58 ? -0.711 35.025 44.652 1.00 29.81 105 ASN B N 1
ATOM 3020 C CA . ASN B 1 58 ? -0.187 36.380 44.635 1.00 30.14 105 ASN B CA 1
ATOM 3021 C C . ASN B 1 58 ? 1.326 36.510 44.777 1.00 34.83 105 ASN B C 1
ATOM 3022 O O . ASN B 1 58 ? 1.829 37.604 45.012 1.00 33.17 105 ASN B O 1
ATOM 3027 N N . THR B 1 59 ? 2.040 35.399 44.641 1.00 34.08 106 THR B N 1
ATOM 3028 C CA . THR B 1 59 ? 3.491 35.409 44.750 1.00 36.25 106 THR B CA 1
ATOM 3029 C C . THR B 1 59 ? 4.157 35.307 43.378 1.00 38.47 106 THR B C 1
ATOM 3030 O O . THR B 1 59 ? 3.832 34.430 42.578 1.00 35.83 106 THR B O 1
ATOM 3034 N N . GLU B 1 60 ? 5.083 36.225 43.115 1.00 45.38 107 GLU B N 1
ATOM 3035 C CA . GLU B 1 60 ? 5.810 36.262 41.849 1.00 45.98 107 GLU B CA 1
ATOM 3036 C C . GLU B 1 60 ? 6.467 34.919 41.559 1.00 42.62 107 GLU B C 1
ATOM 3037 O O . GLU B 1 60 ? 6.282 34.340 40.485 1.00 44.37 107 GLU B O 1
ATOM 3043 N N . ASP B 1 61 ? 7.221 34.421 42.535 1.00 38.65 108 ASP B N 1
ATOM 3044 C CA . ASP B 1 61 ? 8.015 33.209 42.377 1.00 37.44 108 ASP B CA 1
ATOM 3045 C C . ASP B 1 61 ? 7.765 32.278 43.570 1.00 33.30 108 ASP B C 1
ATOM 3046 O O . ASP B 1 61 ? 8.254 32.515 44.671 1.00 31.38 108 ASP B O 1
ATOM 3051 N N . ILE B 1 62 ? 6.993 31.221 43.355 1.00 31.45 109 ILE B N 1
ATOM 3052 C CA . ILE B 1 62 ? 6.532 30.411 44.475 1.00 29.96 109 ILE B CA 1
ATOM 3053 C C . ILE B 1 62 ? 7.667 29.602 45.093 1.00 27.42 109 ILE B C 1
ATOM 3054 O O . ILE B 1 62 ? 7.552 29.111 46.216 1.00 23.34 109 ILE B O 1
ATOM 3059 N N . SER B 1 63 ? 8.778 29.481 44.378 1.00 27.13 110 SER B N 1
ATOM 3060 C CA . SER B 1 63 ? 9.915 28.773 44.943 1.00 26.23 110 SER B CA 1
ATOM 3061 C C . SER B 1 63 ? 10.562 29.591 46.054 1.00 26.63 110 SER B C 1
ATOM 3062 O O . SER B 1 63 ? 11.377 29.071 46.808 1.00 26.81 110 SER B O 1
ATOM 3065 N N . THR B 1 64 ? 10.204 30.868 46.169 1.00 26.77 111 THR B N 1
ATOM 3066 C CA . THR B 1 64 ? 10.778 31.699 47.231 1.00 26.16 111 THR B CA 1
ATOM 3067 C C . THR B 1 64 ? 10.018 31.598 48.552 1.00 25.19 111 THR B C 1
ATOM 3068 O O . THR B 1 64 ? 10.503 32.051 49.581 1.00 25.59 111 THR B O 1
ATOM 3072 N N . LEU B 1 65 ? 8.816 31.035 48.531 1.00 24.80 112 LEU B N 1
ATOM 3073 C CA . LEU B 1 65 ? 8.058 30.886 49.771 1.00 23.04 112 LEU B CA 1
ATOM 3074 C C . LEU B 1 65 ? 8.821 29.942 50.703 1.00 22.78 112 LEU B C 1
ATOM 3075 O O . LEU B 1 65 ? 9.303 28.893 50.267 1.00 20.31 112 LEU B O 1
ATOM 3080 N N . PRO B 1 66 ? 8.936 30.311 51.992 1.00 21.41 113 PRO B N 1
ATOM 3081 C CA . PRO B 1 66 ? 9.772 29.549 52.929 1.00 20.64 113 PRO B CA 1
ATOM 3082 C C . PRO B 1 66 ? 9.132 28.247 53.396 1.00 20.32 113 PRO B C 1
ATOM 3083 O O . PRO B 1 66 ? 7.917 28.021 53.195 1.00 18.96 113 PRO B O 1
ATOM 3087 N N . LYS B 1 67 ? 9.947 27.422 54.053 1.00 18.17 114 LYS B N 1
ATOM 3088 C CA . LYS B 1 67 ? 9.487 26.160 54.623 1.00 19.64 114 LYS B CA 1
ATOM 3089 C C . LYS B 1 67 ? 8.273 26.350 55.531 1.00 18.25 114 LYS B C 1
ATOM 3090 O O . LYS B 1 67 ? 7.340 25.553 55.479 1.00 18.73 114 LYS B O 1
ATOM 3096 N N . ASP B 1 68 ? 8.290 27.411 56.338 1.00 17.38 115 ASP B N 1
ATOM 3097 C CA . ASP B 1 68 ? 7.202 27.701 57.272 1.00 19.47 115 ASP B CA 1
ATOM 3098 C C . ASP B 1 68 ? 5.850 27.915 56.573 1.00 17.64 115 ASP B C 1
ATOM 3099 O O . ASP B 1 68 ? 4.797 27.688 57.175 1.00 22.23 115 ASP B O 1
ATOM 3104 N N . PHE B 1 69 ? 5.874 28.365 55.322 1.00 18.00 116 PHE B N 1
ATOM 3105 C CA . PHE B 1 69 ? 4.633 28.484 54.554 1.00 18.69 116 PHE B CA 1
ATOM 3106 C C . PHE B 1 69 ? 4.037 27.092 54.301 1.00 18.73 116 PHE B C 1
ATOM 3107 O O . PHE B 1 69 ? 2.859 26.838 54.570 1.00 17.29 116 PHE B O 1
ATOM 3115 N N . HIS B 1 70 ? 4.858 26.199 53.765 1.00 17.39 117 HIS B N 1
ATOM 3116 C CA . HIS B 1 70 ? 4.404 24.850 53.434 1.00 18.89 117 HIS B CA 1
ATOM 3117 C C . HIS B 1 70 ? 4.014 24.108 54.705 1.00 18.42 117 HIS B C 1
ATOM 3118 O O . HIS B 1 70 ? 3.045 23.340 54.708 1.00 20.78 117 HIS B O 1
ATOM 3125 N N . ALA B 1 71 ? 4.758 24.369 55.781 1.00 15.10 118 ALA B N 1
ATOM 3126 C CA . ALA B 1 71 ? 4.498 23.756 57.072 1.00 17.72 118 ALA B CA 1
ATOM 3127 C C . ALA B 1 71 ? 3.130 24.146 57.599 1.00 17.83 118 ALA B C 1
ATOM 3128 O O . ALA B 1 71 ? 2.404 23.299 58.104 1.00 17.47 118 ALA B O 1
ATOM 3130 N N . ALA B 1 72 ? 2.795 25.432 57.514 1.00 17.61 119 ALA B N 1
ATOM 3131 C CA . ALA B 1 72 ? 1.509 25.906 58.009 1.00 15.80 119 ALA B CA 1
ATOM 3132 C C . ALA B 1 72 ? 0.373 25.313 57.160 1.00 17.96 119 ALA B C 1
ATOM 3133 O O . ALA B 1 72 ? -0.649 24.901 57.687 1.00 19.02 119 ALA B O 1
ATOM 3135 N N . TYR B 1 73 ? 0.571 25.282 55.845 1.00 15.29 120 TYR B N 1
ATOM 3136 C CA . TYR B 1 73 ? -0.428 24.781 54.907 1.00 15.79 120 TYR B CA 1
ATOM 3137 C C . TYR B 1 73 ? -0.629 23.271 55.155 1.00 19.08 120 TYR B C 1
ATOM 3138 O O . TYR B 1 73 ? -1.762 22.787 55.232 1.00 14.97 120 TYR B O 1
ATOM 3147 N N . SER B 1 74 ? 0.474 22.542 55.313 1.00 14.73 121 SER B N 1
ATOM 3148 C CA . SER B 1 74 ? 0.421 21.108 55.610 1.00 16.78 121 SER B CA 1
ATOM 3149 C C . SER B 1 74 ? -0.338 20.832 56.909 1.00 18.12 121 SER B C 1
ATOM 3150 O O . SER B 1 74 ? -1.134 19.897 56.976 1.00 16.32 121 SER B O 1
ATOM 3153 N N . SER B 1 75 ? -0.078 21.642 57.938 1.00 14.28 122 SER B N 1
ATOM 3154 C CA . SER B 1 75 ? -0.775 21.507 59.210 1.00 17.77 122 SER B CA 1
ATOM 3155 C C . SER B 1 75 ? -2.293 21.720 59.063 1.00 19.63 122 SER B C 1
ATOM 3156 O O . SER B 1 75 ? -3.094 20.958 59.621 1.00 16.65 122 SER B O 1
ATOM 3159 N N . ALA B 1 76 ? -2.689 22.752 58.320 1.00 16.18 123 ALA B N 1
ATOM 3160 C CA . ALA B 1 76 ? -4.116 22.987 58.097 1.00 18.90 123 ALA B CA 1
ATOM 3161 C C . ALA B 1 76 ? -4.751 21.770 57.416 1.00 17.11 123 ALA B C 1
ATOM 3162 O O . ALA B 1 76 ? -5.799 21.281 57.841 1.00 19.18 123 ALA B O 1
ATOM 3164 N N . LEU B 1 77 ? -4.103 21.269 56.371 1.00 16.12 124 LEU B N 1
ATOM 3165 C CA . LEU B 1 77 ? -4.588 20.070 55.674 1.00 19.18 124 LEU B CA 1
ATOM 3166 C C . LEU B 1 77 ? -4.760 18.881 56.619 1.00 19.71 124 LEU B C 1
ATOM 3167 O O . LEU B 1 77 ? -5.763 18.153 56.556 1.00 16.29 124 LEU B O 1
ATOM 3172 N N . LEU B 1 78 ? -3.791 18.699 57.511 1.00 15.33 125 LEU B N 1
ATOM 3173 C CA . LEU B 1 78 ? -3.841 17.588 58.446 1.00 18.49 125 LEU B CA 1
ATOM 3174 C C . LEU B 1 78 ? -4.961 17.763 59.475 1.00 18.99 125 LEU B C 1
ATOM 3175 O O . LEU B 1 78 ? -5.545 16.785 59.971 1.00 15.59 125 LEU B O 1
ATOM 3180 N N . ALA B 1 79 ? -5.252 19.014 59.804 1.00 17.67 126 ALA B N 1
ATOM 3181 C CA . ALA B 1 79 ? -6.297 19.298 60.775 1.00 18.26 126 ALA B CA 1
ATOM 3182 C C . ALA B 1 79 ? -7.658 18.993 60.158 1.00 19.59 126 ALA B C 1
ATOM 3183 O O . ALA B 1 79 ? -8.577 18.614 60.882 1.00 22.52 126 ALA B O 1
ATOM 3185 N N . VAL B 1 80 ? -7.793 19.166 58.834 1.00 18.79 127 VAL B N 1
ATOM 3186 C CA . VAL B 1 80 ? -9.041 18.790 58.149 1.00 19.40 127 VAL B CA 1
ATOM 3187 C C . VAL B 1 80 ? -9.245 17.281 58.322 1.00 25.75 127 VAL B C 1
ATOM 3188 O O . VAL B 1 80 ? -10.360 16.810 58.632 1.00 20.38 127 VAL B O 1
ATOM 3192 N N . SER B 1 81 ? -8.162 16.524 58.139 1.00 19.63 128 SER B N 1
ATOM 3193 C CA . SER B 1 81 ? -8.232 15.075 58.304 1.00 20.23 128 SER B CA 1
ATOM 3194 C C . SER B 1 81 ? -8.603 14.744 59.753 1.00 22.94 128 SER B C 1
ATOM 3195 O O . SER B 1 81 ? -9.455 13.899 59.992 1.00 26.60 128 SER B O 1
ATOM 3198 N N . GLU B 1 82 ? -7.989 15.438 60.711 1.00 20.77 129 GLU B N 1
ATOM 3199 C CA . GLU B 1 82 ? -8.284 15.231 62.124 1.00 21.13 129 GLU B CA 1
ATOM 3200 C C . GLU B 1 82 ? -9.757 15.498 62.472 1.00 25.83 129 GLU B C 1
ATOM 3201 O O . GLU B 1 82 ? -10.360 14.789 63.273 1.00 22.74 129 GLU B O 1
ATOM 3207 N N . LEU B 1 83 ? -10.324 16.538 61.876 1.00 21.91 130 LEU B N 1
ATOM 3208 C CA . LEU B 1 83 ? -11.692 16.955 62.183 1.00 24.31 130 LEU B CA 1
ATOM 3209 C C . LEU B 1 83 ? -12.671 16.549 61.085 1.00 25.19 130 LEU B C 1
ATOM 3210 O O . LEU B 1 83 ? -13.728 17.173 60.920 1.00 26.11 130 LEU B O 1
ATOM 3215 N N . PHE B 1 84 ? -12.322 15.506 60.336 1.00 23.59 131 PHE B N 1
ATOM 3216 C CA . PHE B 1 84 ? -13.039 15.193 59.106 1.00 23.75 131 PHE B CA 1
ATOM 3217 C C . PHE B 1 84 ? -14.521 14.893 59.317 1.00 25.48 131 PHE B C 1
ATOM 3218 O O . PHE B 1 84 ? -15.341 15.200 58.464 1.00 23.74 131 PHE B O 1
ATOM 3226 N N . GLU B 1 85 ? -14.862 14.290 60.442 1.00 25.53 132 GLU B N 1
ATOM 3227 C CA . GLU B 1 85 ? -16.263 13.988 60.717 1.00 35.37 132 GLU B CA 1
ATOM 3228 C C . GLU B 1 85 ? -17.151 15.229 60.559 1.00 33.65 132 GLU B C 1
ATOM 3229 O O . GLU B 1 85 ? -18.213 15.174 59.940 1.00 34.05 132 GLU B O 1
ATOM 3235 N N . ILE B 1 86 ? -16.693 16.347 61.111 1.00 30.62 133 ILE B N 1
ATOM 3236 C CA . ILE B 1 86 ? -17.375 17.628 60.973 1.00 28.27 133 ILE B CA 1
ATOM 3237 C C . ILE B 1 86 ? -17.037 18.338 59.656 1.00 30.03 133 ILE B C 1
ATOM 3238 O O . ILE B 1 86 ? -17.919 18.878 58.987 1.00 30.75 133 ILE B O 1
ATOM 3243 N N . ALA B 1 87 ? -15.762 18.321 59.280 1.00 25.86 134 ALA B N 1
ATOM 3244 C CA . ALA B 1 87 ? -15.295 19.086 58.129 1.00 27.16 134 ALA B CA 1
ATOM 3245 C C . ALA B 1 87 ? -15.872 18.579 56.826 1.00 27.29 134 ALA B C 1
ATOM 3246 O O . ALA B 1 87 ? -16.086 19.358 55.897 1.00 23.97 134 ALA B O 1
ATOM 3248 N N . GLN B 1 88 ? -16.120 17.274 56.756 1.00 23.33 135 GLN B N 1
ATOM 3249 C CA . GLN B 1 88 ? -16.599 16.669 55.521 1.00 27.27 135 GLN B CA 1
ATOM 3250 C C . GLN B 1 88 ? -17.938 17.267 55.069 1.00 29.20 135 GLN B C 1
ATOM 3251 O O . GLN B 1 88 ? -18.242 17.299 53.873 1.00 28.24 135 GLN B O 1
ATOM 3257 N N . LYS B 1 89 ? -18.738 17.726 56.026 1.00 28.27 136 LYS B N 1
ATOM 3258 C CA . LYS B 1 89 ? -20.041 18.317 55.706 1.00 34.29 136 LYS B CA 1
ATOM 3259 C C . LYS B 1 89 ? -19.913 19.525 54.791 1.00 33.42 136 LYS B C 1
ATOM 3260 O O . LYS B 1 89 ? -20.875 19.905 54.138 1.00 32.43 136 LYS B O 1
ATOM 3266 N N . ARG B 1 90 ? -18.725 20.124 54.739 1.00 29.53 137 ARG B N 1
ATOM 3267 C CA . ARG B 1 90 ? -18.514 21.311 53.907 1.00 33.27 137 ARG B CA 1
ATOM 3268 C C . ARG B 1 90 ? -17.890 20.999 52.557 1.00 31.41 137 ARG B C 1
ATOM 3269 O O . ARG B 1 90 ? -17.580 21.911 51.791 1.00 36.58 137 ARG B O 1
ATOM 3277 N N . LEU B 1 91 ? -17.728 19.714 52.262 1.00 30.76 138 LEU B N 1
ATOM 3278 C CA . LEU B 1 91 ? -16.986 19.275 51.076 1.00 34.47 138 LEU B CA 1
ATOM 3279 C C . LEU B 1 91 ? -17.815 18.366 50.157 1.00 38.05 138 LEU B C 1
ATOM 3280 O O . LEU B 1 91 ? -18.730 17.684 50.617 1.00 34.00 138 LEU B O 1
ATOM 3285 N N . LYS B 1 92 ? -17.475 18.339 48.867 1.00 36.92 139 LYS B N 1
ATOM 3286 C CA . LYS B 1 92 ? -18.067 17.366 47.948 1.00 39.33 139 LYS B CA 1
ATOM 3287 C C . LYS B 1 92 ? -17.902 15.958 48.520 1.00 42.07 139 LYS B C 1
ATOM 3288 O O . LYS B 1 92 ? -17.044 15.719 49.374 1.00 40.41 139 LYS B O 1
ATOM 3294 N N . GLU B 1 93 ? -18.715 15.025 48.042 1.00 41.76 140 GLU B N 1
ATOM 3295 C CA . GLU B 1 93 ? -18.786 13.695 48.651 1.00 46.82 140 GLU B CA 1
ATOM 3296 C C . GLU B 1 93 ? -17.557 12.825 48.359 1.00 42.29 140 GLU B C 1
ATOM 3297 O O . GLU B 1 93 ? -17.270 11.883 49.097 1.00 41.68 140 GLU B O 1
ATOM 3303 N N . THR B 1 94 ? -16.827 13.153 47.297 1.00 39.09 141 THR B N 1
ATOM 3304 C CA . THR B 1 94 ? -15.660 12.364 46.899 1.00 44.57 141 THR B CA 1
ATOM 3305 C C . THR B 1 94 ? -14.531 12.338 47.938 1.00 42.06 141 THR B C 1
ATOM 3306 O O . THR B 1 94 ? -13.634 11.488 47.871 1.00 44.68 141 THR B O 1
ATOM 3310 N N . ASN B 1 95 ? -14.571 13.258 48.893 1.00 36.29 142 ASN B N 1
ATOM 3311 C CA . ASN B 1 95 ? -13.433 13.475 49.784 1.00 32.87 142 ASN B CA 1
ATOM 3312 C C . ASN B 1 95 ? -13.295 12.476 50.928 1.00 30.99 142 ASN B C 1
ATOM 3313 O O . ASN B 1 95 ? -14.285 11.964 51.438 1.00 30.76 142 ASN B O 1
ATOM 3318 N N . THR B 1 96 ? -12.060 12.211 51.340 1.00 27.42 143 THR B N 1
ATOM 3319 C CA . THR B 1 96 ? -11.830 11.333 52.481 1.00 26.13 143 THR B CA 1
ATOM 3320 C C . THR B 1 96 ? -10.796 11.894 53.449 1.00 22.32 143 THR B C 1
ATOM 3321 O O . THR B 1 96 ? -9.938 12.716 53.072 1.00 21.88 143 THR B O 1
ATOM 3325 N N . GLU B 1 97 ? -10.883 11.438 54.696 1.00 19.92 144 GLU B N 1
ATOM 3326 C CA . GLU B 1 97 ? -9.886 11.755 55.707 1.00 23.34 144 GLU B CA 1
ATOM 3327 C C . GLU B 1 97 ? -8.482 11.403 55.220 1.00 22.81 144 GLU B C 1
ATOM 3328 O O . GLU B 1 97 ? -7.557 12.209 55.349 1.00 22.65 144 GLU B O 1
ATOM 3334 N N . GLU B 1 98 ? -8.317 10.202 54.665 1.00 20.24 145 GLU B N 1
ATOM 3335 C CA . GLU B 1 98 ? -6.992 9.750 54.257 1.00 21.02 145 GLU B CA 1
ATOM 3336 C C . GLU B 1 98 ? -6.427 10.651 53.171 1.00 20.03 145 GLU B C 1
ATOM 3337 O O . GLU B 1 98 ? -5.229 10.927 53.134 1.00 18.88 145 GLU B O 1
ATOM 3343 N N . SER B 1 99 ? -7.293 11.121 52.286 1.00 19.07 146 SER B N 1
ATOM 3344 C CA . SER B 1 99 ? -6.832 11.989 51.220 1.00 22.04 146 SER B CA 1
ATOM 3345 C C . SER B 1 99 ? -6.279 13.314 51.754 1.00 19.37 146 SER B C 1
ATOM 3346 O O . SER B 1 99 ? -5.351 13.889 51.174 1.00 20.20 146 SER B O 1
ATOM 3349 N N . TYR B 1 100 ? -6.839 13.793 52.859 1.00 18.50 147 TYR B N 1
ATOM 3350 C CA . TYR B 1 100 ? -6.314 15.002 53.481 1.00 19.61 147 TYR B CA 1
ATOM 3351 C C . TYR B 1 100 ? -4.974 14.768 54.174 1.00 18.92 147 TYR B C 1
ATOM 3352 O O . TYR B 1 100 ? -4.116 15.656 54.177 1.00 16.22 147 TYR B O 1
ATOM 3361 N N . ILE B 1 101 ? -4.786 13.575 54.739 1.00 16.19 148 ILE B N 1
ATOM 3362 C CA . ILE B 1 101 ? -3.464 13.173 55.249 1.00 19.15 148 ILE B CA 1
ATOM 3363 C C . ILE B 1 101 ? -2.434 13.114 54.101 1.00 17.34 148 ILE B C 1
ATOM 3364 O O . ILE B 1 101 ? -1.303 13.588 54.244 1.00 17.61 148 ILE B O 1
ATOM 3369 N N . ASP B 1 102 ? -2.834 12.524 52.974 1.00 19.16 149 ASP B N 1
ATOM 3370 C CA . ASP B 1 102 ? -1.964 12.418 51.797 1.00 20.73 149 ASP B CA 1
ATOM 3371 C C . ASP B 1 102 ? -1.546 13.813 51.337 1.00 20.86 149 ASP B C 1
ATOM 3372 O O . ASP B 1 102 ? -0.377 14.060 51.033 1.00 20.33 149 ASP B O 1
ATOM 3377 N N . ALA B 1 103 ? -2.504 14.735 51.317 1.00 18.58 150 ALA B N 1
ATOM 3378 C CA . ALA B 1 103 ? -2.219 16.104 50.891 1.00 20.63 150 ALA B CA 1
ATOM 3379 C C . ALA B 1 103 ? -1.265 16.804 51.869 1.00 19.64 150 ALA B C 1
ATOM 3380 O O . ALA B 1 103 ? -0.364 17.535 51.445 1.00 18.25 150 ALA B O 1
ATOM 3382 N N . ALA B 1 104 ? -1.475 16.583 53.172 1.00 16.48 151 ALA B N 1
ATOM 3383 C CA . ALA B 1 104 ? -0.636 17.195 54.201 1.00 16.89 151 ALA B CA 1
ATOM 3384 C C . ALA B 1 104 ? 0.819 16.765 53.999 1.00 19.40 151 ALA B C 1
ATOM 3385 O O . ALA B 1 104 ? 1.751 17.583 54.099 1.00 18.59 151 ALA B O 1
ATOM 3387 N N . ILE B 1 105 ? 0.999 15.475 53.716 1.00 18.64 152 ILE B N 1
ATOM 3388 C CA . ILE B 1 105 ? 2.318 14.910 53.434 1.00 16.21 152 ILE B CA 1
ATOM 3389 C C . ILE B 1 105 ? 2.920 15.544 52.205 1.00 19.28 152 ILE B C 1
ATOM 3390 O O . ILE B 1 105 ? 4.064 16.007 52.228 1.00 18.32 152 ILE B O 1
ATOM 3395 N N . GLU B 1 106 ? 2.138 15.561 51.129 1.00 16.32 153 GLU B N 1
ATOM 3396 C CA . GLU B 1 106 ? 2.599 16.092 49.856 1.00 18.87 153 GLU B CA 1
ATOM 3397 C C . GLU B 1 106 ? 2.939 17.583 49.951 1.00 21.43 153 GLU B C 1
ATOM 3398 O O . GLU B 1 106 ? 3.990 18.019 49.446 1.00 19.26 153 GLU B O 1
ATOM 3404 N N . ARG B 1 107 ? 2.062 18.356 50.602 1.00 16.50 154 ARG B N 1
ATOM 3405 C CA . ARG B 1 107 ? 2.322 19.779 50.829 1.00 17.51 154 ARG B CA 1
ATOM 3406 C C . ARG B 1 107 ? 3.623 19.991 51.633 1.00 19.86 154 ARG B C 1
ATOM 3407 O O . ARG B 1 107 ? 4.430 20.861 51.296 1.00 20.20 154 ARG B O 1
ATOM 3415 N N . ALA B 1 108 ? 3.809 19.212 52.698 1.00 17.92 155 ALA B N 1
ATOM 3416 C CA . ALA B 1 108 ? 4.994 19.344 53.548 1.00 18.49 155 ALA B CA 1
ATOM 3417 C C . ALA B 1 108 ? 6.261 18.954 52.781 1.00 19.73 155 ALA B C 1
ATOM 3418 O O . ALA B 1 108 ? 7.286 19.614 52.897 1.00 19.44 155 ALA B O 1
ATOM 3420 N N . GLN B 1 109 ? 6.180 17.890 51.984 1.00 17.39 156 GLN B N 1
ATOM 3421 C CA . GLN B 1 109 ? 7.318 17.468 51.176 1.00 19.99 156 GLN B CA 1
ATOM 3422 C C . GLN B 1 109 ? 7.753 18.526 50.153 1.00 21.44 156 GLN B C 1
ATOM 3423 O O . GLN B 1 109 ? 8.935 18.651 49.840 1.00 22.62 156 GLN B O 1
ATOM 3429 N N . LEU B 1 110 ? 6.794 19.295 49.649 1.00 19.06 157 LEU B N 1
ATOM 3430 C CA . LEU B 1 110 ? 7.091 20.397 48.746 1.00 21.81 157 LEU B CA 1
ATOM 3431 C C . LEU B 1 110 ? 7.935 21.476 49.445 1.00 25.77 157 LEU B C 1
ATOM 3432 O O . LEU B 1 110 ? 8.650 22.234 48.793 1.00 25.26 157 LEU B O 1
ATOM 3437 N N . GLY B 1 111 ? 7.840 21.548 50.772 1.00 23.43 158 GLY B N 1
ATOM 3438 C CA . GLY B 1 111 ? 8.635 22.492 51.537 1.00 22.75 158 GLY B CA 1
ATOM 3439 C C . GLY B 1 111 ? 10.112 22.123 51.620 1.00 23.65 158 GLY B C 1
ATOM 3440 O O . GLY B 1 111 ? 10.941 22.975 51.917 1.00 19.36 158 GLY B O 1
ATOM 3441 N N . LEU B 1 112 ? 10.444 20.861 51.354 1.00 25.21 159 LEU B N 1
ATOM 3442 C CA . LEU B 1 112 ? 11.830 20.384 51.512 1.00 28.83 159 LEU B CA 1
ATOM 3443 C C . LEU B 1 112 ? 12.859 21.150 50.650 1.00 29.86 159 LEU B C 1
ATOM 3444 O O . LEU B 1 112 ? 14.022 21.296 51.038 1.00 31.42 159 LEU B O 1
ATOM 3449 N N . ASP B 1 113 ? 12.420 21.655 49.502 1.00 29.99 160 ASP B N 1
ATOM 3450 C CA . ASP B 1 113 ? 13.282 22.450 48.620 1.00 35.22 160 ASP B CA 1
ATOM 3451 C C . ASP B 1 113 ? 13.223 23.957 48.905 1.00 32.81 160 ASP B C 1
ATOM 3452 O O . ASP B 1 113 ? 14.011 24.716 48.353 1.00 32.95 160 ASP B O 1
ATOM 3457 N N . ALA B 1 114 ? 12.270 24.391 49.726 1.00 25.44 161 ALA B N 1
ATOM 3458 C CA . ALA B 1 114 ? 12.086 25.815 50.011 1.00 22.81 161 ALA B CA 1
ATOM 3459 C C . ALA B 1 114 ? 13.183 26.328 50.940 1.00 25.34 161 ALA B C 1
ATOM 3460 O O . ALA B 1 114 ? 13.774 25.553 51.687 1.00 26.07 161 ALA B O 1
ATOM 3462 N N . PRO B 1 115 ? 13.455 27.642 50.903 1.00 25.38 162 PRO B N 1
ATOM 3463 C CA . PRO B 1 115 ? 14.456 28.219 51.819 1.00 24.06 162 PRO B CA 1
ATOM 3464 C C . PRO B 1 115 ? 13.890 28.397 53.226 1.00 25.33 162 PRO B C 1
ATOM 3465 O O . PRO B 1 115 ? 12.659 28.394 53.398 1.00 23.33 162 PRO B O 1
ATOM 3469 N N . GLY B 1 116 ? 14.773 28.558 54.210 1.00 20.55 163 GLY B N 1
ATOM 3470 C CA . GLY B 1 116 ? 14.379 28.971 55.546 1.00 22.74 163 GLY B CA 1
ATOM 3471 C C . GLY B 1 116 ? 14.515 27.890 56.605 1.00 21.87 163 GLY B C 1
ATOM 3472 O O . GLY B 1 116 ? 14.843 26.748 56.297 1.00 18.01 163 GLY B O 1
ATOM 3473 N N . ASN B 1 117 ? 14.254 28.258 57.855 1.00 21.92 164 ASN B N 1
ATOM 3474 C CA . ASN B 1 117 ? 14.335 27.323 58.970 1.00 24.74 164 ASN B CA 1
ATOM 3475 C C . ASN B 1 117 ? 13.391 26.122 58.780 1.00 25.79 164 ASN B C 1
ATOM 3476 O O . ASN B 1 117 ? 12.246 26.297 58.333 1.00 23.07 164 ASN B O 1
ATOM 3481 N N . GLU B 1 118 ? 13.861 24.919 59.132 1.00 23.94 165 GLU B N 1
ATOM 3482 C CA . GLU B 1 118 ? 13.124 23.676 58.850 1.00 24.59 165 GLU B CA 1
ATOM 3483 C C . GLU B 1 118 ? 12.262 23.140 59.992 1.00 23.83 165 GLU B C 1
ATOM 3484 O O . GLU B 1 118 ? 11.523 22.164 59.797 1.00 24.01 165 GLU B O 1
ATOM 3490 N N . SER B 1 119 ? 12.384 23.725 61.181 1.00 20.70 166 SER B N 1
ATOM 3491 C CA . SER B 1 119 ? 11.789 23.134 62.379 1.00 21.27 166 SER B CA 1
ATOM 3492 C C . SER B 1 119 ? 10.283 22.844 62.271 1.00 22.54 166 SER B C 1
ATOM 3493 O O . SER B 1 119 ? 9.833 21.727 62.554 1.00 20.64 166 SER B O 1
ATOM 3496 N N . ARG B 1 120 ? 9.510 23.837 61.856 1.00 19.04 167 ARG B N 1
ATOM 3497 C CA . ARG B 1 120 ? 8.068 23.634 61.705 1.00 22.23 167 ARG B CA 1
ATOM 3498 C C . ARG B 1 120 ? 7.737 22.602 60.615 1.00 20.90 167 ARG B C 1
ATOM 3499 O O . ARG B 1 120 ? 6.856 21.769 60.797 1.00 18.99 167 ARG B O 1
ATOM 3507 N N . LEU B 1 121 ? 8.470 22.638 59.502 1.00 19.71 168 LEU B N 1
ATOM 3508 C CA . LEU B 1 121 ? 8.248 21.684 58.421 1.00 17.95 168 LEU B CA 1
ATOM 3509 C C . LEU B 1 121 ? 8.500 20.248 58.877 1.00 18.95 168 LEU B C 1
ATOM 3510 O O . LEU B 1 121 ? 7.708 19.343 58.594 1.00 19.52 168 LEU B O 1
ATOM 3515 N N . PHE B 1 122 ? 9.615 20.040 59.570 1.00 19.73 169 PHE B N 1
ATOM 3516 C CA . PHE B 1 122 ? 9.961 18.719 60.087 1.00 17.95 169 PHE B CA 1
ATOM 3517 C C . PHE B 1 122 ? 8.854 18.209 61.009 1.00 19.25 169 PHE B C 1
ATOM 3518 O O . PHE B 1 122 ? 8.478 17.036 60.958 1.00 19.08 169 PHE B O 1
ATOM 3526 N N . LEU B 1 123 ? 8.321 19.093 61.842 1.00 17.09 170 LEU B N 1
ATOM 3527 C CA . LEU B 1 123 ? 7.242 18.699 62.730 1.00 19.36 170 LEU B CA 1
ATOM 3528 C C . LEU B 1 123 ? 5.977 18.370 61.919 1.00 19.77 170 LEU B C 1
ATOM 3529 O O . LEU B 1 123 ? 5.325 17.349 62.173 1.00 19.52 170 LEU B O 1
ATOM 3534 N N . ALA B 1 124 ? 5.653 19.199 60.923 1.00 18.69 171 ALA B N 1
ATOM 3535 C CA . ALA B 1 124 ? 4.490 18.928 60.063 1.00 18.78 171 ALA B CA 1
ATOM 3536 C C . ALA B 1 124 ? 4.633 17.581 59.356 1.00 19.59 171 ALA B C 1
ATOM 3537 O O . ALA B 1 124 ? 3.668 16.817 59.236 1.00 15.51 171 ALA B O 1
ATOM 3539 N N . LEU B 1 125 ? 5.838 17.309 58.867 1.00 16.47 172 LEU B N 1
ATOM 3540 C CA . LEU B 1 125 ? 6.119 16.054 58.184 1.00 16.29 172 LEU B CA 1
ATOM 3541 C C . LEU B 1 125 ? 5.868 14.902 59.126 1.00 17.71 172 LEU B C 1
ATOM 3542 O O . LEU B 1 125 ? 5.116 13.988 58.803 1.00 17.53 172 LEU B O 1
ATOM 3547 N N . ALA B 1 126 ? 6.497 14.946 60.296 1.00 16.96 173 ALA B N 1
ATOM 3548 C CA . ALA B 1 126 ? 6.378 13.853 61.246 1.00 15.88 173 ALA B CA 1
ATOM 3549 C C . ALA B 1 126 ? 4.911 13.581 61.649 1.00 20.23 173 ALA B C 1
ATOM 3550 O O . ALA B 1 126 ? 4.471 12.425 61.691 1.00 16.29 173 ALA B O 1
ATOM 3552 N N . ARG B 1 127 ? 4.173 14.645 61.969 1.00 15.99 174 ARG B N 1
ATOM 3553 C CA . ARG B 1 127 ? 2.750 14.532 62.309 1.00 19.18 174 ARG B CA 1
ATOM 3554 C C . ARG B 1 127 ? 1.952 13.818 61.211 1.00 17.72 174 ARG B C 1
ATOM 3555 O O . ARG B 1 127 ? 1.194 12.895 61.474 1.00 19.19 174 ARG B O 1
ATOM 3563 N N . ALA B 1 128 ? 2.157 14.223 59.968 1.00 17.85 175 ALA B N 1
ATOM 3564 C CA . ALA B 1 128 ? 1.403 13.637 58.872 1.00 16.78 175 ALA B CA 1
ATOM 3565 C C . ALA B 1 128 ? 1.781 12.174 58.588 1.00 19.16 175 ALA B C 1
ATOM 3566 O O . ALA B 1 128 ? 0.905 11.372 58.263 1.00 17.78 175 ALA B O 1
ATOM 3568 N N . TYR B 1 129 ? 3.069 11.820 58.708 1.00 15.18 176 TYR B N 1
ATOM 3569 C CA . TYR B 1 129 ? 3.487 10.436 58.453 1.00 19.58 176 TYR B CA 1
ATOM 3570 C C . TYR B 1 129 ? 2.889 9.527 59.511 1.00 16.23 176 TYR B C 1
ATOM 3571 O O . TYR B 1 129 ? 2.507 8.384 59.238 1.00 20.42 176 TYR B O 1
ATOM 3580 N N . LEU B 1 130 ? 2.825 10.032 60.735 1.00 14.83 177 LEU B N 1
ATOM 3581 C CA . LEU B 1 130 ? 2.298 9.233 61.832 1.00 18.10 177 LEU B CA 1
ATOM 3582 C C . LEU B 1 130 ? 0.781 9.078 61.698 1.00 20.82 177 LEU B C 1
ATOM 3583 O O . LEU B 1 130 ? 0.259 7.990 61.908 1.00 20.55 177 LEU B O 1
ATOM 3588 N N . GLU B 1 131 ? 0.071 10.142 61.318 1.00 16.79 178 GLU B N 1
ATOM 3589 C CA . GLU B 1 131 ? -1.362 9.960 61.046 1.00 22.06 178 GLU B CA 1
ATOM 3590 C C . GLU B 1 131 ? -1.585 8.971 59.892 1.00 22.41 178 GLU B C 1
ATOM 3591 O O . GLU B 1 131 ? -2.559 8.236 59.889 1.00 23.03 178 GLU B O 1
ATOM 3597 N N . LYS B 1 132 ? -0.675 8.943 58.921 1.00 20.59 179 LYS B N 1
ATOM 3598 C CA . LYS B 1 132 ? -0.811 8.000 57.818 1.00 19.01 179 LYS B CA 1
ATOM 3599 C C . LYS B 1 132 ? -0.663 6.557 58.343 1.00 20.86 179 LYS B C 1
ATOM 3600 O O . LYS B 1 132 ? -1.375 5.644 57.911 1.00 19.71 179 LYS B O 1
ATOM 3606 N N . VAL B 1 133 ? 0.273 6.366 59.271 1.00 20.73 180 VAL B N 1
ATOM 3607 C CA . VAL B 1 133 ? 0.465 5.071 59.911 1.00 21.00 180 VAL B CA 1
ATOM 3608 C C . VAL B 1 133 ? -0.848 4.622 60.569 1.00 21.83 180 VAL B C 1
ATOM 3609 O O . VAL B 1 133 ? -1.272 3.485 60.388 1.00 19.57 180 VAL B O 1
ATOM 3613 N N . ARG B 1 134 ? -1.479 5.519 61.333 1.00 20.33 181 ARG B N 1
ATOM 3614 C CA . ARG B 1 134 ? -2.702 5.173 62.058 1.00 22.30 181 ARG B CA 1
ATOM 3615 C C . ARG B 1 134 ? -3.771 4.708 61.094 1.00 21.88 181 ARG B C 1
ATOM 3616 O O . ARG B 1 134 ? -4.411 3.687 61.315 1.00 24.63 181 ARG B O 1
ATOM 3624 N N . VAL B 1 135 ? -3.944 5.442 60.006 1.00 20.08 182 VAL B N 1
ATOM 3625 C CA . VAL B 1 135 ? -4.956 5.085 59.015 1.00 20.82 182 VAL B CA 1
ATOM 3626 C C . VAL B 1 135 ? -4.618 3.782 58.267 1.00 23.39 182 VAL B C 1
ATOM 3627 O O . VAL B 1 135 ? -5.512 2.993 57.950 1.00 21.26 182 VAL B O 1
ATOM 3631 N N . LEU B 1 136 ? -3.334 3.536 58.015 1.00 20.60 183 LEU B N 1
ATOM 3632 C CA . LEU B 1 136 ? -2.944 2.300 57.352 1.00 21.24 183 LEU B CA 1
ATOM 3633 C C . LEU B 1 136 ? -3.270 1.079 58.213 1.00 24.51 183 LEU B C 1
ATOM 3634 O O . LEU B 1 136 ? -3.712 0.052 57.705 1.00 22.22 183 LEU B O 1
ATOM 3639 N N . VAL B 1 137 ? -3.037 1.192 59.516 1.00 26.57 184 VAL B N 1
ATOM 3640 C CA . VAL B 1 137 ? -3.385 0.121 60.441 1.00 24.90 184 VAL B CA 1
ATOM 3641 C C . VAL B 1 137 ? -4.886 -0.196 60.365 1.00 29.43 184 VAL B C 1
ATOM 3642 O O . VAL B 1 137 ? -5.284 -1.363 60.284 1.00 27.77 184 VAL B O 1
ATOM 3646 N N . TRP B 1 138 ? -5.709 0.847 60.374 1.00 26.84 185 TRP B N 1
ATOM 3647 C CA . TRP B 1 138 ? -7.152 0.687 60.228 1.00 25.68 185 TRP B CA 1
ATOM 3648 C C . TRP B 1 138 ? -7.486 -0.022 58.907 1.00 27.60 185 TRP B C 1
ATOM 3649 O O . TRP B 1 138 ? -8.289 -0.962 58.874 1.00 26.75 185 TRP B O 1
ATOM 3660 N N . ARG B 1 139 ? -6.865 0.422 57.817 1.00 24.39 186 ARG B N 1
ATOM 3661 C CA . ARG B 1 139 ? -7.124 -0.178 56.511 1.00 24.81 186 ARG B CA 1
ATOM 3662 C C . ARG B 1 139 ? -6.717 -1.661 56.491 1.00 26.07 186 ARG B C 1
ATOM 3663 O O . ARG B 1 139 ? -7.437 -2.511 55.961 1.00 23.69 186 ARG B O 1
ATOM 3671 N N . HIS B 1 140 ? -5.552 -1.960 57.054 1.00 25.06 187 HIS B N 1
ATOM 3672 C CA . HIS B 1 140 ? -5.112 -3.337 57.153 1.00 27.81 187 HIS B CA 1
ATOM 3673 C C . HIS B 1 140 ? -6.197 -4.195 57.815 1.00 29.50 187 HIS B C 1
ATOM 3674 O O . HIS B 1 140 ? -6.432 -5.329 57.403 1.00 27.61 187 HIS B O 1
ATOM 3681 N N . ASP B 1 141 ? -6.862 -3.639 58.827 1.00 28.02 188 ASP B N 1
ATOM 3682 C CA . ASP B 1 141 ? -7.870 -4.375 59.594 1.00 30.32 188 ASP B CA 1
ATOM 3683 C C . ASP B 1 141 ? -9.277 -4.370 58.980 1.00 29.73 188 ASP B C 1
ATOM 3684 O O . ASP B 1 141 ? -10.124 -5.161 59.384 1.00 32.32 188 ASP B O 1
ATOM 3689 N N . ASN B 1 142 ? -9.529 -3.509 57.997 1.00 26.43 189 ASN B N 1
ATOM 3690 C CA . ASN B 1 142 ? -10.886 -3.372 57.479 1.00 26.23 189 ASN B CA 1
ATOM 3691 C C . ASN B 1 142 ? -11.056 -3.528 55.980 1.00 29.70 189 ASN B C 1
ATOM 3692 O O . ASN B 1 142 ? -12.160 -3.779 55.506 1.00 31.63 189 ASN B O 1
ATOM 3697 N N . GLU B 1 143 ? -9.985 -3.352 55.223 1.00 25.88 190 GLU B N 1
ATOM 3698 C CA . GLU B 1 143 ? -10.097 -3.484 53.779 1.00 27.30 190 GLU B CA 1
ATOM 3699 C C . GLU B 1 143 ? -9.605 -4.866 53.349 1.00 28.27 190 GLU B C 1
ATOM 3700 O O . GLU B 1 143 ? -8.476 -5.272 53.668 1.00 25.70 190 GLU B O 1
ATOM 3706 N N . GLU B 1 144 ? -10.460 -5.591 52.637 1.00 26.88 191 GLU B N 1
ATOM 3707 C CA . GLU B 1 144 ? -10.134 -6.947 52.205 1.00 31.11 191 GLU B CA 1
ATOM 3708 C C . GLU B 1 144 ? -8.860 -7.012 51.366 1.00 28.40 191 GLU B C 1
ATOM 3709 O O . GLU B 1 144 ? -8.119 -7.996 51.431 1.00 28.66 191 GLU B O 1
ATOM 3715 N N . SER B 1 145 ? -8.607 -5.963 50.586 1.00 25.87 192 SER B N 1
ATOM 3716 C CA . SER B 1 145 ? -7.419 -5.917 49.737 1.00 21.10 192 SER B CA 1
ATOM 3717 C C . SER B 1 145 ? -6.109 -6.063 50.534 1.00 23.19 192 SER B C 1
ATOM 3718 O O . SER B 1 145 ? -5.130 -6.609 50.030 1.00 22.72 192 SER B O 1
ATOM 3721 N N . LEU B 1 146 ? -6.091 -5.588 51.776 1.00 24.05 193 LEU B N 1
ATOM 3722 C CA . LEU B 1 146 ? -4.845 -5.526 52.546 1.00 27.11 193 LEU B CA 1
ATOM 3723 C C . LEU B 1 146 ? -4.757 -6.601 53.625 1.00 28.40 193 LEU B C 1
ATOM 3724 O O . LEU B 1 146 ? -3.737 -6.727 54.309 1.00 29.15 193 LEU B O 1
ATOM 3729 N N . ALA B 1 147 ? -5.821 -7.386 53.751 1.00 26.06 194 ALA B N 1
ATOM 3730 C CA . ALA B 1 147 ? -5.884 -8.477 54.715 1.00 32.57 194 ALA B CA 1
ATOM 3731 C C . ALA B 1 147 ? -4.568 -9.268 54.854 1.00 36.72 194 ALA B C 1
ATOM 3732 O O . ALA B 1 147 ? -4.137 -9.554 55.974 1.00 39.26 194 ALA B O 1
ATOM 3734 N N . ASN B 1 148 ? -3.926 -9.606 53.734 1.00 30.31 195 ASN B N 1
ATOM 3735 C CA . ASN B 1 148 ? -2.738 -10.465 53.787 1.00 28.23 195 ASN B CA 1
ATOM 3736 C C . ASN B 1 148 ? -1.398 -9.764 53.531 1.00 29.53 195 ASN B C 1
ATOM 3737 O O . ASN B 1 148 ? -0.411 -10.407 53.192 1.00 28.41 195 ASN B O 1
ATOM 3742 N N . ILE B 1 149 ? -1.375 -8.443 53.687 1.00 29.15 196 ILE B N 1
ATOM 3743 C CA . ILE B 1 149 ? -0.129 -7.688 53.741 1.00 27.12 196 ILE B CA 1
ATOM 3744 C C . ILE B 1 149 ? 0.236 -7.468 55.216 1.00 24.74 196 ILE B C 1
ATOM 3745 O O . ILE B 1 149 ? -0.553 -6.905 55.964 1.00 26.32 196 ILE B O 1
ATOM 3750 N N . PRO B 1 150 ? 1.431 -7.910 55.645 1.00 23.51 197 PRO B N 1
ATOM 3751 C CA . PRO B 1 150 ? 1.779 -7.705 57.062 1.00 26.00 197 PRO B CA 1
ATOM 3752 C C . PRO B 1 150 ? 1.759 -6.225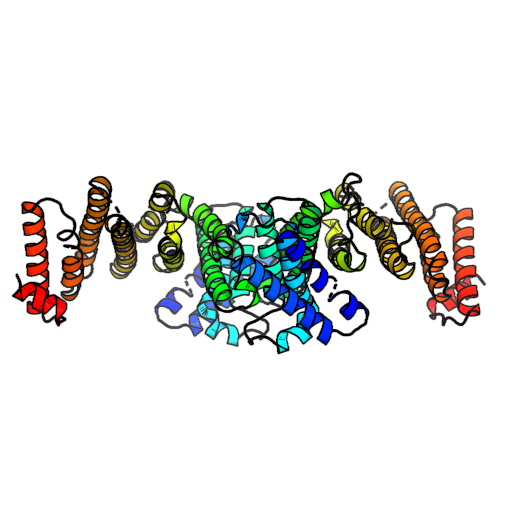 57.417 1.00 25.56 197 PRO B C 1
ATOM 3753 O O . PRO B 1 150 ? 2.234 -5.394 56.645 1.00 23.01 197 PRO B O 1
ATOM 3757 N N . VAL B 1 151 ? 1.241 -5.899 58.589 1.00 26.70 198 VAL B N 1
ATOM 3758 C CA . VAL B 1 151 ? 1.041 -4.502 58.929 1.00 27.45 198 VAL B CA 1
ATOM 3759 C C . VAL B 1 151 ? 2.388 -3.753 58.999 1.00 28.01 198 VAL B C 1
ATOM 3760 O O . VAL B 1 151 ? 2.491 -2.612 58.548 1.00 27.56 198 VAL B O 1
ATOM 3764 N N . THR B 1 152 ? 3.424 -4.410 59.518 1.00 25.85 199 THR B N 1
ATOM 3765 C CA . THR B 1 152 ? 4.754 -3.804 59.595 1.00 25.85 199 THR B CA 1
ATOM 3766 C C . THR B 1 152 ? 5.318 -3.525 58.197 1.00 27.53 199 THR B C 1
ATOM 3767 O O . THR B 1 152 ? 6.012 -2.527 57.974 1.00 24.86 199 THR B O 1
ATOM 3771 N N . GLN B 1 153 ? 5.007 -4.401 57.248 1.00 26.00 200 GLN B N 1
ATOM 3772 C CA . GLN B 1 153 ? 5.393 -4.175 55.859 1.00 29.27 200 GLN B CA 1
ATOM 3773 C C . GLN B 1 153 ? 4.723 -2.911 55.331 1.00 26.13 200 GLN B C 1
ATOM 3774 O O . GLN B 1 153 ? 5.355 -2.078 54.664 1.00 26.09 200 GLN B O 1
ATOM 3780 N N . LEU B 1 154 ? 3.437 -2.778 55.644 1.00 24.70 201 LEU B N 1
ATOM 3781 C CA . LEU B 1 154 ? 2.651 -1.597 55.286 1.00 27.44 201 LEU B CA 1
ATOM 3782 C C . LEU B 1 154 ? 3.173 -0.281 55.867 1.00 25.27 201 LEU B C 1
ATOM 3783 O O . LEU B 1 154 ? 3.227 0.743 55.170 1.00 25.13 201 LEU B O 1
ATOM 3788 N N . VAL B 1 155 ? 3.511 -0.280 57.153 1.00 22.07 202 VAL B N 1
ATOM 3789 C CA . VAL B 1 155 ? 3.709 1.008 57.826 1.00 25.93 202 VAL B CA 1
ATOM 3790 C C . VAL B 1 155 ? 5.157 1.396 58.119 1.00 24.24 202 VAL B C 1
ATOM 3791 O O . VAL B 1 155 ? 5.454 2.580 58.308 1.00 21.62 202 VAL B O 1
ATOM 3795 N N . ASN B 1 156 ? 6.053 0.412 58.166 1.00 26.10 203 ASN B N 1
ATOM 3796 C CA . ASN B 1 156 ? 7.459 0.695 58.482 1.00 25.00 203 ASN B CA 1
ATOM 3797 C C . ASN B 1 156 ? 8.061 1.846 57.687 1.00 24.21 203 ASN B C 1
ATOM 3798 O O . ASN B 1 156 ? 8.829 2.626 58.243 1.00 24.36 203 ASN B O 1
ATOM 3803 N N . PRO B 1 157 ? 7.714 1.966 56.387 1.00 24.30 204 PRO B N 1
ATOM 3804 C CA . PRO B 1 157 ? 8.296 3.073 55.616 1.00 25.05 204 PRO B CA 1
ATOM 3805 C C . PRO B 1 157 ? 7.874 4.448 56.130 1.00 25.04 204 PRO B C 1
ATOM 3806 O O . PRO B 1 157 ? 8.660 5.394 56.041 1.00 23.69 204 PRO B O 1
ATOM 3810 N N . TYR B 1 158 ? 6.650 4.554 56.644 1.00 22.30 205 TYR B N 1
ATOM 3811 C CA . TYR B 1 158 ? 6.155 5.810 57.191 1.00 20.56 205 TYR B CA 1
ATOM 3812 C C . TYR B 1 158 ? 6.689 6.033 58.607 1.00 21.40 205 TYR B C 1
ATOM 3813 O O . TYR B 1 158 ? 7.016 7.159 58.986 1.00 20.89 205 TYR B O 1
ATOM 3822 N N . ILE B 1 159 ? 6.784 4.957 59.386 1.00 19.40 206 ILE B N 1
ATOM 3823 C CA . ILE B 1 159 ? 7.412 5.033 60.703 1.00 19.77 206 ILE B CA 1
ATOM 3824 C C . ILE B 1 159 ? 8.859 5.534 60.572 1.00 21.40 206 ILE B C 1
ATOM 3825 O O . ILE B 1 159 ? 9.346 6.334 61.373 1.00 22.19 206 ILE B O 1
ATOM 3830 N N . GLU B 1 160 ? 9.547 5.069 59.549 1.00 21.15 207 GLU B N 1
ATOM 3831 C CA . GLU B 1 160 ? 10.948 5.444 59.376 1.00 23.80 207 GLU B CA 1
ATOM 3832 C C . GLU B 1 160 ? 11.075 6.903 58.938 1.00 23.72 207 GLU B C 1
ATOM 3833 O O . GLU B 1 160 ? 11.956 7.626 59.410 1.00 21.02 207 GLU B O 1
ATOM 3839 N N . LYS B 1 161 ? 10.191 7.341 58.042 1.00 21.84 208 LYS B N 1
ATOM 3840 C CA . LYS B 1 161 ? 10.194 8.740 57.649 1.00 23.05 208 LYS B CA 1
ATOM 3841 C C . LYS B 1 161 ? 9.885 9.634 58.849 1.00 22.00 208 LYS B C 1
ATOM 3842 O O . LYS B 1 161 ? 10.518 10.672 59.022 1.00 21.96 208 LYS B O 1
ATOM 3848 N N . ALA B 1 162 ? 8.932 9.227 59.689 1.00 21.43 209 ALA B N 1
ATOM 3849 C CA . ALA B 1 162 ? 8.574 10.047 60.841 1.00 22.03 209 ALA B CA 1
ATOM 3850 C C . ALA B 1 162 ? 9.788 10.243 61.744 1.00 21.27 209 ALA B C 1
ATOM 3851 O O . ALA B 1 162 ? 10.096 11.366 62.146 1.00 20.92 209 ALA B O 1
ATOM 3853 N N . ILE B 1 163 ? 10.455 9.141 62.074 1.00 21.06 210 ILE B N 1
ATOM 3854 C CA . ILE B 1 163 ? 11.651 9.183 62.915 1.00 22.77 210 ILE B CA 1
ATOM 3855 C C . ILE B 1 163 ? 12.741 10.053 62.269 1.00 22.66 210 ILE B C 1
ATOM 3856 O O . ILE B 1 163 ? 13.416 10.819 62.945 1.00 22.50 210 ILE B O 1
ATOM 3861 N N . GLN B 1 164 ? 12.884 9.954 60.956 1.00 20.21 211 GLN B N 1
ATOM 3862 C CA . GLN B 1 164 ? 13.853 10.783 60.241 1.00 24.64 211 GLN B CA 1
ATOM 3863 C C . GLN B 1 164 ? 13.677 12.272 60.583 1.00 25.58 211 GLN B C 1
ATOM 3864 O O . GLN B 1 164 ? 14.651 12.980 60.832 1.00 22.32 211 GLN B O 1
ATOM 3870 N N . TYR B 1 165 ? 12.437 12.754 60.624 1.00 21.98 212 TYR B N 1
ATOM 3871 C CA . TYR B 1 165 ? 12.230 14.181 60.885 1.00 20.35 212 TYR B CA 1
ATOM 3872 C C . TYR B 1 165 ? 12.084 14.542 62.354 1.00 22.77 212 TYR B C 1
ATOM 3873 O O . TYR B 1 165 ? 12.305 15.690 62.723 1.00 21.04 212 TYR B O 1
ATOM 3882 N N . LEU B 1 166 ? 11.730 13.564 63.190 1.00 22.08 213 LEU B N 1
ATOM 3883 C CA . LEU B 1 166 ? 11.637 13.793 64.627 1.00 21.52 213 LEU B CA 1
ATOM 3884 C C . LEU B 1 166 ? 13.018 13.886 65.271 1.00 21.10 213 LEU B C 1
ATOM 3885 O O . LEU B 1 166 ? 13.207 14.632 66.224 1.00 20.11 213 LEU B O 1
ATOM 3890 N N . ARG B 1 167 ? 13.963 13.100 64.764 1.00 21.33 214 ARG B N 1
ATOM 3891 C CA . ARG B 1 167 ? 15.298 13.013 65.355 1.00 23.04 214 ARG B CA 1
ATOM 3892 C C . ARG B 1 167 ? 15.962 14.386 65.513 1.00 25.43 214 ARG B C 1
ATOM 3893 O O . ARG B 1 167 ? 16.364 14.743 66.618 1.00 24.16 214 ARG B O 1
ATOM 3901 N N . PRO B 1 168 ? 16.053 15.172 64.416 1.00 24.88 215 PRO B N 1
ATOM 3902 C CA . PRO B 1 168 ? 16.626 16.524 64.472 1.00 26.71 215 PRO B CA 1
ATOM 3903 C C . PRO B 1 168 ? 15.952 17.413 65.513 1.00 27.81 215 PRO B C 1
ATOM 3904 O O . PRO B 1 168 ? 16.644 18.159 66.216 1.00 26.11 215 PRO B O 1
ATOM 3908 N N . LEU B 1 169 ? 14.624 17.339 65.604 1.00 23.06 216 LEU B N 1
ATOM 3909 C CA . LEU B 1 169 ? 13.868 18.201 66.503 1.00 23.04 216 LEU B CA 1
ATOM 3910 C C . LEU B 1 169 ? 14.219 17.908 67.954 1.00 26.82 216 LEU B C 1
ATOM 3911 O O . LEU B 1 169 ? 14.182 18.793 68.804 1.00 26.19 216 LEU B O 1
ATOM 3916 N N . ALA B 1 170 ? 14.553 16.652 68.224 1.00 25.31 217 ALA B N 1
ATOM 3917 C CA . ALA B 1 170 ? 14.859 16.202 69.576 1.00 28.46 217 ALA B CA 1
ATOM 3918 C C . ALA B 1 170 ? 16.286 16.563 70.064 1.00 31.89 217 ALA B C 1
ATOM 3919 O O . ALA B 1 170 ? 16.604 16.349 71.230 1.00 35.25 217 ALA B O 1
ATOM 3921 N N . GLN B 1 171 ? 17.130 17.116 69.189 1.00 31.37 218 GLN B N 1
ATOM 3922 C CA . GLN B 1 171 ? 18.495 17.510 69.582 1.00 36.57 218 GLN B CA 1
ATOM 3923 C C . GLN B 1 171 ? 18.520 18.817 70.359 1.00 39.45 218 GLN B C 1
ATOM 3924 O O . GLN B 1 171 ? 17.697 19.700 70.136 1.00 36.55 218 GLN B O 1
ATOM 3930 N N . ASP B 1 172 ? 19.487 18.953 71.256 1.00 45.81 219 ASP B N 1
ATOM 3931 C CA . ASP B 1 172 ? 19.612 20.176 72.043 1.00 45.30 219 ASP B CA 1
ATOM 3932 C C . ASP B 1 172 ? 19.927 21.395 71.180 1.00 45.51 219 ASP B C 1
ATOM 3933 O O . ASP B 1 172 ? 19.649 22.525 71.572 1.00 49.60 219 ASP B O 1
ATOM 3938 N N . SER B 1 173 ? 20.484 21.166 69.997 1.00 42.45 220 SER B N 1
ATOM 3939 C CA . SER B 1 173 ? 20.758 22.260 69.073 1.00 39.57 220 SER B CA 1
ATOM 3940 C C . SER B 1 173 ? 19.503 22.816 68.373 1.00 47.07 220 SER B C 1
ATOM 3941 O O . SER B 1 173 ? 19.556 23.886 67.763 1.00 47.40 220 SER B O 1
ATOM 3944 N N . THR B 1 174 ? 18.385 22.094 68.439 1.00 40.24 221 THR B N 1
ATOM 3945 C CA . THR B 1 174 ? 17.122 22.652 67.964 1.00 39.96 221 THR B CA 1
ATOM 3946 C C . THR B 1 174 ? 16.433 23.403 69.100 1.00 41.06 221 THR B C 1
ATOM 3947 O O . THR B 1 174 ? 15.934 22.798 70.059 1.00 37.98 221 THR B O 1
ATOM 3951 N N . GLU B 1 175 ? 16.424 24.726 68.998 1.00 40.97 222 GLU B N 1
ATOM 3952 C CA . GLU B 1 175 ? 15.794 25.550 70.016 1.00 42.95 222 GLU B CA 1
ATOM 3953 C C . GLU B 1 175 ? 14.305 25.277 70.053 1.00 37.55 222 GLU B C 1
ATOM 3954 O O . GLU B 1 175 ? 13.718 24.839 69.064 1.00 34.38 222 GLU B O 1
ATOM 3960 N N . TYR B 1 176 ? 13.696 25.549 71.198 1.00 36.71 223 TYR B N 1
ATOM 3961 C CA . TYR B 1 176 ? 12.256 25.514 71.291 1.00 32.02 223 TYR B CA 1
ATOM 3962 C C . TYR B 1 176 ? 11.666 26.496 70.281 1.00 32.44 223 TYR B C 1
ATOM 3963 O O . TYR B 1 176 ? 12.177 27.598 70.094 1.00 36.85 223 TYR B O 1
ATOM 3972 N N . PHE B 1 177 ? 10.605 26.074 69.611 1.00 30.14 224 PHE B N 1
ATOM 3973 C CA . PHE B 1 177 ? 9.841 26.955 68.745 1.00 30.32 224 PHE B CA 1
ATOM 3974 C C . PHE B 1 177 ? 8.389 26.708 69.120 1.00 31.40 224 PHE B C 1
ATOM 3975 O O . PHE B 1 177 ? 8.049 25.611 69.561 1.00 28.05 224 PHE B O 1
ATOM 3983 N N . ASP B 1 178 ? 7.535 27.715 68.951 1.00 29.33 225 ASP B N 1
ATOM 3984 C CA . ASP B 1 178 ? 6.226 27.682 69.587 1.00 29.93 225 ASP B CA 1
ATOM 3985 C C . ASP B 1 178 ? 5.136 26.874 68.875 1.00 28.93 225 ASP B C 1
ATOM 3986 O O . ASP B 1 178 ? 4.011 26.801 69.352 1.00 27.73 225 ASP B O 1
ATOM 3991 N N . ALA B 1 179 ? 5.463 26.261 67.743 1.00 25.72 226 ALA B N 1
ATOM 3992 C CA . ALA B 1 179 ? 4.554 25.301 67.134 1.00 25.99 226 ALA B CA 1
ATOM 3993 C C . ALA B 1 179 ? 4.670 23.935 67.837 1.00 24.57 226 ALA B C 1
ATOM 3994 O O . ALA B 1 179 ? 3.802 23.066 67.690 1.00 25.45 226 ALA B O 1
ATOM 3996 N N . LEU B 1 180 ? 5.754 23.751 68.588 1.00 23.02 227 LEU B N 1
ATOM 3997 C CA . LEU B 1 180 ? 6.006 22.489 69.285 1.00 27.15 227 LEU B CA 1
ATOM 3998 C C . LEU B 1 180 ? 5.295 22.487 70.636 1.00 25.85 227 LEU B C 1
ATOM 3999 O O . LEU B 1 180 ? 5.900 22.749 71.679 1.00 26.62 227 LEU B O 1
ATOM 4004 N N . THR B 1 181 ? 4.001 22.198 70.606 1.00 22.81 228 THR B N 1
ATOM 4005 C CA . THR B 1 181 ? 3.183 22.186 71.801 1.00 23.33 228 THR B CA 1
ATOM 4006 C C . THR B 1 181 ? 2.832 20.748 72.144 1.00 24.15 228 THR B C 1
ATOM 4007 O O . THR B 1 181 ? 2.968 19.862 71.299 1.00 22.57 228 THR B O 1
ATOM 4011 N N . PRO B 1 182 ? 2.374 20.509 73.386 1.00 24.09 229 PRO B N 1
ATOM 4012 C CA . PRO B 1 182 ? 1.949 19.146 73.736 1.00 26.09 229 PRO B CA 1
ATOM 4013 C C . PRO B 1 182 ? 0.875 18.653 72.773 1.00 26.21 229 PRO B C 1
ATOM 4014 O O . PRO B 1 182 ? 0.945 17.505 72.333 1.00 23.47 229 PRO B O 1
ATOM 4018 N N . ASP B 1 183 ? -0.082 19.516 72.438 1.00 23.11 230 ASP B N 1
ATOM 4019 C CA . ASP B 1 183 ? -1.123 19.187 71.468 1.00 26.37 230 ASP B CA 1
ATOM 4020 C C . ASP B 1 183 ? -0.541 18.710 70.129 1.00 25.93 230 ASP B C 1
ATOM 4021 O O . ASP B 1 183 ? -0.978 17.712 69.578 1.00 25.12 230 ASP B O 1
ATOM 4026 N N . SER B 1 184 ? 0.438 19.433 69.601 1.00 24.33 231 SER B N 1
ATOM 4027 C CA . SER B 1 184 ? 1.024 19.058 68.319 1.00 24.61 231 SER B CA 1
ATOM 4028 C C . SER B 1 184 ? 1.779 17.718 68.402 1.00 23.41 231 SER B C 1
ATOM 4029 O O . SER B 1 184 ? 2.027 17.070 67.381 1.00 20.41 231 SER B O 1
ATOM 4032 N N . LEU B 1 185 ? 2.148 17.305 69.614 1.00 21.21 232 LEU B N 1
ATOM 4033 C CA . LEU B 1 185 ? 2.903 16.064 69.787 1.00 22.80 232 LEU B CA 1
ATOM 4034 C C . LEU B 1 185 ? 2.009 14.831 70.005 1.00 23.08 232 LEU B C 1
ATOM 4035 O O . LEU B 1 185 ? 2.501 13.712 70.157 1.00 21.94 232 LEU B O 1
ATOM 4040 N N . ARG B 1 186 ? 0.695 15.040 70.019 1.00 21.61 233 ARG B N 1
ATOM 4041 C CA . ARG B 1 186 ? -0.264 13.947 70.182 1.00 23.08 233 ARG B CA 1
ATOM 4042 C C . ARG B 1 186 ? -0.035 12.724 69.243 1.00 22.31 233 ARG B C 1
ATOM 4043 O O . ARG B 1 186 ? -0.178 11.578 69.668 1.00 23.68 233 ARG B O 1
ATOM 4051 N N . PRO B 1 187 ? 0.315 12.957 67.961 1.00 22.69 234 PRO B N 1
ATOM 4052 C CA . PRO B 1 187 ? 0.617 11.803 67.087 1.00 20.92 234 PRO B CA 1
ATOM 4053 C C . PRO B 1 187 ? 1.801 10.940 67.560 1.00 21.86 234 PRO B C 1
ATOM 4054 O O . PRO B 1 187 ? 1.953 9.810 67.077 1.00 19.91 234 PRO B O 1
ATOM 4058 N N . LEU B 1 188 ? 2.623 11.442 68.482 1.00 20.43 235 LEU B N 1
ATOM 4059 C CA . LEU B 1 188 ? 3.693 10.611 69.040 1.00 21.26 235 LEU B CA 1
ATOM 4060 C C . LEU B 1 188 ? 3.115 9.357 69.697 1.00 24.64 235 LEU B C 1
ATOM 4061 O O . LEU B 1 188 ? 3.780 8.329 69.768 1.00 22.75 235 LEU B O 1
ATOM 4066 N N . TYR B 1 189 ? 1.874 9.440 70.170 1.00 21.67 236 TYR B N 1
ATOM 4067 C CA . TYR B 1 189 ? 1.234 8.274 70.778 1.00 22.78 236 TYR B CA 1
ATOM 4068 C C . TYR B 1 189 ? 1.119 7.135 69.784 1.00 24.87 236 TYR B C 1
ATOM 4069 O O . TYR B 1 189 ? 1.150 5.971 70.166 1.00 22.76 236 TYR B O 1
ATOM 4078 N N . ILE B 1 190 ? 0.977 7.475 68.508 1.00 21.91 237 ILE B N 1
ATOM 4079 C CA . ILE B 1 190 ? 0.907 6.474 67.450 1.00 20.24 237 ILE B CA 1
ATOM 4080 C C . ILE B 1 190 ? 2.244 5.729 67.347 1.00 25.02 237 ILE B C 1
ATOM 4081 O O . ILE B 1 190 ? 2.279 4.497 67.243 1.00 22.03 237 ILE B O 1
ATOM 4086 N N . LEU B 1 191 ? 3.340 6.486 67.378 1.00 24.26 238 LEU B N 1
ATOM 4087 C CA . LEU B 1 191 ? 4.681 5.904 67.330 1.00 23.00 238 LEU B CA 1
ATOM 4088 C C . LEU B 1 191 ? 4.907 5.025 68.567 1.00 25.80 238 LEU B C 1
ATOM 4089 O O . LEU B 1 191 ? 5.314 3.870 68.458 1.00 25.51 238 LEU B O 1
ATOM 4094 N N . SER B 1 192 ? 4.615 5.570 69.744 1.00 24.72 239 SER B N 1
ATOM 4095 C CA . SER B 1 192 ? 4.799 4.839 70.997 1.00 28.76 239 SER B CA 1
ATOM 4096 C C . SER B 1 192 ? 4.105 3.486 70.965 1.00 28.82 239 SER B C 1
ATOM 4097 O O . SER B 1 192 ? 4.691 2.465 71.318 1.00 32.03 239 SER B O 1
ATOM 4100 N N . SER B 1 193 ? 2.848 3.477 70.548 1.00 26.38 240 SER B N 1
ATOM 4101 C CA . SER B 1 193 ? 2.082 2.243 70.578 1.00 29.19 240 SER B CA 1
ATOM 4102 C C . SER B 1 193 ? 2.513 1.273 69.469 1.00 31.39 240 SER B C 1
ATOM 4103 O O . SER B 1 193 ? 2.398 0.060 69.617 1.00 33.24 240 SER B O 1
ATOM 4106 N N . TYR B 1 194 ? 3.005 1.800 68.353 1.00 30.62 241 TYR B N 1
ATOM 4107 C CA . TYR B 1 194 ? 3.531 0.934 67.312 1.00 31.78 241 TYR B CA 1
ATOM 4108 C C . TYR B 1 194 ? 4.756 0.169 67.819 1.00 32.58 241 TYR B C 1
ATOM 4109 O O . TYR B 1 194 ? 4.860 -1.049 67.649 1.00 32.01 241 TYR B O 1
ATOM 4118 N N . LEU B 1 195 ? 5.687 0.904 68.418 1.00 29.48 242 LEU B N 1
ATOM 4119 C CA . LEU B 1 195 ? 6.902 0.332 68.987 1.00 36.00 242 LEU B CA 1
ATOM 4120 C C . LEU B 1 195 ? 6.546 -0.711 70.041 1.00 38.37 242 LEU B C 1
ATOM 4121 O O . LEU B 1 195 ? 7.164 -1.761 70.116 1.00 38.07 242 LEU B O 1
ATOM 4126 N N . PHE B 1 196 ? 5.545 -0.404 70.853 1.00 34.43 243 PHE B N 1
ATOM 4127 C CA . PHE B 1 196 ? 5.112 -1.314 71.895 1.00 39.49 243 PHE B CA 1
ATOM 4128 C C . PHE B 1 196 ? 4.483 -2.557 71.294 1.00 43.06 243 PHE B C 1
ATOM 4129 O O . PHE B 1 196 ? 4.765 -3.672 71.717 1.00 42.02 243 PHE B O 1
ATOM 4137 N N . GLN B 1 197 ? 3.615 -2.361 70.314 1.00 39.22 244 GLN B N 1
ATOM 4138 C CA . GLN B 1 197 ? 2.862 -3.474 69.768 1.00 42.23 244 GLN B CA 1
ATOM 4139 C C . GLN B 1 197 ? 3.680 -4.374 68.847 1.00 42.59 244 GLN B C 1
ATOM 4140 O O . GLN B 1 197 ? 3.400 -5.565 68.737 1.00 45.23 244 GLN B O 1
ATOM 4146 N N . PHE B 1 198 ? 4.686 -3.807 68.191 1.00 40.23 245 PHE B N 1
ATOM 4147 C CA . PHE B 1 198 ? 5.515 -4.563 67.259 1.00 42.04 245 PHE B CA 1
ATOM 4148 C C . PHE B 1 198 ? 6.982 -4.436 67.612 1.00 43.12 245 PHE B C 1
ATOM 4149 O O . PHE B 1 198 ? 7.841 -4.458 66.737 1.00 48.92 245 PHE B O 1
ATOM 4157 N N . GLY B 1 199 ? 7.262 -4.319 68.904 1.00 44.73 246 GLY B N 1
ATOM 4158 C CA . GLY B 1 199 ? 8.612 -4.062 69.369 1.00 46.06 246 GLY B CA 1
ATOM 4159 C C . GLY B 1 199 ? 9.547 -5.244 69.255 1.00 50.36 246 GLY B C 1
ATOM 4160 O O . GLY B 1 199 ? 10.754 -5.094 69.428 1.00 49.16 246 GLY B O 1
ATOM 4161 N N . ASP B 1 200 ? 8.993 -6.418 68.969 1.00 52.23 247 ASP B N 1
ATOM 4162 C CA . ASP B 1 200 ? 9.796 -7.634 68.853 1.00 56.24 247 ASP B CA 1
ATOM 4163 C C . ASP B 1 200 ? 10.698 -7.568 67.621 1.00 51.84 247 ASP B C 1
ATOM 4164 O O . ASP B 1 200 ? 11.788 -8.143 67.604 1.00 50.03 247 ASP B O 1
ATOM 4169 N N . GLN B 1 201 ? 10.235 -6.865 66.592 1.00 46.54 248 GLN B N 1
ATOM 4170 C CA . GLN B 1 201 ? 10.977 -6.762 65.346 1.00 44.18 248 GLN B CA 1
ATOM 4171 C C . GLN B 1 201 ? 12.196 -5.848 65.514 1.00 43.88 248 GLN B C 1
ATOM 4172 O O . GLN B 1 201 ? 13.075 -5.799 64.656 1.00 41.84 248 GLN B O 1
ATOM 4178 N N . PHE B 1 202 ? 12.253 -5.135 66.631 1.00 43.47 249 PHE B N 1
ATOM 4179 C CA . PHE B 1 202 ? 13.307 -4.157 66.847 1.00 41.82 249 PHE B CA 1
ATOM 4180 C C . PHE B 1 202 ? 14.256 -4.579 67.941 1.00 38.91 249 PHE B C 1
ATOM 4181 O O . PHE B 1 202 ? 13.860 -5.243 68.885 1.00 37.52 249 PHE B O 1
ATOM 4189 N N . SER B 1 203 ? 15.514 -4.180 67.812 1.00 36.76 250 SER B N 1
ATOM 4190 C CA . SER B 1 203 ? 16.483 -4.426 68.862 1.00 36.10 250 SER B CA 1
ATOM 4191 C C . SER B 1 203 ? 16.264 -3.462 70.026 1.00 37.70 250 SER B C 1
ATOM 4192 O O . SER B 1 203 ? 15.616 -2.419 69.884 1.00 37.07 250 SER B O 1
ATOM 4195 N N . GLU B 1 204 ? 16.839 -3.808 71.171 1.00 36.94 251 GLU B N 1
ATOM 4196 C CA . GLU B 1 204 ? 16.725 -3.005 72.373 1.00 35.89 251 GLU B CA 1
ATOM 4197 C C . GLU B 1 204 ? 17.368 -1.634 72.184 1.00 35.83 251 GLU B C 1
ATOM 4198 O O . GLU B 1 204 ? 16.853 -0.625 72.665 1.00 31.53 251 GLU B O 1
ATOM 4204 N N . ALA B 1 205 ? 18.495 -1.599 71.485 1.00 33.17 252 ALA B N 1
ATOM 4205 C CA . ALA B 1 205 ? 19.184 -0.340 71.226 1.00 34.89 252 ALA B CA 1
ATOM 4206 C C . ALA B 1 205 ? 18.332 0.582 70.342 1.00 34.85 252 ALA B C 1
ATOM 4207 O O . ALA B 1 205 ? 18.360 1.802 70.489 1.00 33.43 252 ALA B O 1
ATOM 4209 N N . PHE B 1 206 ? 17.579 -0.006 69.421 1.00 30.60 253 PHE B N 1
ATOM 4210 C CA . PHE B 1 206 ? 16.697 0.780 68.573 1.00 36.64 253 PHE B CA 1
ATOM 4211 C C . PHE B 1 206 ? 15.584 1.396 69.415 1.00 32.22 253 PHE B C 1
ATOM 4212 O O . PHE B 1 206 ? 15.300 2.591 69.307 1.00 33.18 253 PHE B O 1
ATOM 4220 N N . LEU B 1 207 ? 14.973 0.581 70.273 1.00 35.52 254 LEU B N 1
ATOM 4221 C CA . LEU B 1 207 ? 13.888 1.051 71.143 1.00 35.10 254 LEU B CA 1
ATOM 4222 C C . LEU B 1 207 ? 14.335 2.152 72.104 1.00 32.86 254 LEU B C 1
ATOM 4223 O O . LEU B 1 207 ? 13.641 3.158 72.280 1.00 31.02 254 LEU B O 1
ATOM 4228 N N . LEU B 1 208 ? 15.498 1.971 72.717 1.00 31.33 255 LEU B N 1
ATOM 4229 C CA . LEU B 1 208 ? 16.042 2.985 73.610 1.00 32.19 255 LEU B CA 1
ATOM 4230 C C . LEU B 1 208 ? 16.262 4.302 72.884 1.00 31.34 255 LEU B C 1
ATOM 4231 O O . LEU B 1 208 ? 16.057 5.377 73.445 1.00 28.03 255 LEU B O 1
ATOM 4236 N N . ASP B 1 209 ? 16.707 4.211 71.637 1.00 31.66 256 ASP B N 1
ATOM 4237 C CA . ASP B 1 209 ? 17.031 5.397 70.861 1.00 32.95 256 ASP B CA 1
ATOM 4238 C C . ASP B 1 209 ? 15.748 6.171 70.515 1.00 29.55 256 ASP B C 1
ATOM 4239 O O . ASP B 1 209 ? 15.622 7.353 70.816 1.00 29.00 256 ASP B O 1
ATOM 4244 N N . VAL B 1 210 ? 14.799 5.489 69.892 1.00 28.79 257 VAL B N 1
ATOM 4245 C CA . VAL B 1 210 ? 13.573 6.138 69.445 1.00 28.42 257 VAL B CA 1
ATOM 4246 C C . VAL B 1 210 ? 12.739 6.618 70.620 1.00 29.70 257 VAL B C 1
ATOM 4247 O O . VAL B 1 210 ? 12.153 7.703 70.577 1.00 27.67 257 VAL B O 1
ATOM 4261 N N . SER B 1 212 ? 13.822 7.663 73.404 1.00 26.03 259 SER B N 1
ATOM 4262 C CA . SER B 1 212 ? 14.435 8.839 74.005 1.00 27.69 259 SER B CA 1
ATOM 4263 C C . SER B 1 212 ? 14.225 10.056 73.116 1.00 24.93 259 SER B C 1
ATOM 4264 O O . SER B 1 212 ? 14.238 11.180 73.591 1.00 27.96 259 SER B O 1
ATOM 4267 N N . ILE B 1 213 ? 14.032 9.835 71.821 1.00 25.05 260 ILE B N 1
ATOM 4268 C CA . ILE B 1 213 ? 13.582 10.922 70.959 1.00 26.14 260 ILE B CA 1
ATOM 4269 C C . ILE B 1 213 ? 12.186 11.380 71.400 1.00 23.51 260 ILE B C 1
ATOM 4270 O O . ILE B 1 213 ? 11.954 12.572 71.597 1.00 24.15 260 ILE B O 1
ATOM 4275 N N . ILE B 1 214 ? 11.271 10.424 71.568 1.00 21.93 261 ILE B N 1
ATOM 4276 C CA . ILE B 1 214 ? 9.884 10.713 71.952 1.00 23.93 261 ILE B CA 1
ATOM 4277 C C . ILE B 1 214 ? 9.841 11.481 73.269 1.00 24.76 261 ILE B C 1
ATOM 4278 O O . ILE B 1 214 ? 9.207 12.521 73.386 1.00 24.83 261 ILE B O 1
ATOM 4283 N N . THR B 1 215 ? 10.535 10.958 74.264 1.00 26.05 262 THR B N 1
ATOM 4284 C CA . THR B 1 215 ? 10.604 11.593 75.573 1.00 26.70 262 THR B CA 1
ATOM 4285 C C . THR B 1 215 ? 11.222 12.990 75.507 1.00 24.82 262 THR B C 1
ATOM 4286 O O . THR B 1 215 ? 10.700 13.933 76.091 1.00 24.26 262 THR B O 1
ATOM 4290 N N . ALA B 1 216 ? 12.329 13.125 74.781 1.00 25.24 263 ALA B N 1
ATOM 4291 C CA . ALA B 1 216 ? 12.997 14.417 74.679 1.00 25.09 263 ALA B CA 1
ATOM 4292 C C . ALA B 1 216 ? 12.059 15.474 74.115 1.00 23.61 263 ALA B C 1
ATOM 4293 O O . ALA B 1 216 ? 12.074 16.625 74.546 1.00 25.74 263 ALA B O 1
ATOM 4295 N N . LEU B 1 217 ? 11.229 15.077 73.157 1.00 22.85 264 LEU B N 1
ATOM 4296 C CA . LEU B 1 217 ? 10.297 16.006 72.518 1.00 24.29 264 LEU B CA 1
ATOM 4297 C C . LEU B 1 217 ? 9.156 16.448 73.436 1.00 23.44 264 LEU B C 1
ATOM 4298 O O . LEU B 1 217 ? 8.848 17.631 73.511 1.00 21.39 264 LEU B O 1
ATOM 4303 N N . TRP B 1 218 ? 8.524 15.505 74.128 1.00 19.69 265 TRP B N 1
ATOM 4304 C CA . TRP B 1 218 ? 7.476 15.890 75.059 1.00 21.53 265 TRP B CA 1
ATOM 4305 C C . TRP B 1 218 ? 8.066 16.880 76.068 1.00 23.96 265 TRP B C 1
ATOM 4306 O O . TRP B 1 218 ? 7.479 17.919 76.332 1.00 22.75 265 TRP B O 1
ATOM 4317 N N . LEU B 1 219 ? 9.240 16.563 76.611 1.00 22.80 266 LEU B N 1
ATOM 4318 C CA . LEU B 1 219 ? 9.876 17.429 77.608 1.00 25.86 266 LEU B CA 1
ATOM 4319 C C . LEU B 1 219 ? 10.215 18.811 77.048 1.00 28.43 266 LEU B C 1
ATOM 4320 O O . LEU B 1 219 ? 10.004 19.834 77.701 1.00 26.99 266 LEU B O 1
ATOM 4325 N N . LYS B 1 220 ? 10.736 18.839 75.830 1.00 25.43 267 LYS B N 1
ATOM 4326 C CA . LYS B 1 220 ? 11.058 20.104 75.199 1.00 26.50 267 LYS B CA 1
ATOM 4327 C C . LYS B 1 220 ? 9.833 20.998 75.008 1.00 27.20 267 LYS B C 1
ATOM 4328 O O . LYS B 1 220 ? 9.929 22.213 75.121 1.00 26.79 267 LYS B O 1
ATOM 4334 N N . SER B 1 221 ? 8.686 20.398 74.714 1.00 25.22 268 SER B N 1
ATOM 4335 C CA . SER B 1 221 ? 7.479 21.169 74.431 1.00 24.75 268 SER B CA 1
ATOM 4336 C C . SER B 1 221 ? 7.008 22.002 75.631 1.00 26.08 268 SER B C 1
ATOM 4337 O O . SER B 1 221 ? 6.206 22.924 75.488 1.00 23.31 268 SER B O 1
ATOM 4340 N N . VAL B 1 222 ? 7.494 21.662 76.818 1.00 26.44 269 VAL B N 1
ATOM 4341 C CA . VAL B 1 222 ? 7.065 22.353 78.025 1.00 29.15 269 VAL B CA 1
ATOM 4342 C C . VAL B 1 222 ? 8.255 22.746 78.888 1.00 31.63 269 VAL B C 1
ATOM 4343 O O . VAL B 1 222 ? 8.113 22.960 80.090 1.00 30.26 269 VAL B O 1
ATOM 4347 N N . VAL B 1 223 ? 9.424 22.843 78.264 1.00 31.42 270 VAL B N 1
ATOM 4348 C CA . VAL B 1 223 ? 10.658 23.133 78.985 1.00 34.95 270 VAL B CA 1
ATOM 4349 C C . VAL B 1 223 ? 10.688 24.557 79.570 1.00 40.12 270 VAL B C 1
ATOM 4350 O O . VAL B 1 223 ? 11.258 24.785 80.639 1.00 41.37 270 VAL B O 1
ATOM 4354 N N . ASP B 1 224 ? 10.071 25.509 78.877 1.00 38.95 271 ASP B N 1
ATOM 4355 C CA . ASP B 1 224 ? 9.923 26.848 79.432 1.00 41.61 271 ASP B CA 1
ATOM 4356 C C . ASP B 1 224 ? 9.228 26.781 80.790 1.00 43.67 271 ASP B C 1
ATOM 4357 O O . ASP B 1 224 ? 8.070 26.388 80.877 1.00 43.26 271 ASP B O 1
ATOM 4362 N N . PRO B 1 225 ? 9.939 27.170 81.860 1.00 46.11 272 PRO B N 1
ATOM 4363 C CA . PRO B 1 225 ? 9.398 27.137 83.224 1.00 46.78 272 PRO B CA 1
ATOM 4364 C C . PRO B 1 225 ? 8.034 27.814 83.349 1.00 48.15 272 PRO B C 1
ATOM 4365 O O . PRO B 1 225 ? 7.240 27.438 84.218 1.00 44.52 272 PRO B O 1
ATOM 4369 N N . ASN B 1 226 ? 7.773 28.800 82.494 1.00 45.02 273 ASN B N 1
ATOM 4370 C CA . ASN B 1 226 ? 6.543 29.579 82.568 1.00 48.07 273 ASN B CA 1
ATOM 4371 C C . ASN B 1 226 ? 5.375 28.961 81.811 1.00 45.13 273 ASN B C 1
ATOM 4372 O O . ASN B 1 226 ? 4.280 29.517 81.783 1.00 44.29 273 ASN B O 1
ATOM 4377 N N . THR B 1 227 ? 5.615 27.811 81.196 1.00 41.04 274 THR B N 1
ATOM 4378 C CA . THR B 1 227 ? 4.530 27.037 80.616 1.00 37.95 274 THR B CA 1
ATOM 4379 C C . THR B 1 227 ? 3.504 26.785 81.704 1.00 34.79 274 THR B C 1
ATOM 4380 O O . THR B 1 227 ? 3.845 26.306 82.790 1.00 37.43 274 THR B O 1
ATOM 4384 N N . PRO B 1 228 ? 2.245 27.118 81.421 1.00 32.46 275 PRO B N 1
ATOM 4385 C CA . PRO B 1 228 ? 1.133 26.850 82.334 1.00 33.65 275 PRO B CA 1
ATOM 4386 C C . PRO B 1 228 ? 1.096 25.373 82.711 1.00 32.90 275 PRO B C 1
ATOM 4387 O O . PRO B 1 228 ? 1.426 24.530 81.882 1.00 32.16 275 PRO B O 1
ATOM 4391 N N . ALA B 1 229 ? 0.703 25.086 83.949 1.00 32.72 276 ALA B N 1
ATOM 4392 C CA . ALA B 1 229 ? 0.668 23.732 84.485 1.00 34.53 276 ALA B CA 1
ATOM 4393 C C . ALA B 1 229 ? -0.179 22.804 83.625 1.00 31.81 276 ALA B C 1
ATOM 4394 O O . ALA B 1 229 ? 0.174 21.640 83.431 1.00 32.19 276 ALA B O 1
ATOM 4396 N N . TYR B 1 230 ? -1.294 23.326 83.122 1.00 32.86 277 TYR B N 1
ATOM 4397 C CA . TYR B 1 230 ? -2.181 22.572 82.242 1.00 29.81 277 TYR B CA 1
ATOM 4398 C C . TYR B 1 230 ? -1.408 21.892 81.109 1.00 32.73 277 TYR B C 1
ATOM 4399 O O . TYR B 1 230 ? -1.678 20.743 80.758 1.00 34.25 277 TYR B O 1
ATOM 4408 N N . TYR B 1 231 ? -0.434 22.588 80.537 1.00 33.51 278 TYR B N 1
ATOM 4409 C CA . TYR B 1 231 ? 0.302 22.015 79.414 1.00 27.98 278 TYR B CA 1
ATOM 4410 C C . TYR B 1 231 ? 1.448 21.117 79.871 1.00 26.49 278 TYR B C 1
ATOM 4411 O O . TYR B 1 231 ? 1.748 20.115 79.230 1.00 25.19 278 TYR B O 1
ATOM 4420 N N . LYS B 1 232 ? 2.077 21.470 80.984 1.00 27.28 279 LYS B N 1
ATOM 4421 C CA . LYS B 1 232 ? 3.094 20.608 81.565 1.00 28.59 279 LYS B CA 1
ATOM 4422 C C . LYS B 1 232 ? 2.502 19.239 81.886 1.00 27.48 279 LYS B C 1
ATOM 4423 O O . LYS B 1 232 ? 3.157 18.215 81.712 1.00 25.96 279 LYS B O 1
ATOM 4429 N N . LEU B 1 233 ? 1.254 19.224 82.343 1.00 27.37 280 LEU B N 1
ATOM 4430 C CA . LEU B 1 233 ? 0.584 17.971 82.663 1.00 28.20 280 LEU B CA 1
ATOM 4431 C C . LEU B 1 233 ? 0.463 17.060 81.458 1.00 26.06 280 LEU B C 1
ATOM 4432 O O . LEU B 1 233 ? 0.758 15.865 81.543 1.00 24.28 280 LEU B O 1
ATOM 4437 N N . ILE B 1 234 ? 0.002 17.612 80.340 1.00 26.58 281 ILE B N 1
ATOM 4438 C CA . ILE B 1 234 ? -0.148 16.813 79.132 1.00 24.74 281 ILE B CA 1
ATOM 4439 C C . ILE B 1 234 ? 1.188 16.164 78.750 1.00 24.87 281 ILE B C 1
ATOM 4440 O O . ILE B 1 234 ? 1.258 14.960 78.488 1.00 23.55 281 ILE B O 1
ATOM 4445 N N . ALA B 1 235 ? 2.248 16.965 78.741 1.00 23.78 282 ALA B N 1
ATOM 4446 C CA . ALA B 1 235 ? 3.566 16.450 78.394 1.00 23.37 282 ALA B CA 1
ATOM 4447 C C . ALA B 1 235 ? 4.059 15.428 79.421 1.00 21.15 282 ALA B C 1
ATOM 4448 O O . ALA B 1 235 ? 4.581 14.377 79.052 1.00 21.93 282 ALA B O 1
ATOM 4450 N N . GLN B 1 236 ? 3.896 15.726 80.708 1.00 20.57 283 GLN B N 1
ATOM 4451 C CA . GLN B 1 236 ? 4.432 14.833 81.733 1.00 21.23 283 GLN B CA 1
ATOM 4452 C C . GLN B 1 236 ? 3.660 13.509 81.777 1.00 23.31 283 GLN B C 1
ATOM 4453 O O . GLN B 1 236 ? 4.247 12.458 82.039 1.00 22.63 283 GLN B O 1
ATOM 4459 N N . GLU B 1 237 ? 2.354 13.556 81.509 1.00 22.20 284 GLU B N 1
ATOM 4460 C CA . GLU B 1 237 ? 1.561 12.332 81.434 1.00 24.89 284 GLU B CA 1
ATOM 4461 C C . GLU B 1 237 ? 2.074 11.424 80.321 1.00 24.52 284 GLU B C 1
ATOM 4462 O O . GLU B 1 237 ? 2.103 10.212 80.474 1.00 23.01 284 GLU B O 1
ATOM 4468 N N . ALA B 1 238 ? 2.461 12.004 79.189 1.00 24.92 285 ALA B N 1
ATOM 4469 C CA . ALA B 1 238 ? 2.954 11.183 78.085 1.00 24.46 285 ALA B CA 1
ATOM 4470 C C . ALA B 1 238 ? 4.351 10.631 78.404 1.00 24.00 285 ALA B C 1
ATOM 4471 O O . ALA B 1 238 ? 4.673 9.508 78.044 1.00 24.03 285 ALA B O 1
ATOM 4473 N N . VAL B 1 239 ? 5.180 11.426 79.069 1.00 24.35 286 VAL B N 1
ATOM 4474 C CA . VAL B 1 239 ? 6.480 10.930 79.506 1.00 22.39 286 VAL B CA 1
ATOM 4475 C C . VAL B 1 239 ? 6.281 9.748 80.443 1.00 23.63 286 VAL B C 1
ATOM 4476 O O . VAL B 1 239 ? 6.916 8.711 80.291 1.00 23.16 286 VAL B O 1
ATOM 4480 N N . LEU B 1 240 ? 5.375 9.894 81.402 1.00 25.18 287 LEU B N 1
ATOM 4481 C CA . LEU B 1 240 ? 5.114 8.811 82.340 1.00 23.65 287 LEU B CA 1
ATOM 4482 C C . LEU B 1 240 ? 4.631 7.548 81.596 1.00 27.12 287 LEU B C 1
ATOM 4483 O O . LEU B 1 240 ? 5.054 6.438 81.919 1.00 27.46 287 LEU B O 1
ATOM 4488 N N . ASN B 1 241 ? 3.763 7.711 80.595 1.00 27.81 288 ASN B N 1
ATOM 4489 C CA . ASN B 1 241 ? 3.300 6.559 79.817 1.00 27.39 288 ASN B CA 1
ATOM 4490 C C . ASN B 1 241 ? 4.465 5.829 79.140 1.00 28.81 288 ASN B C 1
ATOM 4491 O O . ASN B 1 241 ? 4.523 4.596 79.134 1.00 28.48 288 ASN B O 1
ATOM 4496 N N . ASN B 1 242 ? 5.388 6.602 78.574 1.00 27.68 289 ASN B N 1
ATOM 4497 C CA A ASN B 1 242 ? 6.565 6.017 77.949 0.50 27.82 289 ASN B CA 1
ATOM 4498 C CA B ASN B 1 242 ? 6.611 6.066 77.967 0.50 27.86 289 ASN B CA 1
ATOM 4499 C C . ASN B 1 242 ? 7.468 5.264 78.948 1.00 27.95 289 ASN B C 1
ATOM 4500 O O . ASN B 1 242 ? 7.897 4.138 78.663 1.00 27.30 289 ASN B O 1
ATOM 4509 N N . TYR B 1 243 ? 7.731 5.841 80.119 1.00 26.22 290 TYR B N 1
ATOM 4510 C CA . TYR B 1 243 ? 8.524 5.115 81.122 1.00 26.79 290 TYR B CA 1
ATOM 4511 C C . TYR B 1 243 ? 7.875 3.795 81.582 1.00 28.71 290 TYR B C 1
ATOM 4512 O O . TYR B 1 243 ? 8.557 2.773 81.716 1.00 28.23 290 TYR B O 1
ATOM 4521 N N . THR B 1 244 ? 6.570 3.824 81.847 1.00 24.07 291 THR B N 1
ATOM 4522 C CA . THR B 1 244 ? 5.893 2.641 82.351 1.00 27.86 291 THR B CA 1
ATOM 4523 C C . THR B 1 244 ? 5.798 1.578 81.266 1.00 31.84 291 THR B C 1
ATOM 4524 O O . THR B 1 244 ? 5.863 0.380 81.544 1.00 31.99 291 THR B O 1
ATOM 4528 N N . THR B 1 245 ? 5.660 2.019 80.024 1.00 31.13 292 THR B N 1
ATOM 4529 C CA . THR B 1 245 ? 5.609 1.087 78.910 1.00 30.15 292 THR B CA 1
ATOM 4530 C C . THR B 1 245 ? 6.961 0.411 78.714 1.00 30.86 292 THR B C 1
ATOM 4531 O O . THR B 1 245 ? 7.033 -0.775 78.381 1.00 30.00 292 THR B O 1
ATOM 4535 N N . PHE B 1 246 ? 8.032 1.171 78.906 1.00 28.88 293 PHE B N 1
ATOM 4536 C CA . PHE B 1 246 ? 9.366 0.609 78.767 1.00 33.07 293 PHE B CA 1
ATOM 4537 C C . PHE B 1 246 ? 9.633 -0.395 79.895 1.00 35.85 293 PHE B C 1
ATOM 4538 O O . PHE B 1 246 ? 10.164 -1.483 79.657 1.00 35.15 293 PHE B O 1
ATOM 4546 N N . ALA B 1 247 ? 9.259 -0.034 81.120 1.00 31.48 294 ALA B N 1
ATOM 4547 C CA . ALA B 1 247 ? 9.370 -0.971 82.232 1.00 33.80 294 ALA B CA 1
ATOM 4548 C C . ALA B 1 247 ? 8.605 -2.246 81.905 1.00 35.91 294 ALA B C 1
ATOM 4549 O O . ALA B 1 247 ? 9.092 -3.354 82.113 1.00 36.64 294 ALA B O 1
ATOM 4551 N N . GLU B 1 248 ? 7.402 -2.073 81.376 1.00 34.58 295 GLU B N 1
ATOM 4552 C CA . GLU B 1 248 ? 6.547 -3.186 81.009 1.00 36.38 295 GLU B CA 1
ATOM 4553 C C . GLU B 1 248 ? 7.222 -4.098 79.969 1.00 40.59 295 GLU B C 1
ATOM 4554 O O . GLU B 1 248 ? 6.996 -5.312 79.938 1.00 40.72 295 GLU B O 1
ATOM 4560 N N . TYR B 1 249 ? 8.052 -3.499 79.120 1.00 38.05 296 TYR B N 1
ATOM 4561 C CA . TYR B 1 249 ? 8.755 -4.216 78.061 1.00 35.68 296 TYR B CA 1
ATOM 4562 C C . TYR B 1 249 ? 9.735 -5.205 78.683 1.00 39.16 296 TYR B C 1
ATOM 4563 O O . TYR B 1 249 ? 9.814 -6.360 78.265 1.00 35.96 296 TYR B O 1
ATOM 4572 N N . TYR B 1 250 ? 10.462 -4.749 79.699 1.00 35.63 297 TYR B N 1
ATOM 4573 C CA . TYR B 1 250 ? 11.424 -5.600 80.389 1.00 38.79 297 TYR B CA 1
ATOM 4574 C C . TYR B 1 250 ? 10.765 -6.667 81.271 1.00 40.80 297 TYR B C 1
ATOM 4575 O O . TYR B 1 250 ? 11.228 -7.802 81.330 1.00 41.22 297 TYR B O 1
ATOM 4592 N N . ASP B 1 252 ? 7.996 -8.096 80.710 1.00 44.85 299 ASP B N 1
ATOM 4593 C CA . ASP B 1 252 ? 7.506 -9.121 79.798 1.00 47.27 299 ASP B CA 1
ATOM 4594 C C . ASP B 1 252 ? 8.598 -10.117 79.430 1.00 50.34 299 ASP B C 1
ATOM 4595 O O . ASP B 1 252 ? 8.352 -11.317 79.345 1.00 56.71 299 ASP B O 1
ATOM 4600 N N . LEU B 1 253 ? 9.804 -9.613 79.217 1.00 45.71 300 LEU B N 1
ATOM 4601 C CA . LEU B 1 253 ? 10.943 -10.471 78.939 1.00 49.23 300 LEU B CA 1
ATOM 4602 C C . LEU B 1 253 ? 11.212 -11.410 80.117 1.00 55.34 300 LEU B C 1
ATOM 4603 O O . LEU B 1 253 ? 11.549 -12.578 79.925 1.00 57.88 300 LEU B O 1
ATOM 4608 N N . LEU B 1 254 ? 11.058 -10.889 81.333 1.00 54.18 301 LEU B N 1
ATOM 4609 C CA . LEU B 1 254 ? 11.239 -11.684 82.540 1.00 54.52 301 LEU B CA 1
ATOM 4610 C C . LEU B 1 254 ? 10.332 -12.893 82.492 1.00 61.83 301 LEU B C 1
ATOM 4611 O O . LEU B 1 254 ? 10.791 -14.030 82.597 1.00 66.00 301 LEU B O 1
ATOM 4616 N N . ASP B 1 255 ? 9.039 -12.632 82.328 1.00 63.02 302 ASP B N 1
ATOM 4617 C CA . ASP B 1 255 ? 8.030 -13.685 82.298 1.00 69.64 302 ASP B CA 1
ATOM 4618 C C . ASP B 1 255 ? 8.398 -14.836 81.364 1.00 73.91 302 ASP B C 1
ATOM 4619 O O . ASP B 1 255 ? 7.871 -15.941 81.503 1.00 79.78 302 ASP B O 1
ATOM 4624 N N . ASN B 1 256 ? 9.299 -14.577 80.418 1.00 74.07 303 ASN B N 1
ATOM 4625 C CA . ASN B 1 256 ? 9.646 -15.565 79.394 1.00 76.39 303 ASN B CA 1
ATOM 4626 C C . ASN B 1 256 ? 11.143 -15.626 79.092 1.00 73.68 303 ASN B C 1
ATOM 4627 O O . ASN B 1 256 ? 11.909 -16.259 79.817 1.00 73.99 303 ASN B O 1
ATOM 4632 N N . VAL B 1 261 ? 18.728 -12.740 84.265 1.00 66.07 308 VAL B N 1
ATOM 4633 C CA . VAL B 1 261 ? 17.546 -11.934 84.550 1.00 61.68 308 VAL B CA 1
ATOM 4634 C C . VAL B 1 261 ? 17.855 -10.812 85.544 1.00 58.56 308 VAL B C 1
ATOM 4635 O O . VAL B 1 261 ? 16.985 -10.001 85.864 1.00 54.61 308 VAL B O 1
ATOM 4639 N N . ASP B 1 262 ? 19.088 -10.773 86.041 1.00 60.69 309 ASP B N 1
ATOM 4640 C CA . ASP B 1 262 ? 19.519 -9.672 86.896 1.00 57.84 309 ASP B CA 1
ATOM 4641 C C . ASP B 1 262 ? 19.528 -8.396 86.063 1.00 52.88 309 ASP B C 1
ATOM 4642 O O . ASP B 1 262 ? 19.216 -7.309 86.553 1.00 47.75 309 ASP B O 1
ATOM 4647 N N . ASP B 1 263 ? 19.887 -8.552 84.793 1.00 52.55 310 ASP B N 1
ATOM 4648 C CA . ASP B 1 263 ? 19.929 -7.449 83.844 1.00 49.66 310 ASP B CA 1
ATOM 4649 C C . ASP B 1 263 ? 18.532 -6.886 83.607 1.00 45.65 310 ASP B C 1
ATOM 4650 O O . ASP B 1 263 ? 18.333 -5.668 83.600 1.00 41.87 310 ASP B O 1
ATOM 4655 N N . LEU B 1 264 ? 17.574 -7.788 83.414 1.00 44.66 311 LEU B N 1
ATOM 4656 C CA . LEU B 1 264 ? 16.175 -7.427 83.182 1.00 46.54 311 LEU B CA 1
ATOM 4657 C C . LEU B 1 264 ? 15.515 -6.715 84.366 1.00 44.61 311 LEU B C 1
ATOM 4658 O O . LEU B 1 264 ? 14.756 -5.758 84.189 1.00 38.72 311 LEU B O 1
ATOM 4663 N N . ILE B 1 265 ? 15.789 -7.196 85.570 1.00 44.13 312 ILE B N 1
ATOM 4664 C CA . ILE B 1 265 ? 15.229 -6.588 86.765 1.00 39.83 312 ILE B CA 1
ATOM 4665 C C . ILE B 1 265 ? 15.822 -5.206 87.016 1.00 37.66 312 ILE B C 1
ATOM 4666 O O . ILE B 1 265 ? 15.119 -4.286 87.444 1.00 38.02 312 ILE B O 1
ATOM 4671 N N . ASN B 1 266 ? 17.116 -5.060 86.753 1.00 36.98 313 ASN B N 1
ATOM 4672 C CA . ASN B 1 266 ? 17.780 -3.776 86.934 1.00 41.25 313 ASN B CA 1
ATOM 4673 C C . ASN B 1 266 ? 17.260 -2.696 85.987 1.00 41.27 313 ASN B C 1
ATOM 4674 O O . ASN B 1 266 ? 17.103 -1.534 86.370 1.00 36.15 313 ASN B O 1
ATOM 4679 N N . LYS B 1 267 ? 16.997 -3.085 84.748 1.00 36.29 314 LYS B N 1
ATOM 4680 C CA . LYS B 1 267 ? 16.532 -2.130 83.759 1.00 37.03 314 LYS B CA 1
ATOM 4681 C C . LYS B 1 267 ? 15.088 -1.750 84.068 1.00 34.61 314 LYS B C 1
ATOM 4682 O O . LYS B 1 267 ? 14.763 -0.572 84.204 1.00 32.77 314 LYS B O 1
ATOM 4688 N N . ALA B 1 268 ? 14.240 -2.759 84.230 1.00 35.15 315 ALA B N 1
ATOM 4689 C CA . ALA B 1 268 ? 12.834 -2.543 84.566 1.00 33.40 315 ALA B CA 1
ATOM 4690 C C . ALA B 1 268 ? 12.664 -1.702 85.827 1.00 34.64 315 ALA B C 1
ATOM 4691 O O . ALA B 1 268 ? 11.791 -0.829 85.887 1.00 31.96 315 ALA B O 1
ATOM 4693 N N . SER B 1 269 ? 13.500 -1.955 86.834 1.00 33.83 316 SER B N 1
ATOM 4694 C CA . SER B 1 269 ? 13.416 -1.205 88.088 1.00 32.26 316 SER B CA 1
ATOM 4695 C C . SER B 1 269 ? 13.806 0.244 87.883 1.00 32.62 316 SER B C 1
ATOM 4696 O O . SER B 1 269 ? 13.246 1.149 88.504 1.00 31.70 316 SER B O 1
ATOM 4699 N N . SER B 1 270 ? 14.790 0.455 87.022 1.00 30.53 317 SER B N 1
ATOM 4700 C CA . SER B 1 270 ? 15.251 1.798 86.714 1.00 33.78 317 SER B CA 1
ATOM 4701 C C . SER B 1 270 ? 14.140 2.620 86.039 1.00 31.40 317 SER B C 1
ATOM 4702 O O . SER B 1 270 ? 13.916 3.783 86.371 1.00 31.37 317 SER B O 1
ATOM 4705 N N . TRP B 1 271 ? 13.445 2.004 85.090 1.00 31.24 318 TRP B N 1
ATOM 4706 C CA . TRP B 1 271 ? 12.324 2.662 84.421 1.00 34.61 318 TRP B CA 1
ATOM 4707 C C . TRP B 1 271 ? 11.127 2.916 85.350 1.00 27.78 318 TRP B C 1
ATOM 4708 O O . TRP B 1 271 ? 10.538 4.001 85.338 1.00 28.02 318 TRP B O 1
ATOM 4719 N N . LEU B 1 272 ? 10.786 1.924 86.163 1.00 26.62 319 LEU B N 1
ATOM 4720 C CA . LEU B 1 272 ? 9.759 2.107 87.182 1.00 27.85 319 LEU B CA 1
ATOM 4721 C C . LEU B 1 272 ? 10.112 3.257 88.118 1.00 27.13 319 LEU B C 1
ATOM 4722 O O . LEU B 1 272 ? 9.244 4.028 88.516 1.00 24.85 319 LEU B O 1
ATOM 4727 N N . ASN B 1 273 ? 11.388 3.374 88.470 1.00 25.39 320 ASN B N 1
ATOM 4728 C CA . ASN B 1 273 ? 11.832 4.474 89.319 1.00 26.68 320 ASN B CA 1
ATOM 4729 C C . ASN B 1 273 ? 11.822 5.826 88.597 1.00 30.02 320 ASN B C 1
ATOM 4730 O O . ASN B 1 273 ? 11.574 6.870 89.212 1.00 29.29 320 ASN B O 1
ATOM 4735 N N . ASN B 1 274 ? 12.072 5.812 87.293 1.00 28.81 321 ASN B N 1
ATOM 4736 C CA . ASN B 1 274 ? 11.838 7.013 86.488 1.00 29.97 321 ASN B CA 1
ATOM 4737 C C . ASN B 1 274 ? 10.349 7.397 86.490 1.00 27.66 321 ASN B C 1
ATOM 4738 O O . ASN B 1 274 ? 10.001 8.579 86.500 1.00 26.25 321 ASN B O 1
ATOM 4743 N N . SER B 1 275 ? 9.483 6.385 86.490 1.00 25.51 322 SER B N 1
ATOM 4744 C CA . SER B 1 275 ? 8.039 6.593 86.526 1.00 26.14 322 SER B CA 1
ATOM 4745 C C . SER B 1 275 ? 7.618 7.278 87.817 1.00 25.26 322 SER B C 1
ATOM 4746 O O . SER B 1 275 ? 6.814 8.214 87.809 1.00 25.02 322 SER B O 1
ATOM 4749 N N . VAL B 1 276 ? 8.167 6.809 88.929 1.00 24.37 323 VAL B N 1
ATOM 4750 C CA . VAL B 1 276 ? 7.872 7.404 90.237 1.00 27.01 323 VAL B CA 1
ATOM 4751 C C . VAL B 1 276 ? 8.267 8.873 90.265 1.00 25.74 323 VAL B C 1
ATOM 4752 O O . VAL B 1 276 ? 7.505 9.722 90.713 1.00 26.41 323 VAL B O 1
ATOM 4756 N N . ASP B 1 277 ? 9.469 9.177 89.788 1.00 27.31 324 ASP B N 1
ATOM 4757 C CA . ASP B 1 277 ? 9.913 10.569 89.766 1.00 31.97 324 ASP B CA 1
ATOM 4758 C C . ASP B 1 277 ? 8.993 11.446 88.916 1.00 27.73 324 ASP B C 1
ATOM 4759 O O . ASP B 1 277 ? 8.637 12.557 89.302 1.00 31.98 324 ASP B O 1
ATOM 4764 N N . THR B 1 278 ? 8.609 10.945 87.753 1.00 26.25 325 THR B N 1
ATOM 4765 C CA . THR B 1 278 ? 7.752 11.718 86.870 1.00 28.04 325 THR B CA 1
ATOM 4766 C C . THR B 1 278 ? 6.357 11.822 87.474 1.00 25.72 325 THR B C 1
ATOM 4767 O O . THR B 1 278 ? 5.696 12.853 87.360 1.00 22.94 325 THR B O 1
ATOM 4771 N N . TRP B 1 279 ? 5.920 10.750 88.127 1.00 25.02 326 TRP B N 1
ATOM 4772 C CA . TRP B 1 279 ? 4.615 10.756 88.775 1.00 27.04 326 TRP B CA 1
ATOM 4773 C C . TRP B 1 279 ? 4.586 11.827 89.849 1.00 28.23 326 TRP B C 1
ATOM 4774 O O . TRP B 1 279 ? 3.590 12.539 90.005 1.00 27.39 326 TRP B O 1
ATOM 4785 N N . ASN B 1 280 ? 5.688 11.945 90.586 1.00 26.81 327 ASN B N 1
ATOM 4786 C CA . ASN B 1 280 ? 5.804 12.992 91.591 1.00 31.34 327 ASN B CA 1
ATOM 4787 C C . ASN B 1 280 ? 5.731 14.393 90.985 1.00 31.82 327 ASN B C 1
ATOM 4788 O O . ASN B 1 280 ? 5.205 15.314 91.606 1.00 31.76 327 ASN B O 1
ATOM 4793 N N . VAL B 1 281 ? 6.257 14.554 89.775 1.00 31.18 328 VAL B N 1
ATOM 4794 C CA . VAL B 1 281 ? 6.148 15.838 89.089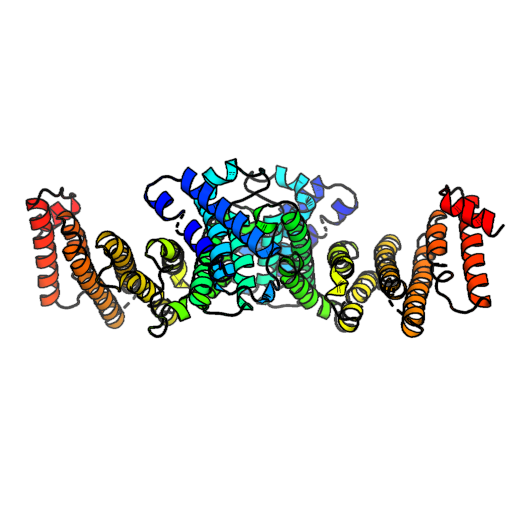 1.00 30.51 328 VAL B CA 1
ATOM 4795 C C . VAL B 1 281 ? 4.691 16.119 88.748 1.00 29.78 328 VAL B C 1
ATOM 4796 O O . VAL B 1 281 ? 4.183 17.209 89.007 1.00 28.90 328 VAL B O 1
ATOM 4800 N N . ILE B 1 282 ? 4.027 15.123 88.165 1.00 30.23 329 ILE B N 1
ATOM 4801 C CA . ILE B 1 282 ? 2.609 15.215 87.827 1.00 28.54 329 ILE B CA 1
ATOM 4802 C C . ILE B 1 282 ? 1.768 15.546 89.059 1.00 33.03 329 ILE B C 1
ATOM 4803 O O . ILE B 1 282 ? 0.868 16.392 89.010 1.00 32.99 329 ILE B O 1
ATOM 4808 N N . TYR B 1 283 ? 2.077 14.886 90.169 1.00 29.01 330 TYR B N 1
ATOM 4809 C CA . TYR B 1 283 ? 1.310 15.067 91.389 1.00 32.18 330 TYR B CA 1
ATOM 4810 C C . TYR B 1 283 ? 1.460 16.473 91.956 1.00 33.86 330 TYR B C 1
ATOM 4811 O O . TYR B 1 283 ? 0.511 17.021 92.497 1.00 34.96 330 TYR B O 1
ATOM 4820 N N . THR B 1 284 ? 2.650 17.054 91.836 1.00 31.13 331 THR B N 1
ATOM 4821 C CA . THR B 1 284 ? 2.854 18.445 92.229 1.00 32.64 331 THR B CA 1
ATOM 4822 C C . THR B 1 284 ? 2.072 19.415 91.337 1.00 34.87 331 THR B C 1
ATOM 4823 O O . THR B 1 284 ? 1.626 20.469 91.787 1.00 38.01 331 THR B O 1
ATOM 4827 N N . LEU B 1 285 ? 1.916 19.055 90.067 1.00 34.25 332 LEU B N 1
ATOM 4828 C CA . LEU B 1 285 ? 1.196 19.888 89.103 1.00 36.68 332 LEU B CA 1
ATOM 4829 C C . LEU B 1 285 ? -0.323 19.805 89.265 1.00 38.96 332 LEU B C 1
ATOM 4830 O O . LEU B 1 285 ? -1.034 20.804 89.119 1.00 37.43 332 LEU B O 1
ATOM 4835 N N . ASP B 1 286 ? -0.815 18.601 89.535 1.00 35.67 333 ASP B N 1
ATOM 4836 C CA . ASP B 1 286 ? -2.246 18.377 89.714 1.00 40.01 333 ASP B CA 1
ATOM 4837 C C . ASP B 1 286 ? -2.466 17.412 90.876 1.00 41.39 333 ASP B C 1
ATOM 4838 O O . ASP B 1 286 ? -2.660 16.211 90.667 1.00 39.08 333 ASP B O 1
ATOM 4843 N N . LYS B 1 287 ? -2.411 17.937 92.098 1.00 41.00 334 LYS B N 1
ATOM 4844 C CA . LYS B 1 287 ? -2.637 17.126 93.291 1.00 40.92 334 LYS B CA 1
ATOM 4845 C C . LYS B 1 287 ? -4.093 16.662 93.347 1.00 42.92 334 LYS B C 1
ATOM 4846 O O . LYS B 1 287 ? -4.996 17.433 93.669 1.00 46.93 334 LYS B O 1
ATOM 4852 N N . SER B 1 288 ? -4.315 15.400 93.013 1.00 38.58 335 SER B N 1
ATOM 4853 C CA . SER B 1 288 ? -5.659 14.867 92.948 1.00 39.31 335 SER B CA 1
ATOM 4854 C C . SER B 1 288 ? -5.588 13.424 93.396 1.00 38.73 335 SER B C 1
ATOM 4855 O O . SER B 1 288 ? -4.752 12.664 92.903 1.00 36.97 335 SER B O 1
ATOM 4858 N N . PRO B 1 289 ? -6.470 13.048 94.335 1.00 39.20 336 PRO B N 1
ATOM 4859 C CA . PRO B 1 289 ? -6.464 11.778 95.074 1.00 36.38 336 PRO B CA 1
ATOM 4860 C C . PRO B 1 289 ? -6.370 10.536 94.191 1.00 33.69 336 PRO B C 1
ATOM 4861 O O . PRO B 1 289 ? -5.645 9.600 94.534 1.00 33.67 336 PRO B O 1
ATOM 4865 N N . GLU B 1 290 ? -7.096 10.502 93.079 1.00 31.20 337 GLU B N 1
ATOM 4866 C CA . GLU B 1 290 ? -7.104 9.294 92.263 1.00 33.03 337 GLU B CA 1
ATOM 4867 C C . GLU B 1 290 ? -5.733 9.006 91.622 1.00 32.30 337 GLU B C 1
ATOM 4868 O O . GLU B 1 290 ? -5.459 7.877 91.221 1.00 32.11 337 GLU B O 1
ATOM 4874 N N . ARG B 1 291 ? -4.870 10.016 91.541 1.00 30.30 338 ARG B N 1
ATOM 4875 C CA . ARG B 1 291 ? -3.508 9.799 91.026 1.00 33.56 338 ARG B CA 1
ATOM 4876 C C . ARG B 1 291 ? -2.702 8.850 91.923 1.00 32.48 338 ARG B C 1
ATOM 4877 O O . ARG B 1 291 ? -1.793 8.152 91.460 1.00 30.59 338 ARG B O 1
ATOM 4885 N N . LEU B 1 292 ? -3.039 8.827 93.210 1.00 31.70 339 LEU B N 1
ATOM 4886 C CA . LEU B 1 292 ? -2.345 7.956 94.149 1.00 33.49 339 LEU B CA 1
ATOM 4887 C C . LEU B 1 292 ? -2.472 6.495 93.744 1.00 29.80 339 LEU B C 1
ATOM 4888 O O . LEU B 1 292 ? -1.588 5.689 94.021 1.00 30.25 339 LEU B O 1
ATOM 4893 N N . LEU B 1 293 ? -3.571 6.155 93.081 1.00 31.52 340 LEU B N 1
ATOM 4894 C CA . LEU B 1 293 ? -3.764 4.784 92.617 1.00 33.18 340 LEU B CA 1
ATOM 4895 C C . LEU B 1 293 ? -2.730 4.420 91.558 1.00 31.46 340 LEU B C 1
ATOM 4896 O O . LEU B 1 293 ? -2.317 3.268 91.450 1.00 32.53 340 LEU B O 1
ATOM 4901 N N . LYS B 1 294 ? -2.302 5.413 90.789 1.00 29.48 341 LYS B N 1
ATOM 4902 C CA . LYS B 1 294 ? -1.281 5.192 89.773 1.00 32.81 341 LYS B CA 1
ATOM 4903 C C . LYS B 1 294 ? 0.073 4.955 90.445 1.00 30.07 341 LYS B C 1
ATOM 4904 O O . LYS B 1 294 ? 0.829 4.063 90.052 1.00 27.44 341 LYS B O 1
ATOM 4910 N N . LEU B 1 295 ? 0.372 5.763 91.459 1.00 28.37 342 LEU B N 1
ATOM 4911 C CA . LEU B 1 295 ? 1.586 5.572 92.242 1.00 28.86 342 LEU B CA 1
ATOM 4912 C C . LEU B 1 295 ? 1.616 4.155 92.796 1.00 26.86 342 LEU B C 1
ATOM 4913 O O . LEU B 1 295 ? 2.618 3.460 92.672 1.00 26.67 342 LEU B O 1
ATOM 4918 N N . ALA B 1 296 ? 0.496 3.715 93.365 1.00 27.61 343 ALA B N 1
ATOM 4919 C CA . ALA B 1 296 ? 0.428 2.373 93.940 1.00 31.33 343 ALA B CA 1
ATOM 4920 C C . ALA B 1 296 ? 0.731 1.292 92.907 1.00 32.96 343 ALA B C 1
ATOM 4921 O O . ALA B 1 296 ? 1.466 0.350 93.197 1.00 32.63 343 ALA B O 1
ATOM 4923 N N . ASP B 1 297 ? 0.178 1.430 91.700 1.00 30.86 344 ASP B N 1
ATOM 4924 C CA . ASP B 1 297 ? 0.475 0.489 90.618 1.00 32.67 344 ASP B CA 1
ATOM 4925 C C . ASP B 1 297 ? 1.979 0.363 90.344 1.00 31.35 344 ASP B C 1
ATOM 4926 O O . ASP B 1 297 ? 2.510 -0.733 90.146 1.00 30.67 344 ASP B O 1
ATOM 4931 N N . ILE B 1 298 ? 2.665 1.496 90.315 1.00 28.86 345 ILE B N 1
ATOM 4932 C CA . ILE B 1 298 ? 4.093 1.488 90.046 1.00 28.42 345 ILE B CA 1
ATOM 4933 C C . ILE B 1 298 ? 4.831 0.773 91.177 1.00 30.10 345 ILE B C 1
ATOM 4934 O O . ILE B 1 298 ? 5.702 -0.053 90.930 1.00 30.92 345 ILE B O 1
ATOM 4939 N N . LYS B 1 299 ? 4.465 1.088 92.419 1.00 31.23 346 LYS B N 1
ATOM 4940 C CA . LYS B 1 299 ? 5.098 0.474 93.584 1.00 30.90 346 LYS B CA 1
ATOM 4941 C C . LYS B 1 299 ? 4.852 -1.037 93.626 1.00 31.41 346 LYS B C 1
ATOM 4942 O O . LYS B 1 299 ? 5.730 -1.799 94.005 1.00 30.15 346 LYS B O 1
ATOM 4956 N N . ASP B 1 301 ? 4.402 -2.964 90.968 1.00 32.04 348 ASP B N 1
ATOM 4957 C CA . ASP B 1 301 ? 5.273 -3.529 89.944 1.00 34.34 348 ASP B CA 1
ATOM 4958 C C . ASP B 1 301 ? 6.707 -3.657 90.473 1.00 33.51 348 ASP B C 1
ATOM 4959 O O . ASP B 1 301 ? 7.372 -4.656 90.222 1.00 32.47 348 ASP B O 1
ATOM 4964 N N . LEU B 1 302 ? 7.180 -2.638 91.193 1.00 31.14 349 LEU B N 1
ATOM 4965 C CA . LEU B 1 302 ? 8.509 -2.699 91.809 1.00 32.03 349 LEU B CA 1
ATOM 4966 C C . LEU B 1 302 ? 8.554 -3.838 92.824 1.00 35.01 349 LEU B C 1
ATOM 4967 O O . LEU B 1 302 ? 9.538 -4.562 92.909 1.00 32.27 349 LEU B O 1
ATOM 4972 N N . ALA B 1 303 ? 7.471 -4.000 93.576 1.00 32.02 350 ALA B N 1
ATOM 4973 C CA . ALA B 1 303 ? 7.399 -5.049 94.584 1.00 37.92 350 ALA B CA 1
ATOM 4974 C C . ALA B 1 303 ? 7.426 -6.440 93.952 1.00 36.37 350 ALA B C 1
ATOM 4975 O O . ALA B 1 303 ? 7.998 -7.381 94.503 1.00 38.07 350 ALA B O 1
ATOM 4977 N N . GLN B 1 304 ? 6.819 -6.562 92.781 1.00 37.40 351 GLN B N 1
ATOM 4978 C CA . GLN B 1 304 ? 6.717 -7.853 92.124 1.00 38.59 351 GLN B CA 1
ATOM 4979 C C . GLN B 1 304 ? 8.081 -8.384 91.677 1.00 42.12 351 GLN B C 1
ATOM 4980 O O . GLN B 1 304 ? 8.352 -9.586 91.757 1.00 43.80 351 GLN B O 1
ATOM 4986 N N . ILE B 1 305 ? 8.946 -7.491 91.214 1.00 37.13 352 ILE B N 1
ATOM 4987 C CA . ILE B 1 305 ? 10.177 -7.936 90.579 1.00 38.97 352 ILE B CA 1
ATOM 4988 C C . ILE B 1 305 ? 11.423 -7.807 91.437 1.00 34.70 352 ILE B C 1
ATOM 4989 O O . ILE B 1 305 ? 12.440 -8.412 91.127 1.00 37.04 352 ILE B O 1
ATOM 4994 N N . VAL B 1 306 ? 11.370 -7.007 92.493 1.00 34.25 353 VAL B N 1
ATOM 4995 C CA . VAL B 1 306 ? 12.597 -6.710 93.229 1.00 36.75 353 VAL B CA 1
ATOM 4996 C C . VAL B 1 306 ? 13.153 -7.976 93.909 1.00 40.89 353 VAL B C 1
ATOM 4997 O O . VAL B 1 306 ? 12.403 -8.899 94.228 1.00 39.85 353 VAL B O 1
ATOM 5001 N N . GLN B 1 307 ? 14.470 -8.018 94.100 1.00 41.72 354 GLN B N 1
ATOM 5002 C CA . GLN B 1 307 ? 15.154 -9.236 94.530 1.00 45.78 354 GLN B CA 1
ATOM 5003 C C . GLN B 1 307 ? 15.667 -9.193 95.967 1.00 45.20 354 GLN B C 1
ATOM 5004 O O . GLN B 1 307 ? 16.596 -9.919 96.322 1.00 49.82 354 GLN B O 1
ATOM 5010 N N . ASP B 1 308 ? 15.086 -8.327 96.785 1.00 43.26 355 ASP B N 1
ATOM 5011 C CA . ASP B 1 308 ? 15.374 -8.338 98.212 1.00 43.26 355 ASP B CA 1
ATOM 5012 C C . ASP B 1 308 ? 14.145 -7.916 99.007 1.00 44.29 355 ASP B C 1
ATOM 5013 O O . ASP B 1 308 ? 13.470 -6.931 98.672 1.00 41.28 355 ASP B O 1
ATOM 5018 N N . GLU B 1 309 ? 13.866 -8.683 100.057 1.00 45.35 356 GLU B N 1
ATOM 5019 C CA . GLU B 1 309 ? 12.648 -8.543 100.847 1.00 46.94 356 GLU B CA 1
ATOM 5020 C C . GLU B 1 309 ? 12.487 -7.184 101.516 1.00 43.24 356 GLU B C 1
ATOM 5021 O O . GLU B 1 309 ? 11.364 -6.685 101.663 1.00 40.98 356 GLU B O 1
ATOM 5027 N N . ALA B 1 310 ? 13.601 -6.607 101.958 1.00 40.97 357 ALA B N 1
ATOM 5028 C CA . ALA B 1 310 ? 13.555 -5.327 102.652 1.00 40.20 357 ALA B CA 1
ATOM 5029 C C . ALA B 1 310 ? 12.969 -4.258 101.736 1.00 37.97 357 ALA B C 1
ATOM 5030 O O . ALA B 1 310 ? 12.114 -3.463 102.146 1.00 37.28 357 ALA B O 1
ATOM 5032 N N . SER B 1 311 ? 13.430 -4.252 100.492 1.00 35.08 358 SER B N 1
ATOM 5033 C CA . SER B 1 311 ? 12.926 -3.312 99.498 1.00 35.79 358 SER B CA 1
ATOM 5034 C C . SER B 1 311 ? 11.481 -3.648 99.127 1.00 34.79 358 SER B C 1
ATOM 5035 O O . SER B 1 311 ? 10.639 -2.759 99.002 1.00 34.42 358 SER B O 1
ATOM 5038 N N . GLN B 1 312 ? 11.195 -4.935 98.965 1.00 33.92 359 GLN B N 1
ATOM 5039 C CA . GLN B 1 312 ? 9.856 -5.367 98.608 1.00 33.53 359 GLN B CA 1
ATOM 5040 C C . GLN B 1 312 ? 8.854 -4.886 99.645 1.00 36.84 359 GLN B C 1
ATOM 5041 O O . GLN B 1 312 ? 7.793 -4.378 99.295 1.00 32.71 359 GLN B O 1
ATOM 5047 N N . ASP B 1 313 ? 9.211 -5.029 100.921 1.00 36.64 360 ASP B N 1
ATOM 5048 C CA . ASP B 1 313 ? 8.356 -4.594 102.016 1.00 37.92 360 ASP B CA 1
ATOM 5049 C C . ASP B 1 313 ? 8.076 -3.101 101.952 1.00 35.67 360 ASP B C 1
ATOM 5050 O O . ASP B 1 313 ? 6.938 -2.664 102.148 1.00 34.84 360 ASP B O 1
ATOM 5055 N N . ASN B 1 314 ? 9.120 -2.316 101.699 1.00 34.98 361 ASN B N 1
ATOM 5056 C CA . ASN B 1 314 ? 8.959 -0.874 101.492 1.00 34.05 361 ASN B CA 1
ATOM 5057 C C . ASN B 1 314 ? 7.944 -0.570 100.390 1.00 34.26 361 ASN B C 1
ATOM 5058 O O . ASN B 1 314 ? 6.993 0.189 100.597 1.00 34.45 361 ASN B O 1
ATOM 5063 N N . TYR B 1 315 ? 8.154 -1.171 99.221 1.00 31.56 362 TYR B N 1
ATOM 5064 C CA . TYR B 1 315 ? 7.259 -0.968 98.079 1.00 32.57 362 TYR B CA 1
ATOM 5065 C C . TYR B 1 315 ? 5.805 -1.270 98.441 1.00 35.68 362 TYR B C 1
ATOM 5066 O O . TYR B 1 315 ? 4.912 -0.430 98.248 1.00 32.17 362 TYR B O 1
ATOM 5075 N N . LEU B 1 316 ? 5.578 -2.472 98.971 1.00 33.52 363 LEU B N 1
ATOM 5076 C CA . LEU B 1 316 ? 4.237 -2.911 99.330 1.00 33.58 363 LEU B CA 1
ATOM 5077 C C . LEU B 1 316 ? 3.623 -1.972 100.337 1.00 33.76 363 LEU B C 1
ATOM 5078 O O . LEU B 1 316 ? 2.430 -1.699 100.289 1.00 35.25 363 LEU B O 1
ATOM 5083 N N . LYS B 1 317 ? 4.437 -1.474 101.261 1.00 35.67 364 LYS B N 1
ATOM 5084 C CA . LYS B 1 317 ? 3.910 -0.565 102.259 1.00 34.99 364 LYS B CA 1
ATOM 5085 C C . LYS B 1 317 ? 3.529 0.770 101.632 1.00 34.69 364 LYS B C 1
ATOM 5086 O O . LYS B 1 317 ? 2.504 1.357 101.981 1.00 33.33 364 LYS B O 1
ATOM 5092 N N . GLU B 1 318 ? 4.359 1.252 100.713 1.00 33.56 365 GLU B N 1
ATOM 5093 C CA . GLU B 1 318 ? 4.061 2.505 100.025 1.00 36.99 365 GLU B CA 1
ATOM 5094 C C . GLU B 1 318 ? 2.779 2.383 99.198 1.00 33.93 365 GLU B C 1
ATOM 5095 O O . GLU B 1 318 ? 1.941 3.285 99.207 1.00 29.29 365 GLU B O 1
ATOM 5101 N N . ALA B 1 319 ? 2.620 1.258 98.507 1.00 29.63 366 ALA B N 1
ATOM 5102 C CA . ALA B 1 319 ? 1.419 1.040 97.713 1.00 33.67 366 ALA B CA 1
ATOM 5103 C C . ALA B 1 319 ? 0.195 1.025 98.624 1.00 35.02 366 ALA B C 1
ATOM 5104 O O . ALA B 1 319 ? -0.847 1.593 98.292 1.00 31.34 366 ALA B O 1
ATOM 5106 N N . CYS B 1 320 ? 0.337 0.403 99.791 1.00 32.35 367 CYS B N 1
ATOM 5107 C CA . CYS B 1 320 ? -0.772 0.327 100.733 1.00 37.26 367 CYS B CA 1
ATOM 5108 C C . CYS B 1 320 ? -1.168 1.707 101.228 1.00 34.16 367 CYS B C 1
ATOM 5109 O O . CYS B 1 320 ? -2.346 2.071 101.200 1.00 37.11 367 CYS B O 1
ATOM 5112 N N . ASN B 1 321 ? -0.182 2.475 101.675 1.00 33.19 368 ASN B N 1
ATOM 5113 C CA . ASN B 1 321 ? -0.417 3.846 102.119 1.00 37.31 368 ASN B CA 1
ATOM 5114 C C . ASN B 1 321 ? -1.117 4.707 101.070 1.00 35.71 368 ASN B C 1
ATOM 5115 O O . ASN B 1 321 ? -2.026 5.473 101.390 1.00 31.74 368 ASN B O 1
ATOM 5120 N N . ALA B 1 322 ? -0.676 4.592 99.822 1.00 31.81 369 ALA B N 1
ATOM 5121 C CA . ALA B 1 322 ? -1.253 5.395 98.744 1.00 32.03 369 ALA B CA 1
ATOM 5122 C C . ALA B 1 322 ? -2.715 5.028 98.502 1.00 31.45 369 ALA B C 1
ATOM 5123 O O . ALA B 1 322 ? -3.569 5.905 98.315 1.00 31.54 369 ALA B O 1
ATOM 5125 N N . ILE B 1 323 ? -2.995 3.727 98.499 1.00 31.66 370 ILE B N 1
ATOM 5126 C CA . ILE B 1 323 ? -4.345 3.235 98.269 1.00 30.40 370 ILE B CA 1
ATOM 5127 C C . ILE B 1 323 ? -5.297 3.706 99.375 1.00 33.91 370 ILE B C 1
ATOM 5128 O O . ILE B 1 323 ? -6.375 4.227 99.080 1.00 34.12 370 ILE B O 1
ATOM 5133 N N . LYS B 1 324 ? -4.882 3.550 100.637 1.00 34.57 371 LYS B N 1
ATOM 5134 C CA . LYS B 1 324 ? -5.673 4.007 101.790 1.00 35.70 371 LYS B CA 1
ATOM 5135 C C . LYS B 1 324 ? -5.933 5.498 101.723 1.00 35.17 371 LYS B C 1
ATOM 5136 O O . LYS B 1 324 ? -7.057 5.959 101.944 1.00 31.97 371 LYS B O 1
ATOM 5142 N N . GLU B 1 325 ? -4.880 6.264 101.459 1.00 30.51 372 GLU B N 1
ATOM 5143 C CA . GLU B 1 325 ? -5.046 7.711 101.357 1.00 34.36 372 GLU B CA 1
ATOM 5144 C C . GLU B 1 325 ? -6.022 8.069 100.244 1.00 31.20 372 GLU B C 1
ATOM 5145 O O . GLU B 1 325 ? -6.847 8.966 100.399 1.00 32.75 372 GLU B O 1
ATOM 5151 N N . ALA B 1 326 ? -5.919 7.367 99.119 1.00 33.57 373 ALA B N 1
ATOM 5152 C CA . ALA B 1 326 ? -6.827 7.613 98.009 1.00 33.12 373 ALA B CA 1
ATOM 5153 C C . ALA B 1 326 ? -8.250 7.417 98.517 1.00 31.59 373 ALA B C 1
ATOM 5154 O O . ALA B 1 326 ? -9.054 8.344 98.488 1.00 29.44 373 ALA B O 1
ATOM 5156 N N . GLN B 1 327 ? -8.539 6.213 99.007 1.00 29.58 374 GLN B N 1
ATOM 5157 C CA . GLN B 1 327 ? -9.860 5.905 99.535 1.00 33.97 374 GLN B CA 1
ATOM 5158 C C . GLN B 1 327 ? -10.266 6.919 100.595 1.00 33.82 374 GLN B C 1
ATOM 5159 O O . GLN B 1 327 ? -11.415 7.357 100.644 1.00 33.11 374 GLN B O 1
ATOM 5165 N N . GLY B 1 328 ? -9.317 7.287 101.447 1.00 33.44 375 GLY B N 1
ATOM 5166 C CA . GLY B 1 328 ? -9.574 8.260 102.490 1.00 32.56 375 GLY B CA 1
ATOM 5167 C C . GLY B 1 328 ? -9.964 9.608 101.924 1.00 32.85 375 GLY B C 1
ATOM 5168 O O . GLY B 1 328 ? -10.593 10.418 102.610 1.00 34.63 375 GLY B O 1
ATOM 5169 N N . SER B 1 329 ? -9.592 9.853 100.669 1.00 30.60 376 SER B N 1
ATOM 5170 C CA . SER B 1 329 ? -9.945 11.106 100.010 1.00 32.58 376 SER B CA 1
ATOM 5171 C C . SER B 1 329 ? -11.147 10.975 99.072 1.00 34.80 376 SER B C 1
ATOM 5172 O O . SER B 1 329 ? -11.384 11.843 98.235 1.00 33.38 376 SER B O 1
ATOM 5175 N N . GLY B 1 330 ? -11.905 9.893 99.205 1.00 30.05 377 GLY B N 1
ATOM 5176 C CA . GLY B 1 330 ? -13.161 9.790 98.482 1.00 30.95 377 GLY B CA 1
ATOM 5177 C C . GLY B 1 330 ? -13.078 9.058 97.156 1.00 33.12 377 GLY B C 1
ATOM 5178 O O . GLY B 1 330 ? -14.074 8.934 96.444 1.00 34.84 377 GLY B O 1
ATOM 5179 N N . VAL B 1 331 ? -11.898 8.553 96.822 1.00 32.05 378 VAL B N 1
ATOM 5180 C CA . VAL B 1 331 ? -11.739 7.777 95.599 1.00 32.02 378 VAL B CA 1
ATOM 5181 C C . VAL B 1 331 ? -12.328 6.380 95.766 1.00 33.83 378 VAL B C 1
ATOM 5182 O O . VAL B 1 331 ? -12.112 5.722 96.784 1.00 32.58 378 VAL B O 1
ATOM 5186 N N . GLU B 1 332 ? -13.070 5.923 94.764 1.00 39.22 379 GLU B N 1
ATOM 5187 C CA . GLU B 1 332 ? -13.673 4.594 94.818 1.00 41.42 379 GLU B CA 1
ATOM 5188 C C . GLU B 1 332 ? -12.654 3.520 94.448 1.00 42.30 379 GLU B C 1
ATOM 5189 O O . GLU B 1 332 ? -12.076 3.555 93.368 1.00 41.77 379 GLU B O 1
ATOM 5195 N N . LEU B 1 333 ? -12.427 2.569 95.348 1.00 41.64 380 LEU B N 1
ATOM 5196 C CA . LEU B 1 333 ? -11.470 1.501 95.081 1.00 43.33 380 LEU B CA 1
ATOM 5197 C C . LEU B 1 333 ? -12.128 0.349 94.343 1.00 45.51 380 LEU B C 1
ATOM 5198 O O . LEU B 1 333 ? -13.215 -0.088 94.709 1.00 45.25 380 LEU B O 1
ATOM 5203 N N . SER B 1 334 ? -11.463 -0.133 93.300 1.00 48.00 381 SER B N 1
ATOM 5204 C CA . SER B 1 334 ? -11.855 -1.371 92.649 1.00 49.21 381 SER B CA 1
ATOM 5205 C C . SER B 1 334 ? -11.657 -2.500 93.647 1.00 52.29 381 SER B C 1
ATOM 5206 O O . SER B 1 334 ? -10.840 -2.384 94.561 1.00 53.36 381 SER B O 1
ATOM 5209 N N . PRO B 1 335 ? -12.409 -3.597 93.480 1.00 56.10 382 PRO B N 1
ATOM 5210 C CA . PRO B 1 335 ? -12.239 -4.806 94.294 1.00 56.22 382 PRO B CA 1
ATOM 5211 C C . PRO B 1 335 ? -10.773 -5.229 94.474 1.00 58.83 382 PRO B C 1
ATOM 5212 O O . PRO B 1 335 ? -10.391 -5.654 95.566 1.00 58.45 382 PRO B O 1
ATOM 5216 N N . ASP B 1 336 ? -9.962 -5.105 93.428 1.00 57.82 383 ASP B N 1
ATOM 5217 C CA . ASP B 1 336 ? -8.557 -5.498 93.515 1.00 61.14 383 ASP B CA 1
ATOM 5218 C C . ASP B 1 336 ? -7.751 -4.653 94.503 1.00 55.87 383 ASP B C 1
ATOM 5219 O O . ASP B 1 336 ? -6.982 -5.186 95.303 1.00 53.64 383 ASP B O 1
ATOM 5224 N N . TYR B 1 337 ? -7.925 -3.338 94.441 1.00 48.88 384 TYR B N 1
ATOM 5225 C CA . TYR B 1 337 ? -7.250 -2.455 95.373 1.00 46.11 384 TYR B CA 1
ATOM 5226 C C . TYR B 1 337 ? -7.731 -2.742 96.778 1.00 51.72 384 TYR B C 1
ATOM 5227 O O . TYR B 1 337 ? -6.969 -2.643 97.738 1.00 49.82 384 TYR B O 1
ATOM 5236 N N . VAL B 1 338 ? -9.006 -3.099 96.891 1.00 52.96 385 VAL B N 1
ATOM 5237 C CA . VAL B 1 338 ? -9.617 -3.366 98.188 1.00 53.59 385 VAL B CA 1
ATOM 5238 C C . VAL B 1 338 ? -9.051 -4.613 98.865 1.00 57.04 385 VAL B C 1
ATOM 5239 O O . VAL B 1 338 ? -8.771 -4.601 100.064 1.00 58.22 385 VAL B O 1
ATOM 5243 N N . GLU B 1 339 ? -8.887 -5.688 98.100 1.00 56.87 386 GLU B N 1
ATOM 5244 C CA . GLU B 1 339 ? -8.364 -6.926 98.664 1.00 60.40 386 GLU B CA 1
ATOM 5245 C C . GLU B 1 339 ? -6.872 -6.803 98.933 1.00 61.26 386 GLU B C 1
ATOM 5246 O O . GLU B 1 339 ? -6.362 -7.390 99.890 1.00 60.34 386 GLU B O 1
ATOM 5252 N N . PHE B 1 340 ? -6.179 -6.025 98.101 1.00 58.46 387 PHE B N 1
ATOM 5253 C CA . PHE B 1 340 ? -4.751 -5.815 98.297 1.00 54.53 387 PHE B CA 1
ATOM 5254 C C . PHE B 1 340 ? -4.446 -5.246 99.674 1.00 55.50 387 PHE B C 1
ATOM 5255 O O . PHE B 1 340 ? -3.526 -5.702 100.351 1.00 56.15 387 PHE B O 1
ATOM 5263 N N . VAL B 1 341 ? -5.206 -4.236 100.080 1.00 53.91 388 VAL B N 1
ATOM 5264 C CA . VAL B 1 341 ? -4.973 -3.593 101.366 1.00 57.44 388 VAL B CA 1
ATOM 5265 C C . VAL B 1 341 ? -5.457 -4.469 102.515 1.00 63.90 388 VAL B C 1
ATOM 5266 O O . VAL B 1 341 ? -4.887 -4.448 103.612 1.00 64.85 388 VAL B O 1
ATOM 5270 N N . GLU B 1 342 ? -6.512 -5.237 102.261 1.00 62.99 389 GLU B N 1
ATOM 5271 C CA . GLU B 1 342 ? -6.996 -6.197 103.242 1.00 68.52 389 GLU B CA 1
ATOM 5272 C C . GLU B 1 342 ? -5.944 -7.285 103.460 1.00 68.30 389 GLU B C 1
ATOM 5273 O O . GLU B 1 342 ? -5.767 -7.769 104.577 1.00 71.64 389 GLU B O 1
ATOM 5279 N N . ALA B 1 343 ? -5.229 -7.643 102.397 1.00 66.88 390 ALA B N 1
ATOM 5280 C CA . ALA B 1 343 ? -4.134 -8.607 102.499 1.00 68.34 390 ALA B CA 1
ATOM 5281 C C . ALA B 1 343 ? -2.977 -8.068 103.347 1.00 70.07 390 ALA B C 1
ATOM 5282 O O . ALA B 1 343 ? -2.549 -8.712 104.306 1.00 75.92 390 ALA B O 1
ATOM 5284 N N . TYR B 1 344 ? -2.476 -6.889 102.991 1.00 65.58 391 TYR B N 1
ATOM 5285 C CA . TYR B 1 344 ? -1.413 -6.252 103.754 1.00 63.88 391 TYR B CA 1
ATOM 5286 C C . TYR B 1 344 ? -1.890 -6.035 105.181 1.00 68.49 391 TYR B C 1
ATOM 5287 O O . TYR B 1 344 ? -1.095 -6.052 106.125 1.00 69.44 391 TYR B O 1
ATOM 5296 N N . SER B 1 345 ? -3.202 -5.841 105.315 1.00 71.75 392 SER B N 1
ATOM 5297 C CA . SER B 1 345 ? -3.857 -5.513 106.583 1.00 72.65 392 SER B CA 1
ATOM 5298 C C . SER B 1 345 ? -3.305 -4.225 107.187 1.00 72.86 392 SER B C 1
ATOM 5299 O O . SER B 1 345 ? -3.666 -3.126 106.755 1.00 70.34 392 SER B O 1
#

Foldseek 3Di:
DQDLVNLLVVLLVLQVLVVCVVVVNNVSSLVSLVVSLVSLVVSCVPDPDNQADALSSLLSNLSSLLVCLVSVVVNVVVDDVVDHSLVSLVVSQVSLVSNPNYDDDCLSSLLSNLLSLLVNLVVLVVCCVPPPVNVPPPSCNVNVVSLVSNLVSLVVCLDPVNADDQVLFLVSLVSVVSSLVCCLVPVVPPDPVVLVVSNSSLSSLCRNQVPVPRQLVRPLSSLVVNLVSLQSVLVVLCVVVVDPVSLVRSLVSLVVSLVSLVVNCVSPVDLVSLQVLLVSLNNLVRDPDPVSNVVSLVSSLVSLVSSVVVVHDDDVVNVVSNVVD/DLVVLLVVLLVLQVLVVCVVVVNVVVSLVSLVVSLVSLVVSVVPDPDNLARALSSLLSNLSSLLVCLVSVVVNVVVDDPPDHSLVSLVVSLVSLVSNPSHDDDCLSSLLSNLLSLLVNLVVLVVCCVPPPVNVPPPSCNVRVVSLVSNLVSLVVCLDPVNADDQVLFLVSLVSVVSSLVVCLVVVVVDDPVVLVNSNSSLSSLCRNQVPPPRQLVRPLSSLVVNLVSLQSVLVVLVVVVVDPVSLVSSLVSLVVNLVSLVVNCVSPVDLVSLQVVLVSLNNLVRDDDPVSNVVSLVSSLVSLVSSVVVVHDDDPVSVVSNVVVD

InterPro domains:
  IPR024318 Negative regulator of Ofd1/Enhancer of translation termination 1 [PF12753] (15-221)
  IPR024318 Negative regulator of Ofd1/Enhancer of translation termination 1 [PTHR28290] (2-393)
  IPR055243 Negative regulator of ofd1, C-terminal [PF22329] (250-391)

Nearest PDB structures (foldseek):
  3qtm-assembly2_B  TM=1.003E+00  e=2.959E-40  Schizosaccharomyces pombe
  3msv-assembly3_B  TM=9.984E-01  e=8.991E-38  Schizosaccharomyces pombe
  3msv-assembly3_A  TM=9.965E-01  e=1.778E-36  Schizosaccharomyces pombe
  3qtn-assembly1_B  TM=9.957E-01  e=1.083E-35  Schizosaccharomyces pombe
  6gkf-assembly1_B  TM=2.669E-01  e=8.303E-01  Homo sapiens

Organism: Schizosaccharomyces pombe (strain 972 / ATCC 24843) (NCBI:txid284812)